Protein AF-0000000067434555 (afdb_homodimer)

Foldseek 3Di:
DPPPLQFAAAEEEAEAVLLLCLQPQPPPPPPPVRGFARLQVVVCVLCPLFHHYHRHYHYLAALVVVLVVLVVVQCVAAVPDPHHHAEYEYEHQQQCLFPDDDSHDDLVRRLVSLLSNVCSCVVRVHAYEYEQAAAFDQVLCCVPPPCVVVRRGGGLVSSVSNSVSSVVSCVVVVHHYQHLHVQRVVVDPCVQAADRRHHGTRVSSVSVSVSVLVSCCVPVVCPRSVNTDGRFDDPVQADPVCNPVRNVD/DPPPLQFAAAEEEAEAVLLLCLQPQPPPPPPPVRGFARLQVVVCVLCPLFHHYHRHYHYLAALVVVLVVLVVVQCVAAVPDPHHHAEYEYEHQQQCLFPDDDSHDDLVRRLVSLLSNVCSCVVRVHAYEYEQAAAFDQVLCCVPPPCVVVRRGGGLVSSVSNSVSSVVSCVVVVHHYQHLHVQRVVVDPCVQAADRRHHGTRVSSVSVSVSVLVSCCVPVVCPRSVNTDGRFDDPVQADPVCNPVRNVD

Radius of gyration: 23.32 Å; Cα contacts (8 Å, |Δi|>4): 990; chains: 2; bounding box: 41×66×52 Å

Secondary structure (DSSP, 8-state):
--GGGG--EEEEEEESHHHHGGG-S-TTTS-TT-----HHHHHHHHTTTTEEEEEEE-TT--HHHHHHHHHHHHIIIIIT-SSPEEEEEEE--TTTT-SSSTT---HHHHHHHHHHHHHHHHTTT-EEEEE------HHHHHHH-GGGGGT----HHHHHHHHHHHHHHHHHHT--EE-HHHHHHHH--HHHHBSSSSSBPHHHHHHHHHHHHHHHHHH-GGGSGGGSPPSS--GGGS-TT-HHHHHH-/--GGGG--EEEEEEESHHHHGGG-S-TTTS-TT-----HHHHHHHHTTTTEEEEEEE-TT--HHHHHHHHHHHHIIIIIT-SSPEEEEEEE--TTTT-SSSTT---HHHHHHHHHHHHHHHHTTT-EEEEE------HHHHHHH-GGGGGT----HHHHHHHHHHHHHHHHHHT--EE-HHHHHHHH--HHHHBSSSSSBPHHHHHHHHHHHHHHHHHH-GGGSGGGSPPSS--GGGS-TT-HHHHHH-

Organism: Komagataella phaffii (strain GS115 / ATCC 20864) (NCBI:txid644223)

Structure (mmCIF, N/CA/C/O backbone):
data_AF-0000000067434555-model_v1
#
loop_
_entity.id
_entity.type
_entity.pdbx_description
1 polymer 'SGNH hydrolase-type esterase domain-containing protein'
#
loop_
_atom_site.group_PDB
_atom_site.id
_atom_site.type_symbol
_atom_site.label_atom_id
_atom_site.label_alt_id
_atom_site.label_comp_id
_atom_site.label_asym_id
_atom_site.label_entity_id
_atom_site.label_seq_id
_atom_site.pdbx_PDB_ins_code
_atom_site.Cartn_x
_atom_site.Cartn_y
_atom_site.Cartn_z
_atom_site.occupancy
_atom_site.B_iso_or_equiv
_atom_site.auth_seq_id
_atom_site.auth_comp_id
_atom_site.auth_asym_id
_atom_site.auth_atom_id
_atom_site.pdbx_PDB_model_num
ATOM 1 N N . MET A 1 1 ? 10.414 -22.672 10.672 1 42.78 1 MET A N 1
ATOM 2 C CA . MET A 1 1 ? 10.609 -21.297 10.234 1 42.78 1 MET A CA 1
ATOM 3 C C . MET A 1 1 ? 10.461 -20.328 11.406 1 42.78 1 MET A C 1
ATOM 5 O O . MET A 1 1 ? 9.5 -20.422 12.172 1 42.78 1 MET A O 1
ATOM 9 N N . THR A 1 2 ? 11.508 -19.766 11.797 1 49.75 2 THR A N 1
ATOM 10 C CA . THR A 1 2 ? 11.281 -18.859 12.906 1 49.75 2 THR A CA 1
ATOM 11 C C . THR A 1 2 ? 10.25 -17.781 12.531 1 49.75 2 THR A C 1
ATOM 13 O O . THR A 1 2 ? 10.289 -17.25 11.414 1 49.75 2 THR A O 1
ATOM 16 N N . THR A 1 3 ? 8.984 -17.891 13.094 1 51.56 3 THR A N 1
ATOM 17 C CA . THR A 1 3 ? 7.797 -17.047 13.062 1 51.56 3 THR A CA 1
ATOM 18 C C . THR A 1 3 ? 8.172 -15.586 12.781 1 51.56 3 THR A C 1
ATOM 20 O O . THR A 1 3 ? 7.367 -14.828 12.242 1 51.56 3 THR A O 1
ATOM 23 N N . LYS A 1 4 ? 9.477 -15.242 13.016 1 56.59 4 LYS A N 1
ATOM 24 C CA . LYS A 1 4 ? 9.844 -13.844 13.234 1 56.59 4 LYS A CA 1
ATOM 25 C C . LYS A 1 4 ? 10.164 -13.141 11.922 1 56.59 4 LYS A C 1
ATOM 27 O O . LYS A 1 4 ? 9.969 -11.93 11.797 1 56.59 4 LYS A O 1
ATOM 32 N N . ASP A 1 5 ? 10.328 -14.031 10.727 1 73.31 5 ASP A N 1
ATOM 33 C CA . ASP A 1 5 ? 10.914 -13.352 9.562 1 73.31 5 ASP A CA 1
ATOM 34 C C . ASP A 1 5 ? 9.828 -12.734 8.688 1 73.31 5 ASP A C 1
ATOM 36 O O . ASP A 1 5 ? 10.109 -11.844 7.883 1 73.31 5 ASP A O 1
ATOM 40 N N . LEU A 1 6 ? 8.508 -13.016 8.953 1 89.25 6 LEU A N 1
ATOM 41 C CA . LEU A 1 6 ? 7.484 -12.453 8.078 1 89.25 6 LEU A CA 1
ATOM 42 C C . LEU A 1 6 ? 6.727 -11.32 8.773 1 89.25 6 LEU A C 1
ATOM 44 O O . LEU A 1 6 ? 5.672 -10.898 8.297 1 89.25 6 LEU A O 1
ATOM 48 N N . LEU A 1 7 ? 7.336 -10.938 9.898 1 91.62 7 LEU A N 1
ATOM 49 C CA . LEU A 1 7 ? 6.789 -9.766 10.57 1 91.62 7 LEU A CA 1
ATOM 50 C C . LEU A 1 7 ? 7.309 -8.484 9.93 1 91.62 7 LEU A C 1
ATOM 52 O O . LEU A 1 7 ? 8.516 -8.234 9.922 1 91.62 7 LEU A O 1
ATOM 56 N N . TYR A 1 8 ? 6.465 -7.73 9.367 1 95.06 8 TYR A N 1
ATOM 57 C CA . TYR A 1 8 ? 6.84 -6.457 8.766 1 95.06 8 TYR A CA 1
ATOM 58 C C . TYR A 1 8 ? 6.641 -5.309 9.742 1 95.06 8 TYR A C 1
ATOM 60 O O . TYR A 1 8 ? 5.523 -5.066 10.203 1 95.06 8 TYR A O 1
ATOM 68 N N . LYS A 1 9 ? 7.711 -4.668 10.086 1 97.06 9 LYS A N 1
ATOM 69 C CA . LYS A 1 9 ? 7.508 -3.393 10.766 1 97.06 9 LYS A CA 1
ATOM 70 C C . LYS A 1 9 ? 6.816 -2.385 9.844 1 97.06 9 LYS A C 1
ATOM 72 O O . LYS A 1 9 ? 6.738 -2.594 8.633 1 97.06 9 LYS A O 1
ATOM 77 N N . LYS A 1 10 ? 6.266 -1.351 10.477 1 98.12 10 LYS A N 1
ATOM 78 C CA . LYS A 1 10 ? 5.348 -0.509 9.711 1 98.12 10 LYS A CA 1
ATOM 79 C C . LYS A 1 10 ? 5.891 0.909 9.57 1 98.12 10 LYS A C 1
ATOM 81 O O . LYS A 1 10 ? 6.488 1.449 10.508 1 98.12 10 LYS A O 1
ATOM 86 N N . PHE A 1 11 ? 5.762 1.466 8.383 1 98.88 11 PHE A N 1
ATOM 87 C 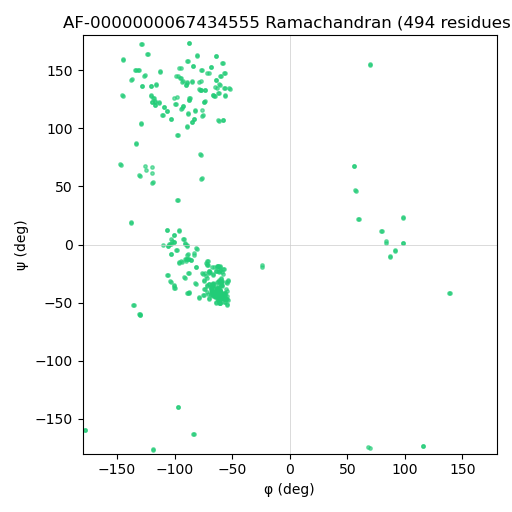CA . PHE A 1 11 ? 5.883 2.889 8.086 1 98.88 11 PHE A CA 1
ATOM 88 C C . PHE A 1 11 ? 4.508 3.518 7.891 1 98.88 11 PHE A C 1
ATOM 90 O O . PHE A 1 11 ? 3.873 3.324 6.852 1 98.88 11 PHE A O 1
ATOM 97 N N . VAL A 1 12 ? 4.039 4.336 8.828 1 98.88 12 VAL A N 1
ATOM 98 C CA . VAL A 1 12 ? 2.682 4.871 8.805 1 98.88 12 VAL A CA 1
ATOM 99 C C . VAL A 1 12 ? 2.695 6.293 8.25 1 98.88 12 VAL A C 1
ATOM 101 O O . VAL A 1 12 ? 3.398 7.164 8.766 1 98.88 12 VAL A O 1
ATOM 104 N N . LEU A 1 13 ? 1.963 6.508 7.172 1 98.94 13 LEU A N 1
ATOM 105 C CA . LEU A 1 13 ? 1.702 7.84 6.637 1 98.94 13 LEU A CA 1
ATOM 106 C C . LEU A 1 13 ? 0.444 8.438 7.258 1 98.94 13 LEU A C 1
ATOM 108 O O . LEU A 1 13 ? -0.672 8.055 6.895 1 98.94 13 LEU A O 1
ATOM 112 N N . PHE A 1 14 ? 0.612 9.336 8.227 1 98.94 14 PHE A N 1
ATOM 113 C CA . PHE A 1 14 ? -0.512 9.875 8.984 1 98.94 14 PHE A CA 1
ATOM 114 C C . PHE A 1 14 ? -0.76 11.328 8.625 1 98.94 14 PHE A C 1
ATOM 116 O O . PHE A 1 14 ? 0.129 12.172 8.773 1 98.94 14 PHE A O 1
ATOM 123 N N . GLY A 1 15 ? -1.946 11.586 8.086 1 98.81 15 GLY A N 1
ATOM 124 C CA . GLY A 1 15 ? -2.209 12.953 7.66 1 98.81 15 GLY A CA 1
ATOM 125 C C . GLY A 1 15 ? -3.609 13.141 7.109 1 98.81 15 GLY A C 1
ATOM 126 O O . GLY A 1 15 ? -4.527 12.398 7.461 1 98.81 15 GLY A O 1
ATOM 127 N N . ASP A 1 16 ? -3.814 14.211 6.324 1 98.56 16 ASP A N 1
ATOM 128 C CA . ASP A 1 16 ? -5.129 14.578 5.805 1 98.56 16 ASP A CA 1
ATOM 129 C C . ASP A 1 16 ? -5.32 14.055 4.383 1 98.56 16 ASP A C 1
ATOM 131 O O . ASP A 1 16 ? -4.93 12.93 4.07 1 98.56 16 ASP A O 1
ATOM 135 N N . SER A 1 17 ? -5.941 14.844 3.475 1 98.44 17 SER A N 1
ATOM 136 C CA . SER A 1 17 ? -6.254 14.383 2.127 1 98.44 17 SER A CA 1
ATOM 137 C C . SER A 1 17 ? -4.992 14.227 1.288 1 98.44 17 SER A C 1
ATOM 139 O O . SER A 1 17 ? -4.93 13.367 0.408 1 98.44 17 SER A O 1
ATOM 141 N N . ILE A 1 18 ? -4 15.07 1.506 1 98.62 18 ILE A N 1
ATOM 142 C CA . ILE A 1 18 ? -2.762 14.969 0.744 1 98.62 18 ILE A CA 1
ATOM 143 C C . ILE A 1 18 ? -2.084 13.633 1.031 1 98.62 18 ILE A C 1
ATOM 145 O O . ILE A 1 18 ? -1.549 12.992 0.123 1 98.62 18 ILE A O 1
ATOM 149 N N . THR A 1 19 ? -2.15 13.211 2.277 1 98.81 19 THR A N 1
ATOM 150 C CA . THR A 1 19 ? -1.649 11.891 2.648 1 98.81 19 THR A CA 1
ATOM 151 C C . THR A 1 19 ? -2.545 10.797 2.082 1 98.81 19 THR A C 1
ATOM 153 O O . THR A 1 19 ? -2.055 9.836 1.485 1 98.81 19 THR A O 1
ATOM 156 N N . GLN A 1 20 ? -3.879 10.945 2.234 1 98.5 20 GLN A N 1
ATOM 157 C CA . GLN A 1 20 ? -4.82 9.945 1.76 1 98.5 20 GLN A CA 1
ATOM 158 C C . GLN A 1 20 ? -4.613 9.648 0.276 1 98.5 20 GLN A C 1
ATOM 160 O O . GLN A 1 20 ? -4.723 8.5 -0.156 1 98.5 20 GLN A O 1
ATOM 165 N N . ARG A 1 21 ? -4.199 10.664 -0.485 1 98 21 ARG A N 1
ATOM 166 C CA . ARG A 1 21 ? -4.191 10.562 -1.94 1 98 21 ARG A CA 1
ATOM 167 C C . ARG A 1 21 ? -2.812 10.156 -2.451 1 98 21 ARG A C 1
ATOM 169 O O . ARG A 1 21 ? -2.562 10.164 -3.658 1 98 21 ARG A O 1
ATOM 176 N N . THR A 1 22 ? -1.974 9.742 -1.588 1 98.62 22 THR A N 1
ATOM 177 C CA . THR A 1 22 ? -0.618 9.391 -1.993 1 98.62 22 THR A CA 1
ATOM 178 C C . THR A 1 22 ? -0.634 8.219 -2.973 1 98.62 22 THR A C 1
ATOM 180 O O . THR A 1 22 ? 0.322 8.023 -3.725 1 98.62 22 THR A O 1
ATOM 183 N N . PHE A 1 23 ? -1.721 7.449 -3.039 1 98.19 23 PHE A N 1
ATOM 184 C CA . PHE A 1 23 ? -1.771 6.27 -3.896 1 98.19 23 PHE A CA 1
ATOM 185 C C . PHE A 1 23 ? -2.605 6.543 -5.145 1 98.19 23 PHE A C 1
ATOM 187 O O . PHE A 1 23 ? -2.732 5.68 -6.012 1 98.19 23 PHE A O 1
ATOM 194 N N . ASP A 1 24 ? -3.123 7.723 -5.27 1 96.5 24 ASP A N 1
ATOM 195 C CA . ASP A 1 24 ? -3.912 8.062 -6.449 1 96.5 24 ASP A CA 1
ATOM 196 C C . ASP A 1 24 ? -3.018 8.25 -7.672 1 96.5 24 ASP A C 1
ATOM 198 O O . ASP A 1 24 ? -2.096 9.07 -7.656 1 96.5 24 ASP A O 1
ATOM 202 N N . GLN A 1 25 ? -3.307 7.492 -8.68 1 95.31 25 GLN A N 1
ATOM 203 C CA . GLN A 1 25 ? -2.502 7.656 -9.891 1 95.31 25 GLN A CA 1
ATOM 204 C C . GLN A 1 25 ? -3.322 8.281 -11.016 1 95.31 25 GLN A C 1
ATOM 206 O O . GLN A 1 25 ? -2.822 8.469 -12.125 1 95.31 25 GLN A O 1
ATOM 211 N N . TYR A 1 26 ? -4.648 8.57 -10.742 1 93.38 26 TYR A N 1
ATOM 212 C CA . TYR A 1 26 ? -5.516 9.328 -11.641 1 93.38 26 TYR A CA 1
ATOM 213 C C . TYR A 1 26 ? -6.027 10.594 -10.961 1 93.38 26 TYR A C 1
ATOM 215 O O . TYR A 1 26 ? -7.234 10.773 -10.805 1 93.38 26 TYR A O 1
ATOM 223 N N . ILE A 1 27 ? -5.168 11.477 -10.695 1 89.31 27 ILE A N 1
ATOM 224 C CA . ILE A 1 27 ? -5.457 12.648 -9.883 1 89.31 27 ILE A CA 1
ATOM 225 C C . ILE A 1 27 ? -6.312 13.633 -10.68 1 89.31 27 ILE A C 1
ATOM 227 O O . ILE A 1 27 ? -7.102 14.383 -10.109 1 89.31 27 ILE A O 1
ATOM 231 N N . LEU A 1 28 ? -6.273 13.602 -12.062 1 79.44 28 LEU A N 1
ATOM 232 C CA . LEU A 1 28 ? -7.035 14.5 -12.922 1 79.44 28 LEU A CA 1
ATOM 233 C C . LEU A 1 28 ? -8.328 13.836 -13.398 1 79.44 28 LEU A C 1
ATOM 235 O O . LEU A 1 28 ? -8.75 14.039 -14.539 1 79.44 28 LEU A O 1
ATOM 239 N N . GLY A 1 29 ? -8.914 13.172 -12.664 1 68.88 29 GLY A N 1
ATOM 240 C CA . GLY A 1 29 ? -10.289 12.797 -12.938 1 68.88 29 GLY A CA 1
ATOM 241 C C . GLY A 1 29 ? -10.414 11.406 -13.547 1 68.88 29 GLY A C 1
ATOM 242 O O . GLY A 1 29 ? -11.344 11.141 -14.312 1 68.88 29 GLY A O 1
ATOM 243 N N . GLY A 1 30 ? -9.484 10.641 -13.32 1 63.62 30 GLY A N 1
ATOM 244 C CA . GLY A 1 30 ? -9.68 9.25 -13.703 1 63.62 30 GLY A CA 1
ATOM 245 C C . GLY A 1 30 ? -9.367 8.984 -15.164 1 63.62 30 GLY A C 1
ATOM 246 O O . GLY A 1 30 ? -9.672 7.906 -15.68 1 63.62 30 GLY A O 1
ATOM 247 N N . ASP A 1 31 ? -8.961 9.953 -15.836 1 66.75 31 ASP A N 1
ATOM 248 C CA . ASP A 1 31 ? -8.539 9.695 -17.203 1 66.75 31 ASP A CA 1
ATOM 249 C C . ASP A 1 31 ? -7.355 8.734 -17.25 1 66.75 31 ASP A C 1
ATOM 251 O O . ASP A 1 31 ? -6.246 9.086 -16.844 1 66.75 31 ASP A O 1
ATOM 255 N N . PRO A 1 32 ? -7.629 7.535 -17.656 1 65.12 32 PRO A N 1
ATOM 256 C CA . PRO A 1 32 ? -6.566 6.527 -17.656 1 65.12 32 PRO A CA 1
ATOM 257 C C . PRO A 1 32 ? -5.391 6.906 -18.547 1 65.12 32 PRO A C 1
ATOM 259 O O . PRO A 1 32 ? -4.301 6.344 -18.422 1 65.12 32 PRO A O 1
ATOM 262 N N . SER A 1 33 ? -5.676 7.762 -19.359 1 71.81 33 SER A N 1
ATOM 263 C CA . SER A 1 33 ? -4.621 8.195 -20.281 1 71.81 33 SER A CA 1
ATOM 264 C C . SER A 1 33 ? -3.705 9.219 -19.609 1 71.81 33 SER A C 1
ATOM 266 O O . SER A 1 33 ? -2.652 9.562 -20.156 1 71.81 33 SER A O 1
ATOM 268 N N . ARG A 1 34 ? -4.078 9.562 -18.375 1 86.12 34 ARG A N 1
ATOM 269 C CA . ARG A 1 34 ? -3.281 10.57 -17.688 1 86.12 34 ARG A CA 1
ATOM 270 C C . ARG A 1 34 ? -2.777 10.055 -16.344 1 86.12 34 ARG A C 1
ATOM 272 O O . ARG A 1 34 ? -3.146 10.586 -15.289 1 86.12 34 ARG A O 1
ATOM 279 N N . LEU A 1 35 ? -1.985 9.086 -16.484 1 91.38 35 LEU A N 1
ATOM 280 C CA . LEU A 1 35 ? -1.326 8.531 -15.305 1 91.38 35 LEU A CA 1
ATOM 281 C C . LEU A 1 35 ? -0.417 9.562 -14.648 1 91.38 35 LEU A C 1
ATOM 283 O O . LEU A 1 35 ? 0.246 10.336 -15.344 1 91.38 35 LEU A O 1
ATOM 287 N N . ASP A 1 36 ? -0.496 9.656 -13.375 1 93.88 36 ASP A N 1
ATOM 288 C CA . ASP A 1 36 ? 0.369 10.562 -12.625 1 93.88 36 ASP A CA 1
ATOM 289 C C . ASP A 1 36 ? 1.168 9.812 -11.562 1 93.88 36 ASP A C 1
ATOM 291 O O . ASP A 1 36 ? 0.86 8.664 -11.242 1 93.88 36 ASP A O 1
ATOM 295 N N . TYR A 1 37 ? 2.199 10.438 -11.055 1 95 37 TYR A N 1
ATOM 296 C CA . TYR A 1 37 ? 3.098 9.844 -10.07 1 95 37 TYR A CA 1
ATOM 297 C C . TYR A 1 37 ? 2.383 9.617 -8.75 1 95 37 TYR A C 1
ATOM 299 O O . TYR A 1 37 ? 1.696 10.516 -8.242 1 95 37 TYR A O 1
ATOM 307 N N . SER A 1 38 ? 2.492 8.383 -8.258 1 96.69 38 SER A N 1
ATOM 308 C CA . SER A 1 38 ? 1.96 8 -6.949 1 96.69 38 SER A CA 1
ATOM 309 C C . SER A 1 38 ? 3.08 7.809 -5.934 1 96.69 38 SER A C 1
ATOM 311 O O . SER A 1 38 ? 3.865 6.863 -6.039 1 96.69 38 SER A O 1
ATOM 313 N N . LEU A 1 39 ? 3.105 8.656 -4.914 1 98.38 39 LEU A N 1
ATOM 314 C CA . LEU A 1 39 ? 4.137 8.555 -3.887 1 98.38 39 LEU A CA 1
ATOM 315 C C . LEU A 1 39 ? 3.992 7.254 -3.102 1 98.38 39 LEU A C 1
ATOM 317 O O . LEU A 1 39 ? 4.988 6.586 -2.811 1 98.38 39 LEU A O 1
ATOM 321 N N . GLY A 1 40 ? 2.73 6.898 -2.746 1 98.62 40 GLY A N 1
ATOM 322 C CA . GLY A 1 40 ? 2.494 5.68 -1.993 1 98.62 40 GLY A CA 1
ATOM 323 C C . GLY A 1 40 ? 2.951 4.43 -2.721 1 98.62 40 GLY A C 1
ATOM 324 O O . GLY A 1 40 ? 3.51 3.518 -2.109 1 98.62 40 GLY A O 1
ATOM 325 N N . ALA A 1 41 ? 2.705 4.418 -4.02 1 97.88 41 ALA A N 1
ATOM 326 C CA . ALA A 1 41 ? 3.172 3.295 -4.824 1 97.88 41 ALA A CA 1
ATOM 327 C C . ALA A 1 41 ? 4.695 3.188 -4.785 1 97.88 41 ALA A C 1
ATOM 329 O O . ALA A 1 41 ? 5.242 2.094 -4.625 1 97.88 41 ALA A O 1
ATOM 330 N N . GLN A 1 42 ? 5.359 4.309 -4.918 1 97.19 42 GLN A N 1
ATOM 331 C CA . GLN A 1 42 ? 6.82 4.32 -4.941 1 97.19 42 GLN A CA 1
ATOM 332 C C . GLN A 1 42 ? 7.391 3.871 -3.6 1 97.19 42 GLN A C 1
ATOM 334 O O . GLN A 1 42 ? 8.312 3.053 -3.555 1 97.19 42 GLN A O 1
ATOM 339 N N . LEU A 1 43 ? 6.824 4.398 -2.566 1 98.75 43 LEU A N 1
ATOM 340 C CA . LEU A 1 43 ? 7.281 3.996 -1.241 1 98.75 43 LEU A CA 1
ATOM 341 C C . LEU A 1 43 ? 7.082 2.498 -1.031 1 98.75 43 LEU A C 1
ATOM 343 O O . LEU A 1 43 ? 7.988 1.807 -0.559 1 98.75 43 LEU A O 1
ATOM 347 N N . THR A 1 44 ? 5.91 1.994 -1.382 1 98.62 44 THR A N 1
ATOM 348 C CA . THR A 1 44 ? 5.633 0.574 -1.202 1 98.62 44 THR A CA 1
ATOM 349 C C . THR A 1 44 ? 6.59 -0.276 -2.033 1 98.62 44 THR A C 1
ATOM 351 O O . THR A 1 44 ? 7.066 -1.312 -1.569 1 98.62 44 THR A O 1
ATOM 354 N N . SER A 1 45 ? 6.895 0.211 -3.197 1 97.38 45 SER A N 1
ATOM 355 C CA . SER A 1 45 ? 7.781 -0.526 -4.09 1 97.38 45 SER A CA 1
ATOM 356 C C . SER A 1 45 ? 9.195 -0.618 -3.518 1 97.38 45 SER A C 1
ATOM 358 O O . SER A 1 45 ? 9.789 -1.697 -3.49 1 97.38 45 SER A O 1
ATOM 360 N N . ILE A 1 46 ? 9.719 0.441 -2.992 1 97.5 46 ILE A N 1
ATOM 361 C CA . ILE A 1 46 ? 11.117 0.427 -2.586 1 97.5 46 ILE A CA 1
ATOM 362 C C . ILE A 1 46 ? 11.25 -0.231 -1.214 1 97.5 46 ILE A C 1
ATOM 364 O O . ILE A 1 46 ? 12.336 -0.682 -0.836 1 97.5 46 ILE A O 1
ATOM 368 N N . TYR A 1 47 ? 10.156 -0.305 -0.467 1 98.38 47 TYR A N 1
ATOM 369 C CA . TYR A 1 47 ? 10.195 -0.953 0.839 1 98.38 47 TYR A CA 1
ATOM 370 C C . TYR A 1 47 ? 9.625 -2.365 0.762 1 98.38 47 TYR A C 1
ATOM 372 O O . TYR A 1 47 ? 9.398 -3.008 1.79 1 98.38 47 TYR A O 1
ATOM 380 N N . ASN A 1 48 ? 9.367 -2.814 -0.455 1 96.25 48 ASN A N 1
ATOM 381 C CA . ASN A 1 48 ? 8.852 -4.164 -0.638 1 96.25 48 ASN A CA 1
ATOM 382 C C . ASN A 1 48 ? 9.711 -5.203 0.075 1 96.25 48 ASN A C 1
ATOM 384 O O . ASN A 1 48 ? 10.945 -5.137 0.013 1 96.25 48 ASN A O 1
ATOM 388 N N . ARG A 1 49 ? 9.031 -6.176 0.827 1 96.5 49 ARG A N 1
ATOM 389 C CA . ARG A 1 49 ? 9.672 -7.242 1.595 1 96.5 49 ARG A CA 1
ATOM 390 C C . ARG A 1 49 ? 10.602 -6.664 2.658 1 96.5 49 ARG A C 1
ATOM 392 O O . ARG A 1 49 ? 11.57 -7.312 3.059 1 96.5 49 ARG A O 1
ATOM 399 N N . LYS A 1 50 ? 10.398 -5.41 3.064 1 97.31 50 LYS A N 1
ATOM 400 C CA . LYS A 1 50 ? 11.219 -4.773 4.09 1 97.31 50 LYS A CA 1
ATOM 401 C C . LYS A 1 50 ? 10.344 -4.121 5.16 1 97.31 50 LYS A C 1
ATOM 403 O O . LYS A 1 50 ? 10.375 -4.523 6.324 1 97.31 50 LYS A O 1
ATOM 408 N N . LEU A 1 51 ? 9.5 -3.162 4.797 1 97.81 51 LEU A N 1
ATOM 409 C CA . LEU A 1 51 ? 8.539 -2.486 5.656 1 97.81 51 LEU A CA 1
ATOM 410 C C . LEU A 1 51 ? 7.156 -2.459 5.008 1 97.81 51 LEU A C 1
ATOM 412 O O . LEU A 1 51 ? 7.043 -2.482 3.779 1 97.81 51 LEU A O 1
ATOM 416 N N . GLN A 1 52 ? 6.215 -2.453 5.828 1 97.62 52 GLN A N 1
ATOM 417 C CA . GLN A 1 52 ? 4.852 -2.244 5.359 1 97.62 52 GLN A CA 1
ATOM 418 C C . GLN A 1 52 ? 4.469 -0.769 5.418 1 97.62 52 GLN A C 1
ATOM 420 O O . GLN A 1 52 ? 4.516 -0.151 6.48 1 97.62 52 GLN A O 1
ATOM 425 N N . VAL A 1 53 ? 4.145 -0.176 4.285 1 98.62 53 VAL A N 1
ATOM 426 C CA . VAL A 1 53 ? 3.695 1.211 4.23 1 98.62 53 VAL A CA 1
ATOM 427 C C . VAL A 1 53 ? 2.184 1.271 4.438 1 98.62 53 VAL A C 1
ATOM 429 O O . VAL A 1 53 ? 1.427 0.591 3.74 1 98.62 53 VAL A O 1
ATOM 432 N N . LEU A 1 54 ? 1.742 2.033 5.41 1 98 54 LEU A N 1
ATOM 433 C CA . LEU A 1 54 ? 0.322 2.172 5.711 1 98 54 LEU A CA 1
ATOM 434 C C . LEU A 1 54 ? -0.16 3.59 5.422 1 98 54 LEU A C 1
ATOM 436 O O . LEU A 1 54 ? 0.397 4.559 5.945 1 98 54 LEU A O 1
ATOM 440 N N . ASN A 1 55 ? -1.146 3.709 4.566 1 98.44 55 ASN A N 1
ATOM 441 C CA . ASN A 1 55 ? -1.812 4.988 4.344 1 98.44 55 ASN A CA 1
ATOM 442 C C . ASN A 1 55 ? -2.889 5.25 5.391 1 98.44 55 ASN A C 1
ATOM 444 O O . ASN A 1 55 ? -3.906 4.555 5.43 1 98.44 55 ASN A O 1
ATOM 448 N N . ARG A 1 56 ? -2.637 6.133 6.254 1 98.44 56 ARG A N 1
ATOM 449 C CA . ARG A 1 56 ? -3.596 6.582 7.258 1 98.44 56 ARG A CA 1
ATOM 450 C C . ARG A 1 56 ? -3.895 8.07 7.105 1 98.44 56 ARG A C 1
ATOM 452 O O . ARG A 1 56 ? -3.75 8.844 8.055 1 98.44 56 ARG A O 1
ATOM 459 N N . GLY A 1 57 ? -4.281 8.406 5.887 1 98.25 57 GLY A N 1
ATOM 460 C CA . GLY A 1 57 ? -4.762 9.734 5.555 1 98.25 57 GLY A CA 1
ATOM 461 C C . GLY A 1 57 ? -6.273 9.859 5.645 1 98.25 57 GLY A C 1
ATOM 462 O O . GLY A 1 57 ? -7 8.938 5.27 1 98.25 57 GLY A O 1
ATOM 463 N N . PHE A 1 58 ? -6.699 10.969 6.152 1 97.75 58 PHE A N 1
ATOM 464 C CA . PHE A 1 58 ? -8.125 11.227 6.34 1 97.75 58 PHE A CA 1
ATOM 465 C C . PHE A 1 58 ? -8.508 12.578 5.742 1 97.75 58 PHE A C 1
ATOM 467 O O . PHE A 1 58 ? -8.234 13.625 6.332 1 97.75 58 PHE A O 1
ATOM 474 N N . SER A 1 59 ? -9.148 12.516 4.598 1 97.75 59 SER A N 1
ATOM 475 C CA . SER A 1 59 ? -9.492 13.711 3.83 1 97.75 59 SER A CA 1
ATOM 476 C C . SER A 1 59 ? -10.305 14.688 4.664 1 97.75 59 SER A C 1
ATOM 478 O O . SER A 1 59 ? -11.289 14.305 5.297 1 97.75 59 SER A O 1
ATOM 480 N N . GLY A 1 60 ? -9.875 15.867 4.688 1 97.5 60 GLY A N 1
ATOM 481 C CA . GLY A 1 60 ? -10.586 16.953 5.352 1 97.5 60 GLY A CA 1
ATOM 482 C C . GLY A 1 60 ? -10.242 17.078 6.82 1 97.5 60 GLY A C 1
ATOM 483 O O . GLY A 1 60 ? -10.609 18.062 7.465 1 97.5 60 GLY A O 1
ATOM 484 N N . TYR A 1 61 ? -9.547 16.141 7.375 1 98.12 61 TYR A N 1
ATOM 485 C CA . TYR A 1 61 ? -9.258 16.125 8.805 1 98.12 61 TYR A CA 1
ATOM 486 C C . TYR A 1 61 ? -8.156 17.109 9.156 1 98.12 61 TYR A C 1
ATOM 488 O O . TYR A 1 61 ? -7.336 17.469 8.305 1 98.12 61 TYR A O 1
ATOM 496 N N . ASN A 1 62 ? -8.219 17.641 10.391 1 98.5 62 ASN A N 1
ATOM 497 C CA . ASN A 1 62 ? -7.242 18.562 10.969 1 98.5 62 ASN A CA 1
ATOM 498 C C . ASN A 1 62 ? -6.598 17.969 12.227 1 98.5 62 ASN A C 1
ATOM 500 O O . ASN A 1 62 ? -6.797 16.797 12.539 1 98.5 62 ASN A O 1
ATOM 504 N N . THR A 1 63 ? -5.746 18.734 12.875 1 98.75 63 THR A N 1
ATOM 505 C CA . THR A 1 63 ? -4.98 18.203 14 1 98.75 63 THR A CA 1
ATOM 506 C C . THR A 1 63 ? -5.887 17.953 15.203 1 98.75 63 THR A C 1
ATOM 508 O O . THR A 1 63 ? -5.555 17.156 16.078 1 98.75 63 THR A O 1
ATOM 511 N N . GLU A 1 64 ? -7.055 18.672 15.281 1 98.06 64 GLU A N 1
ATOM 512 C CA . GLU A 1 64 ? -8 18.375 16.359 1 98.06 64 GLU A CA 1
ATOM 513 C C . GLU A 1 64 ? -8.562 16.953 16.219 1 98.06 64 GLU A C 1
ATOM 515 O O . GLU A 1 64 ? -8.727 16.25 17.219 1 98.06 64 GLU A O 1
ATOM 520 N N . HIS A 1 65 ? -8.891 16.609 15.023 1 97.56 65 HIS A N 1
ATOM 521 C CA . HIS A 1 65 ? -9.336 15.25 14.766 1 97.56 65 HIS A CA 1
ATOM 522 C C . HIS A 1 65 ? -8.227 14.242 15.039 1 97.56 65 HIS A C 1
ATOM 524 O O . HIS A 1 65 ? -8.461 13.211 15.68 1 97.56 65 HIS A O 1
ATOM 530 N N . ALA A 1 66 ? -7.02 14.578 14.586 1 98.19 66 ALA A N 1
ATOM 531 C CA . ALA A 1 66 ? -5.859 13.695 14.695 1 98.19 66 ALA A CA 1
ATOM 532 C C . ALA A 1 66 ? -5.57 13.359 16.156 1 98.19 66 ALA A C 1
ATOM 534 O O . ALA A 1 66 ? -5.137 12.242 16.469 1 98.19 66 ALA A O 1
ATOM 535 N N . ARG A 1 67 ? -5.797 14.297 17.031 1 97.19 67 ARG A N 1
ATOM 536 C CA . ARG A 1 67 ? -5.543 14.102 18.453 1 97.19 67 ARG A CA 1
ATOM 537 C C . ARG A 1 67 ? -6.363 12.938 19 1 97.19 67 ARG A C 1
ATOM 539 O O . ARG A 1 67 ? -5.926 12.242 19.922 1 97.19 67 ARG A O 1
ATOM 546 N N . HIS A 1 68 ? -7.512 12.781 18.422 1 95.88 68 HIS A N 1
ATOM 547 C CA . HIS A 1 68 ? -8.398 11.711 18.875 1 95.88 68 HIS A CA 1
ATOM 548 C C . HIS A 1 68 ? -8.094 10.406 18.125 1 95.88 68 HIS A C 1
ATOM 550 O O . HIS A 1 68 ? -8.328 9.32 18.656 1 95.88 68 HIS A O 1
ATOM 556 N N . ILE A 1 69 ? -7.551 10.453 17 1 97 69 ILE A N 1
ATOM 557 C CA . ILE A 1 69 ? -7.371 9.297 16.125 1 97 69 ILE A CA 1
ATOM 558 C C . ILE A 1 69 ? -6.062 8.594 16.469 1 97 69 ILE A C 1
ATOM 560 O O . ILE A 1 69 ? -6.016 7.363 16.562 1 97 69 ILE A O 1
ATOM 564 N N . LEU A 1 70 ? -5.008 9.352 16.719 1 98 70 LEU A N 1
ATOM 565 C CA . LEU A 1 70 ? -3.672 8.773 16.797 1 98 70 LEU A CA 1
ATOM 566 C C . LEU A 1 70 ? -3.557 7.82 17.984 1 98 70 LEU A C 1
ATOM 568 O O . LEU A 1 70 ? -2.957 6.75 17.875 1 98 70 LEU A O 1
ATOM 572 N N . PRO A 1 71 ? -4.129 8.18 19.172 1 97.06 71 PRO A N 1
ATOM 573 C CA . PRO A 1 71 ? -4.043 7.215 20.266 1 97.06 71 PRO A CA 1
ATOM 574 C C . PRO A 1 71 ? -4.629 5.852 19.906 1 97.06 71 PRO A C 1
ATOM 576 O O . PRO A 1 71 ? -4.031 4.816 20.219 1 97.06 71 PRO A O 1
ATOM 579 N N . GLU A 1 72 ? -5.742 5.879 19.234 1 95.62 72 GLU A N 1
ATOM 580 C CA . GLU A 1 72 ? -6.391 4.629 18.844 1 95.62 72 GLU A CA 1
ATOM 581 C C . GLU A 1 72 ? -5.609 3.92 17.75 1 95.62 72 GLU A C 1
ATOM 583 O O . GLU A 1 72 ? -5.469 2.695 17.766 1 95.62 72 GLU A O 1
ATOM 588 N N . LEU A 1 73 ? -5.156 4.684 16.812 1 96.75 73 LEU A N 1
ATOM 589 C CA . LEU A 1 73 ? -4.363 4.129 15.727 1 96.75 73 LEU A CA 1
ATOM 590 C C . LEU A 1 73 ? -3.123 3.418 16.266 1 96.75 73 LEU A C 1
ATOM 592 O O . LEU A 1 73 ? -2.811 2.301 15.844 1 96.75 73 LEU A O 1
ATOM 596 N N . LEU A 1 74 ? -2.432 4.023 17.219 1 97.56 74 LEU A N 1
ATOM 597 C CA . LEU A 1 74 ? -1.21 3.439 17.75 1 97.56 74 LEU A CA 1
ATOM 598 C C . LEU A 1 74 ? -1.528 2.266 18.672 1 97.56 74 LEU A C 1
ATOM 600 O O . LEU A 1 74 ? -0.758 1.306 18.75 1 97.56 74 LEU A O 1
ATOM 604 N N . ARG A 1 75 ? -2.645 2.322 19.328 1 96 75 ARG A N 1
ATOM 605 C CA . ARG A 1 75 ? -3.068 1.159 20.109 1 96 75 ARG A CA 1
ATOM 606 C C . ARG A 1 75 ? -3.199 -0.072 19.219 1 96 75 ARG A C 1
ATOM 608 O O . ARG A 1 75 ? -2.666 -1.136 19.531 1 96 75 ARG A O 1
ATOM 615 N N . ILE A 1 76 ? -3.807 0.126 18.109 1 94.75 76 ILE A N 1
ATOM 616 C CA . ILE A 1 76 ? -4.148 -0.976 17.219 1 94.75 76 ILE A CA 1
ATOM 617 C C . ILE A 1 76 ? -2.914 -1.399 16.422 1 94.75 76 ILE A C 1
ATOM 619 O O . ILE A 1 76 ? -2.594 -2.588 16.344 1 94.75 76 ILE A O 1
ATOM 623 N N . GLU A 1 77 ? -2.188 -0.453 15.891 1 95.88 77 GLU A N 1
ATOM 624 C CA . GLU A 1 77 ? -1.146 -0.732 14.906 1 95.88 77 GLU A CA 1
ATOM 625 C C . GLU A 1 77 ? 0.203 -0.964 15.586 1 95.88 77 GLU A C 1
ATOM 627 O O . GLU A 1 77 ? 1.14 -1.462 14.953 1 95.88 77 GLU A O 1
ATOM 632 N N . HIS A 1 78 ? 0.267 -0.616 16.891 1 96.88 78 HIS A N 1
ATOM 633 C CA . HIS A 1 78 ? 1.551 -0.723 17.578 1 96.88 78 HIS A CA 1
ATOM 634 C C . HIS A 1 78 ? 1.41 -1.472 18.891 1 96.88 78 HIS A C 1
ATOM 636 O O . HIS A 1 78 ? 1.935 -2.578 19.047 1 96.88 78 HIS A O 1
ATOM 642 N N . ASP A 1 79 ? 0.606 -0.946 19.766 1 96.81 79 ASP A N 1
ATOM 643 C CA . ASP A 1 79 ? 0.532 -1.494 21.109 1 96.81 79 ASP A CA 1
ATOM 644 C C . ASP A 1 79 ? 0.001 -2.926 21.094 1 96.81 79 ASP A C 1
ATOM 646 O O . ASP A 1 79 ? 0.551 -3.805 21.766 1 96.81 79 ASP A O 1
ATOM 650 N N . GLU A 1 80 ? -1.044 -3.174 20.344 1 93.81 80 GLU A N 1
ATOM 651 C CA . GLU A 1 80 ? -1.718 -4.469 20.359 1 93.81 80 GLU A CA 1
ATOM 652 C C . GLU A 1 80 ? -1.297 -5.324 19.156 1 93.81 80 GLU A C 1
ATOM 654 O O . GLU A 1 80 ? -1.782 -6.441 18.984 1 93.81 80 GLU A O 1
ATOM 659 N N . SER A 1 81 ? -0.423 -4.777 18.406 1 92.75 81 SER A N 1
ATOM 660 C CA . SER A 1 81 ? 0.016 -5.488 17.203 1 92.75 81 SER A CA 1
ATOM 661 C C . SER A 1 81 ? 1.32 -6.238 17.453 1 92.75 81 SER A C 1
ATOM 663 O O . SER A 1 81 ? 2.18 -5.766 18.203 1 92.75 81 SER A O 1
ATOM 665 N N . ASN A 1 82 ? 1.447 -7.34 16.844 1 90 82 ASN A N 1
ATOM 666 C CA . ASN A 1 82 ? 2.725 -8.047 16.875 1 90 82 ASN A CA 1
ATOM 667 C C . ASN A 1 82 ? 3.771 -7.344 16.016 1 90 82 ASN A C 1
ATOM 669 O O . ASN A 1 82 ? 4.973 -7.523 16.219 1 90 82 ASN A O 1
ATOM 673 N N . SER A 1 83 ? 3.309 -6.629 15.008 1 91.25 83 SER A N 1
ATOM 674 C CA . SER A 1 83 ? 4.184 -5.832 14.156 1 91.25 83 SER A CA 1
ATOM 675 C C . SER A 1 83 ? 4.152 -4.359 14.547 1 91.25 83 SER A C 1
ATOM 677 O O . SER A 1 83 ? 3.086 -3.738 14.562 1 91.25 83 SER A O 1
ATOM 679 N N . LYS A 1 84 ? 5.285 -3.848 14.781 1 96.44 84 LYS A N 1
ATOM 680 C CA . LYS A 1 84 ? 5.367 -2.521 15.391 1 96.44 84 LYS A CA 1
ATOM 681 C C . LYS A 1 84 ? 5.516 -1.438 14.328 1 96.44 84 LYS A C 1
ATOM 683 O O . LYS A 1 84 ? 6.016 -1.702 13.234 1 96.44 84 LYS A O 1
ATOM 688 N N . VAL A 1 85 ? 5.043 -0.259 14.648 1 98.44 85 VAL A N 1
ATOM 689 C CA . VAL A 1 85 ? 5.332 0.927 13.844 1 98.44 85 VAL A CA 1
ATOM 690 C C . VAL A 1 85 ? 6.77 1.379 14.094 1 98.44 85 VAL A C 1
ATOM 692 O O . VAL A 1 85 ? 7.16 1.629 15.234 1 98.44 85 VAL A O 1
ATOM 695 N N . GLU A 1 86 ? 7.523 1.447 13.023 1 98.56 86 GLU A N 1
ATOM 696 C CA . GLU A 1 86 ? 8.93 1.838 13.133 1 98.56 86 GLU A CA 1
ATOM 697 C C . GLU A 1 86 ? 9.117 3.305 12.758 1 98.56 86 GLU A C 1
ATOM 699 O O . GLU A 1 86 ? 9.953 3.994 13.344 1 98.56 86 GLU A O 1
ATOM 704 N N . LEU A 1 87 ? 8.406 3.736 11.812 1 98.88 87 LEU A N 1
ATOM 705 C CA . LEU A 1 87 ? 8.5 5.082 11.25 1 98.88 87 LEU A CA 1
ATOM 706 C C . LEU A 1 87 ? 7.109 5.656 10.992 1 98.88 87 LEU A C 1
ATOM 708 O O . LEU A 1 87 ? 6.199 4.938 10.578 1 98.88 87 LEU A O 1
ATOM 712 N N . MET A 1 88 ? 6.992 6.93 11.25 1 98.94 88 MET A N 1
ATOM 713 C CA . MET A 1 88 ? 5.727 7.617 11.016 1 98.94 88 MET A CA 1
ATOM 714 C C . MET A 1 88 ? 5.969 9.055 10.555 1 98.94 88 MET A C 1
ATOM 716 O O . MET A 1 88 ? 6.777 9.773 11.148 1 98.94 88 MET A O 1
ATOM 720 N N . TRP A 1 89 ? 5.336 9.422 9.453 1 98.94 89 TRP A N 1
ATOM 721 C CA . TRP A 1 89 ? 5.281 10.867 9.242 1 98.94 89 TRP A CA 1
ATOM 722 C C . TRP A 1 89 ? 3.973 11.438 9.773 1 98.94 89 TRP A C 1
ATOM 724 O O . TRP A 1 89 ? 2.971 10.727 9.883 1 98.94 89 TRP A O 1
ATOM 734 N N . ILE A 1 90 ? 4.012 12.562 10.312 1 99 90 ILE A N 1
ATOM 735 C CA . ILE A 1 90 ? 2.857 13.367 10.695 1 99 90 ILE A CA 1
ATOM 736 C C . ILE A 1 90 ? 2.758 14.594 9.789 1 99 90 ILE A C 1
ATOM 738 O O . ILE A 1 90 ? 3.639 15.461 9.805 1 99 90 ILE A O 1
ATOM 742 N N . PHE A 1 91 ? 1.722 14.609 8.953 1 98.94 91 PHE A N 1
ATOM 743 C CA . PHE A 1 91 ? 1.608 15.594 7.879 1 98.94 91 PHE A CA 1
ATOM 744 C C . PHE A 1 91 ? 0.209 16.203 7.848 1 98.94 91 PHE A C 1
ATOM 746 O O . PHE A 1 91 ? -0.693 15.656 7.207 1 98.94 91 PHE A O 1
ATOM 753 N N . PHE A 1 92 ? -0.013 17.266 8.633 1 98.88 92 PHE A N 1
ATOM 754 C CA . PHE A 1 92 ? -1.221 18.078 8.711 1 98.88 92 PHE A CA 1
ATOM 755 C C . PHE A 1 92 ? -0.888 19.562 8.555 1 98.88 92 PHE A C 1
ATOM 757 O O . PHE A 1 92 ? 0.284 19.938 8.477 1 98.88 92 PHE A O 1
ATOM 764 N N . GLY A 1 93 ? -1.892 20.406 8.453 1 98.56 93 GLY A N 1
ATOM 765 C CA . GLY A 1 93 ? -1.64 21.828 8.523 1 98.56 93 GLY A CA 1
ATOM 766 C C . GLY A 1 93 ? -2.451 22.641 7.52 1 98.56 93 GLY A C 1
ATOM 767 O O . GLY A 1 93 ? -2.963 23.703 7.844 1 98.56 93 GLY A O 1
ATOM 768 N N . SER A 1 94 ? -2.553 22.109 6.27 1 97.44 94 SER A N 1
ATOM 769 C CA . SER A 1 94 ? -3.262 22.859 5.238 1 97.44 94 SER A CA 1
ATOM 770 C C . SER A 1 94 ? -4.715 23.094 5.629 1 97.44 94 SER A C 1
ATOM 772 O O . SER A 1 94 ? -5.242 24.188 5.438 1 97.44 94 SER A O 1
ATOM 774 N N . ASN A 1 95 ? -5.387 22.062 6.148 1 97.69 95 ASN A N 1
ATOM 775 C CA . ASN A 1 95 ? -6.754 22.25 6.625 1 97.69 95 ASN A CA 1
ATOM 776 C C . ASN A 1 95 ? -6.801 23.141 7.855 1 97.69 95 ASN A C 1
ATOM 778 O O . ASN A 1 95 ? -7.641 24.047 7.941 1 97.69 95 ASN A O 1
ATOM 782 N N . ASP A 1 96 ? -5.859 23 8.781 1 98.44 96 ASP A N 1
ATOM 783 C CA . ASP A 1 96 ? -5.785 23.766 10.023 1 98.44 96 ASP A CA 1
ATOM 784 C C . ASP A 1 96 ? -5.637 25.25 9.75 1 98.44 96 ASP A C 1
ATOM 786 O O . ASP A 1 96 ? -6.18 26.078 10.484 1 98.44 96 ASP A O 1
ATOM 790 N N . ALA A 1 97 ? -5.02 25.578 8.703 1 97.94 97 ALA A N 1
ATOM 791 C CA . ALA A 1 97 ? -4.551 26.938 8.461 1 97.94 97 ALA A CA 1
ATOM 792 C C . ALA A 1 97 ? -5.617 27.766 7.758 1 97.94 97 ALA A C 1
ATOM 794 O O . ALA A 1 97 ? -5.402 28.938 7.461 1 97.94 97 ALA A O 1
ATOM 795 N N . VAL A 1 98 ? -6.762 27.125 7.469 1 95.94 98 VAL A N 1
ATOM 796 C CA . VAL A 1 98 ? -7.809 27.906 6.832 1 95.94 98 VAL A CA 1
ATOM 797 C C . VAL A 1 98 ? -8.203 29.078 7.738 1 95.94 98 VAL A C 1
ATOM 799 O O . VAL A 1 98 ? -8.148 28.953 8.961 1 95.94 98 VAL A O 1
ATOM 802 N N . GLU A 1 99 ? -8.523 30.156 7.133 1 94.25 99 GLU A N 1
ATOM 803 C CA . GLU A 1 99 ? -8.781 31.375 7.895 1 94.25 99 GLU A CA 1
ATOM 804 C C . GLU A 1 99 ? -10.039 31.234 8.75 1 94.25 99 GLU A C 1
ATOM 806 O O . GLU A 1 99 ? -10.078 31.719 9.883 1 94.25 99 GLU A O 1
ATOM 811 N N . LYS A 1 100 ? -11.023 30.672 8.188 1 92.06 100 LYS A N 1
ATOM 812 C CA . LYS A 1 100 ? -12.312 30.484 8.859 1 92.06 100 LYS A CA 1
ATOM 813 C C . LYS A 1 100 ? -12.953 29.172 8.445 1 92.06 100 LYS A C 1
ATOM 815 O O . LYS A 1 100 ? -12.586 28.578 7.426 1 92.06 100 LYS A O 1
ATOM 820 N N . GLY A 1 101 ? -13.875 28.75 9.336 1 89.44 101 GLY A N 1
ATOM 821 C CA . GLY A 1 101 ? -14.633 27.562 8.977 1 89.44 101 GLY A CA 1
ATOM 822 C C . GLY A 1 101 ? -14.391 26.391 9.906 1 89.44 101 GLY A C 1
ATOM 823 O O . GLY A 1 101 ? -13.656 26.516 10.891 1 89.44 101 GLY A O 1
ATOM 824 N N . LEU A 1 102 ? -14.953 25.266 9.523 1 87.81 102 LEU A N 1
ATOM 825 C CA . LEU A 1 102 ? -15.016 24.094 10.383 1 87.81 102 LEU A CA 1
ATOM 826 C C . LEU A 1 102 ? -13.641 23.484 10.57 1 87.81 102 LEU A C 1
ATOM 828 O O . LEU A 1 102 ? -13.367 22.844 11.594 1 87.81 102 LEU A O 1
ATOM 832 N N . GLN A 1 103 ? -12.781 23.766 9.648 1 94.31 103 GLN A N 1
ATOM 833 C CA . GLN A 1 103 ? -11.508 23.062 9.68 1 94.31 103 GLN A CA 1
ATOM 834 C C . GLN A 1 103 ? -10.453 23.859 10.43 1 94.31 103 GLN A C 1
ATOM 836 O O . GLN A 1 103 ? -9.406 23.328 10.805 1 94.31 103 GLN A O 1
ATOM 841 N N . LYS A 1 104 ? -10.703 25.094 10.648 1 96.31 104 LYS A N 1
ATOM 842 C CA . LYS A 1 104 ? -9.688 25.984 11.219 1 96.31 104 LYS A CA 1
ATOM 843 C C . LYS A 1 104 ? -9.266 25.5 12.609 1 96.31 104 LYS A C 1
ATOM 845 O O . LYS A 1 104 ? -10.117 25.203 13.453 1 96.31 104 LYS A O 1
ATOM 850 N N . VAL A 1 105 ? -7.996 25.406 12.812 1 98.12 105 VAL A N 1
ATOM 851 C CA . VAL A 1 105 ? -7.383 25.25 14.125 1 98.12 105 VAL A CA 1
ATOM 852 C C . VAL A 1 105 ? -6.441 26.422 14.398 1 98.12 105 VAL A C 1
ATOM 854 O O . VAL A 1 105 ? -5.527 26.688 13.609 1 98.12 105 VAL A O 1
ATOM 857 N N . GLU A 1 106 ? -6.688 27.125 15.469 1 98.25 106 GLU A N 1
ATOM 858 C CA . GLU A 1 106 ? -5.824 28.266 15.789 1 98.25 106 GLU A CA 1
ATOM 859 C C . GLU A 1 106 ? -4.367 27.828 15.906 1 98.25 106 GLU A C 1
ATOM 861 O O . GLU A 1 106 ? -4.074 26.719 16.359 1 98.25 106 GLU A O 1
ATOM 866 N N . LEU A 1 107 ? -3.451 28.719 15.531 1 98.56 107 LEU A N 1
ATOM 867 C CA . LEU A 1 107 ? -2.029 28.422 15.406 1 98.56 107 LEU A CA 1
ATOM 868 C C . LEU A 1 107 ? -1.491 27.812 16.703 1 98.56 107 LEU A C 1
ATOM 870 O O . LEU A 1 107 ? -0.8 26.797 16.688 1 98.56 107 LEU A O 1
ATOM 874 N N . GLU A 1 108 ? -1.794 28.391 17.797 1 98.69 108 GLU A N 1
ATOM 875 C CA . GLU A 1 108 ? -1.306 27.891 19.078 1 98.69 108 GLU A CA 1
ATOM 876 C C . GLU A 1 108 ? -1.838 26.484 19.375 1 98.69 108 GLU A C 1
ATOM 878 O O . GLU A 1 108 ? -1.1 25.625 19.844 1 98.69 108 GLU A O 1
ATOM 883 N N . ARG A 1 109 ? -3.104 26.312 19.047 1 98.69 109 ARG A N 1
ATOM 884 C CA . ARG A 1 109 ? -3.721 25.016 19.266 1 98.69 109 ARG A CA 1
ATOM 885 C C . ARG A 1 109 ? -3.129 23.969 18.312 1 98.69 109 ARG A C 1
ATOM 887 O O . ARG A 1 109 ? -2.912 22.828 18.703 1 98.69 109 ARG A O 1
ATOM 894 N N . TYR A 1 110 ? -2.906 24.391 17.156 1 98.81 110 TYR A N 1
ATOM 895 C CA . TYR A 1 110 ? -2.244 23.516 16.188 1 98.81 110 TYR A CA 1
ATOM 896 C C . TYR A 1 110 ? -0.898 23.047 16.719 1 98.81 110 TYR A C 1
ATOM 898 O O . TYR A 1 110 ? -0.593 21.844 16.656 1 98.81 110 TYR A O 1
ATOM 906 N N . GLU A 1 111 ? -0.139 23.953 17.172 1 98.88 111 GLU A N 1
ATOM 907 C CA . GLU A 1 111 ? 1.172 23.594 17.719 1 98.88 111 GLU A CA 1
ATOM 908 C C . GLU A 1 111 ? 1.045 22.656 18.906 1 98.88 111 GLU A C 1
ATOM 910 O O . GLU A 1 111 ? 1.816 21.703 19.047 1 98.88 111 GLU A O 1
ATOM 915 N N . GLN A 1 112 ? 0.082 22.922 19.781 1 98.88 112 GLN A N 1
ATOM 916 C CA . GLN A 1 112 ? -0.179 22.047 20.906 1 98.88 112 GLN A CA 1
ATOM 917 C C . GLN A 1 112 ? -0.543 20.641 20.453 1 98.88 112 GLN A C 1
ATOM 919 O O . GLN A 1 112 ? -0.092 19.641 21.031 1 98.88 112 GLN A O 1
ATOM 924 N N . ASN A 1 113 ? -1.393 20.594 19.484 1 98.94 113 ASN A N 1
ATOM 925 C CA . ASN A 1 113 ? -1.79 19.297 18.938 1 98.94 113 ASN A CA 1
ATOM 926 C C . ASN A 1 113 ? -0.595 18.547 18.375 1 98.94 113 ASN A C 1
ATOM 928 O O . ASN A 1 113 ? -0.442 17.344 18.625 1 98.94 113 ASN A O 1
ATOM 932 N N . LEU A 1 114 ? 0.268 19.234 17.625 1 98.94 114 LEU A N 1
ATOM 933 C CA . LEU A 1 114 ? 1.45 18.578 17.062 1 98.94 114 LEU A CA 1
ATOM 934 C C . LEU A 1 114 ? 2.367 18.078 18.172 1 98.94 114 LEU A C 1
ATOM 936 O O . LEU A 1 114 ? 2.957 17 18.047 1 98.94 114 LEU A O 1
ATOM 940 N N . ASN A 1 115 ? 2.496 18.891 19.203 1 98.94 115 ASN A N 1
ATOM 941 C CA . ASN A 1 115 ? 3.271 18.438 20.344 1 98.94 115 ASN A CA 1
ATOM 942 C C . ASN A 1 115 ? 2.715 17.141 20.922 1 98.94 115 ASN A C 1
ATOM 944 O O . ASN A 1 115 ? 3.467 16.188 21.172 1 98.94 115 ASN A O 1
ATOM 948 N N . PHE A 1 116 ? 1.444 17.094 21.094 1 98.94 116 PHE A N 1
ATOM 949 C CA . PHE A 1 116 ? 0.768 15.93 21.641 1 98.94 116 PHE A CA 1
ATOM 950 C C . PHE A 1 116 ? 0.972 14.711 20.75 1 98.94 116 PHE A C 1
ATOM 952 O O . PHE A 1 116 ? 1.345 13.633 21.234 1 98.94 116 PHE A O 1
ATOM 959 N N . LEU A 1 117 ? 0.724 14.852 19.484 1 98.94 117 LEU A N 1
ATOM 960 C CA . LEU A 1 117 ? 0.849 13.766 18.516 1 98.94 117 LEU A CA 1
ATOM 961 C C . LEU A 1 117 ? 2.277 13.227 18.484 1 98.94 117 LEU A C 1
ATOM 963 O O . LEU A 1 117 ? 2.488 12.016 18.5 1 98.94 117 LEU A O 1
ATOM 967 N N . THR A 1 118 ? 3.236 14.172 18.422 1 98.94 118 THR A N 1
ATOM 968 C CA . THR A 1 118 ? 4.645 13.797 18.359 1 98.94 118 THR A CA 1
ATOM 969 C C . THR A 1 118 ? 5.07 13.047 19.625 1 98.94 118 THR A C 1
ATOM 971 O O . THR A 1 118 ? 5.707 12 19.531 1 98.94 118 THR A O 1
ATOM 974 N N . GLN A 1 119 ? 4.672 13.539 20.75 1 98.88 119 GLN A N 1
ATOM 975 C CA . GLN A 1 119 ? 5.012 12.906 22.031 1 98.88 119 GLN A CA 1
ATOM 976 C C . GLN A 1 119 ? 4.445 11.484 22.109 1 98.88 119 GLN A C 1
ATOM 978 O O . GLN A 1 119 ? 5.125 10.57 22.562 1 98.88 119 GLN A O 1
ATOM 983 N N . LEU A 1 120 ? 3.236 11.336 21.688 1 98.81 120 LEU A N 1
ATOM 984 C CA . LEU A 1 120 ? 2.572 10.031 21.719 1 98.81 120 LEU A CA 1
ATOM 985 C C . LEU A 1 120 ? 3.379 8.992 20.953 1 98.81 120 LEU A C 1
ATOM 987 O O . LEU A 1 120 ? 3.521 7.855 21.406 1 98.81 120 LEU A O 1
ATOM 991 N N . ALA A 1 121 ? 3.852 9.328 19.766 1 98.88 121 ALA A N 1
ATOM 992 C CA . ALA A 1 121 ? 4.629 8.414 18.922 1 98.88 121 ALA A CA 1
ATOM 993 C C . ALA A 1 121 ? 6 8.141 19.547 1 98.88 121 ALA A C 1
ATOM 995 O O . ALA A 1 121 ? 6.438 6.992 19.609 1 98.88 121 ALA A O 1
ATOM 996 N N . LEU A 1 122 ? 6.637 9.203 20.047 1 98.88 122 LEU A N 1
ATOM 997 C CA . LEU A 1 122 ? 7.98 9.07 20.594 1 98.88 122 LEU A CA 1
ATOM 998 C C . LEU A 1 122 ? 7.977 8.219 21.859 1 98.88 122 LEU A C 1
ATOM 1000 O O . LEU A 1 122 ? 8.922 7.477 22.125 1 98.88 122 LEU A O 1
ATOM 1004 N N . ASP A 1 123 ? 6.934 8.312 22.594 1 98.75 123 ASP A N 1
ATOM 1005 C CA . ASP A 1 123 ? 6.809 7.523 23.828 1 98.75 123 ASP A CA 1
ATOM 1006 C C . ASP A 1 123 ? 6.801 6.027 23.516 1 98.75 123 ASP A C 1
ATOM 1008 O O . ASP A 1 123 ? 7.066 5.203 24.391 1 98.75 123 ASP A O 1
ATOM 1012 N N . ARG A 1 124 ? 6.527 5.691 22.328 1 98.69 124 ARG A N 1
ATOM 1013 C CA . ARG A 1 124 ? 6.438 4.297 21.922 1 98.69 124 ARG A CA 1
ATOM 1014 C C . ARG A 1 124 ? 7.691 3.869 21.156 1 98.69 124 ARG A C 1
ATOM 1016 O O . ARG A 1 124 ? 7.742 2.777 20.594 1 98.69 124 ARG A O 1
ATOM 1023 N N . GLY A 1 125 ? 8.641 4.77 21.094 1 98.62 125 GLY A N 1
ATOM 1024 C CA . GLY A 1 125 ? 9.891 4.473 20.422 1 98.62 125 GLY A CA 1
ATOM 1025 C C . GLY A 1 125 ? 9.797 4.59 18.906 1 98.62 125 GLY A C 1
ATOM 1026 O O . GLY A 1 125 ? 10.68 4.113 18.188 1 98.62 125 GLY A O 1
ATOM 1027 N N . ILE A 1 126 ? 8.734 5.148 18.391 1 98.88 126 ILE A N 1
ATOM 1028 C CA . ILE A 1 126 ? 8.531 5.316 16.953 1 98.88 126 ILE A CA 1
ATOM 1029 C C . ILE A 1 126 ? 9.375 6.484 16.453 1 98.88 126 ILE A C 1
ATOM 1031 O O . ILE A 1 126 ? 9.422 7.543 17.078 1 98.88 126 ILE A O 1
ATOM 1035 N N . LYS A 1 127 ? 10.07 6.297 15.375 1 98.88 127 LYS A N 1
ATOM 1036 C CA . LYS A 1 127 ? 10.75 7.398 14.695 1 98.88 127 LYS A CA 1
ATOM 1037 C C . LYS A 1 127 ? 9.75 8.281 13.953 1 98.88 127 LYS A C 1
ATOM 1039 O O . LYS A 1 127 ? 8.891 7.781 13.227 1 98.88 127 LYS A O 1
ATOM 1044 N N . VAL A 1 128 ? 9.898 9.594 14.141 1 98.94 128 VAL A N 1
ATOM 1045 C CA . VAL A 1 128 ? 8.891 10.516 13.625 1 98.94 128 VAL A CA 1
ATOM 1046 C C . VAL A 1 128 ? 9.523 11.484 12.641 1 98.94 128 VAL A C 1
ATOM 1048 O O . VAL A 1 128 ? 10.625 11.984 12.875 1 98.94 128 VAL A O 1
ATOM 1051 N N . ILE A 1 129 ? 8.891 11.727 11.547 1 99 129 ILE A N 1
ATOM 1052 C CA . ILE A 1 129 ? 9.172 12.828 10.633 1 99 129 ILE A CA 1
ATOM 1053 C C . ILE A 1 129 ? 7.965 13.766 10.562 1 99 129 ILE A C 1
ATOM 1055 O O . ILE A 1 129 ? 6.855 13.336 10.25 1 99 129 ILE A O 1
ATOM 1059 N N . LEU A 1 130 ? 8.195 15.008 10.93 1 99 130 LEU A N 1
ATOM 1060 C CA . LEU A 1 130 ? 7.152 16.016 10.75 1 99 130 LEU A CA 1
ATOM 1061 C C . LEU A 1 130 ? 7.266 16.672 9.375 1 99 130 LEU A C 1
ATOM 1063 O O . LEU A 1 130 ? 8.367 16.938 8.898 1 99 130 LEU A O 1
ATOM 1067 N N . ILE A 1 131 ? 6.152 16.922 8.719 1 99 131 ILE A N 1
ATOM 1068 C CA . ILE A 1 131 ? 6.141 17.547 7.402 1 99 131 ILE A CA 1
ATOM 1069 C C . ILE A 1 131 ? 5.336 18.844 7.461 1 99 131 ILE A C 1
ATOM 1071 O O . ILE A 1 131 ? 4.227 18.875 8 1 99 131 ILE A O 1
ATOM 1075 N N . THR A 1 132 ? 5.883 19.906 7.008 1 98.94 132 THR A N 1
ATOM 1076 C CA . THR A 1 132 ? 5.164 21.172 6.961 1 98.94 132 THR A CA 1
ATOM 1077 C C . THR A 1 132 ? 4.047 21.109 5.926 1 98.94 132 THR A C 1
ATOM 1079 O O . THR A 1 132 ? 4.109 20.328 4.977 1 98.94 132 THR A O 1
ATOM 1082 N N . PRO A 1 133 ? 2.953 21.938 6.137 1 98.69 133 PRO A N 1
ATOM 1083 C CA . PRO A 1 133 ? 2 22.047 5.031 1 98.69 133 PRO A CA 1
ATOM 1084 C C . PRO A 1 133 ? 2.648 22.562 3.744 1 98.69 133 PRO A C 1
ATOM 1086 O O . PRO A 1 133 ? 3.754 23.109 3.781 1 98.69 133 PRO A O 1
ATOM 1089 N N . GLY A 1 134 ? 2.037 22.25 2.646 1 97.94 134 GLY A N 1
ATOM 1090 C CA . GLY A 1 134 ? 2.547 22.688 1.356 1 97.94 134 GLY A CA 1
ATOM 1091 C C . GLY A 1 134 ? 2.111 24.094 0.987 1 97.94 134 GLY A C 1
ATOM 1092 O O . GLY A 1 134 ? 1.751 24.891 1.858 1 97.94 134 GLY A O 1
ATOM 1093 N N . VAL A 1 135 ? 2.246 24.406 -0.289 1 97.69 135 VAL A N 1
ATOM 1094 C CA . VAL A 1 135 ? 1.824 25.688 -0.834 1 97.69 135 VAL A CA 1
ATOM 1095 C C . VAL A 1 135 ? 0.361 25.609 -1.263 1 97.69 135 VAL A C 1
ATOM 1097 O O . VAL A 1 135 ? -0.192 24.516 -1.417 1 97.69 135 VAL A O 1
ATOM 1100 N N . VAL A 1 136 ? -0.252 26.703 -1.34 1 95.94 136 VAL A N 1
ATOM 1101 C CA . VAL A 1 136 ? -1.578 26.812 -1.939 1 95.94 136 VAL A CA 1
ATOM 1102 C C . VAL A 1 136 ? -1.56 27.875 -3.031 1 95.94 136 VAL A C 1
ATOM 1104 O O . VAL A 1 136 ? -0.761 28.828 -2.979 1 95.94 136 VAL A O 1
ATOM 1107 N N . ASP A 1 137 ? -2.303 27.672 -4.031 1 94.69 137 ASP A N 1
ATOM 1108 C CA . ASP A 1 137 ? -2.543 28.656 -5.07 1 94.69 137 ASP A CA 1
ATOM 1109 C C . ASP A 1 137 ? -3.861 29.391 -4.832 1 94.69 137 ASP A C 1
ATOM 1111 O O . ASP A 1 137 ? -4.906 28.984 -5.348 1 94.69 137 ASP A O 1
ATOM 1115 N N . ASP A 1 138 ? -3.693 30.516 -4.176 1 89.56 138 ASP A N 1
ATOM 1116 C CA . ASP A 1 138 ? -4.875 31.266 -3.754 1 89.56 138 ASP A CA 1
ATOM 1117 C C . ASP A 1 138 ? -5.68 31.75 -4.957 1 89.56 138 ASP A C 1
ATOM 1119 O O . ASP A 1 138 ? -6.906 31.859 -4.887 1 89.56 138 ASP A O 1
ATOM 1123 N N . SER A 1 139 ? -5.02 32.031 -6.016 1 90.38 139 SER A N 1
ATOM 1124 C CA . SER A 1 139 ? -5.707 32.5 -7.215 1 90.38 139 SER A CA 1
ATOM 1125 C C . SER A 1 139 ? -6.641 31.422 -7.773 1 90.38 139 SER A C 1
ATOM 1127 O O . SER A 1 139 ? -7.75 31.734 -8.211 1 90.38 139 SER A O 1
ATOM 1129 N N . VAL A 1 140 ? -6.188 30.281 -7.727 1 91.44 140 VAL A N 1
ATOM 1130 C CA . VAL A 1 140 ? -6.996 29.172 -8.227 1 91.44 140 VAL A CA 1
ATOM 1131 C C . VAL A 1 140 ? -8.102 28.844 -7.219 1 91.44 140 VAL A C 1
ATOM 1133 O O . VAL A 1 140 ? -9.258 28.641 -7.598 1 91.44 140 VAL A O 1
ATOM 1136 N N . LEU A 1 141 ? -7.77 28.812 -5.969 1 90.62 141 LEU A N 1
ATOM 1137 C CA . LEU A 1 141 ? -8.719 28.438 -4.918 1 90.62 141 LEU A CA 1
ATOM 1138 C C . LEU A 1 141 ? -9.867 29.438 -4.855 1 90.62 141 LEU A C 1
ATOM 1140 O O . LEU A 1 141 ? -11.016 29.062 -4.648 1 90.62 141 LEU A O 1
ATOM 1144 N N . SER A 1 142 ? -9.516 30.688 -5 1 88.81 142 SER A N 1
ATOM 1145 C CA . SER A 1 142 ? -10.531 31.734 -4.91 1 88.81 142 SER A CA 1
ATOM 1146 C C . SER A 1 142 ? -11.586 31.578 -5.996 1 88.81 142 SER A C 1
ATOM 1148 O O . SER A 1 142 ? -12.734 32 -5.828 1 88.81 142 SER A O 1
ATOM 1150 N N . GLN A 1 143 ? -11.242 30.938 -7.066 1 87.62 143 GLN A N 1
ATOM 1151 C CA . GLN A 1 143 ? -12.148 30.75 -8.195 1 87.62 143 GLN A CA 1
ATOM 1152 C C . GLN A 1 143 ? -12.93 29.453 -8.062 1 87.62 143 GLN A C 1
ATOM 1154 O O . GLN A 1 143 ? -14.07 29.359 -8.516 1 87.62 143 GLN A O 1
ATOM 1159 N N . ARG A 1 144 ? -12.32 28.5 -7.391 1 84.88 144 ARG A N 1
ATOM 1160 C CA . ARG A 1 144 ? -12.867 27.156 -7.441 1 84.88 144 ARG A CA 1
ATOM 1161 C C . ARG A 1 144 ? -13.617 26.812 -6.16 1 84.88 144 ARG A C 1
ATOM 1163 O O . ARG A 1 144 ? -14.578 26.047 -6.184 1 84.88 144 ARG A O 1
ATOM 1170 N N . ASP A 1 145 ? -13.172 27.344 -5.109 1 81.56 145 ASP A N 1
ATOM 1171 C CA . ASP A 1 145 ? -13.727 26.984 -3.811 1 81.56 145 ASP A CA 1
ATOM 1172 C C . ASP A 1 145 ? -14.93 27.859 -3.459 1 81.56 145 ASP A C 1
ATOM 1174 O O . ASP A 1 145 ? -14.781 29.047 -3.209 1 81.56 145 ASP A O 1
ATOM 1178 N N . PRO A 1 146 ? -16.047 27.281 -3.402 1 80.62 146 PRO A N 1
ATOM 1179 C CA . PRO A 1 146 ? -17.219 28.094 -3.1 1 80.62 146 PRO A CA 1
ATOM 1180 C C . PRO A 1 146 ? -17.172 28.719 -1.703 1 80.62 146 PRO A C 1
ATOM 1182 O O . PRO A 1 146 ? -17.781 29.766 -1.466 1 80.62 146 PRO A O 1
ATOM 1185 N N . GLU A 1 147 ? -16.422 28.109 -0.878 1 82.12 147 GLU A N 1
ATOM 1186 C CA . GLU A 1 147 ? -16.375 28.594 0.496 1 82.12 147 GLU A CA 1
ATOM 1187 C C . GLU A 1 147 ? -15.398 29.766 0.632 1 82.12 147 GLU A C 1
ATOM 1189 O O . GLU A 1 147 ? -15.375 30.438 1.66 1 82.12 147 GLU A O 1
ATOM 1194 N N . TRP A 1 148 ? -14.688 30 -0.388 1 82.44 148 TRP A N 1
ATOM 1195 C CA . TRP A 1 148 ? -13.75 31.125 -0.385 1 82.44 148 TRP A CA 1
ATOM 1196 C C . TRP A 1 148 ? -14.484 32.438 -0.152 1 82.44 148 TRP A C 1
ATOM 1198 O O . TRP A 1 148 ? -14.023 33.312 0.606 1 82.44 148 TRP A O 1
ATOM 1208 N N . LYS A 1 149 ? -15.672 32.531 -0.821 1 79 149 LYS A N 1
ATOM 1209 C CA . LYS A 1 149 ? -16.469 33.781 -0.733 1 79 149 LYS A CA 1
ATOM 1210 C C . LYS A 1 149 ? -17 33.969 0.681 1 79 149 LYS A C 1
ATOM 1212 O O . LYS A 1 149 ? -17.281 35.125 1.081 1 79 149 LYS A O 1
ATOM 1217 N N . ASP A 1 150 ? -17 32.844 1.354 1 84.94 150 ASP A N 1
ATOM 1218 C CA . ASP A 1 150 ? -17.5 32.906 2.719 1 84.94 150 ASP A CA 1
ATOM 1219 C C . ASP A 1 150 ? -16.375 33.156 3.715 1 84.94 150 ASP A C 1
ATOM 1221 O O . ASP A 1 150 ? -16.594 33.094 4.93 1 84.94 150 ASP A O 1
ATOM 1225 N N . GLY A 1 151 ? -15.164 33.375 3.188 1 83.5 151 GLY A N 1
ATOM 1226 C CA . GLY A 1 151 ? -14.031 33.75 4.031 1 83.5 151 GLY A CA 1
ATOM 1227 C C . GLY A 1 151 ? -13.133 32.562 4.367 1 83.5 151 GLY A C 1
ATOM 1228 O O . GLY A 1 151 ? -12.242 32.688 5.203 1 83.5 151 GLY A O 1
ATOM 1229 N N . HIS A 1 152 ? -13.414 31.422 3.889 1 87 152 HIS A N 1
ATOM 1230 C CA . HIS A 1 152 ? -12.602 30.219 4.102 1 87 152 HIS A CA 1
ATOM 1231 C C . HIS A 1 152 ? -11.352 30.25 3.23 1 87 152 HIS A C 1
ATOM 1233 O O . HIS A 1 152 ? -11.078 29.281 2.502 1 87 152 HIS A O 1
ATOM 1239 N N . PHE A 1 153 ? -10.617 31.328 3.453 1 90.06 153 PHE A N 1
ATOM 1240 C CA . PHE A 1 153 ? -9.453 31.547 2.609 1 90.06 153 PHE A CA 1
ATOM 1241 C C . PHE A 1 153 ? -8.289 30.672 3.051 1 90.06 153 PHE A C 1
ATOM 1243 O O . PHE A 1 153 ? -8.086 30.453 4.246 1 90.06 153 PHE A O 1
ATOM 1250 N N . ARG A 1 154 ? -7.613 30.156 2.053 1 93.06 154 ARG A N 1
ATOM 1251 C CA . ARG A 1 154 ? -6.336 29.469 2.219 1 93.06 154 ARG A CA 1
ATOM 1252 C C . ARG A 1 154 ? -5.223 30.188 1.468 1 93.06 154 ARG A C 1
ATOM 1254 O O . ARG A 1 154 ? -5.387 30.562 0.302 1 93.06 154 ARG A O 1
ATOM 1261 N N . THR A 1 155 ? -4.148 30.516 2.191 1 93.88 155 THR A N 1
ATOM 1262 C CA . THR A 1 155 ? -3.025 31.203 1.554 1 93.88 155 THR A CA 1
ATOM 1263 C C . THR A 1 155 ? -1.704 30.547 1.952 1 93.88 155 THR A C 1
ATOM 1265 O O . THR A 1 155 ? -1.591 29.969 3.037 1 93.88 155 THR A O 1
ATOM 1268 N N . THR A 1 156 ? -0.773 30.656 1.015 1 95.88 156 THR A N 1
ATOM 1269 C CA . THR A 1 156 ? 0.57 30.188 1.34 1 95.88 156 THR A CA 1
ATOM 1270 C C . THR A 1 156 ? 1.134 30.953 2.535 1 95.88 156 THR A C 1
ATOM 1272 O O . THR A 1 156 ? 1.858 30.375 3.355 1 95.88 156 THR A O 1
ATOM 1275 N N . THR A 1 157 ? 0.76 32.219 2.701 1 96 157 THR A N 1
ATOM 1276 C CA . THR A 1 157 ? 1.206 33 3.828 1 96 157 THR A CA 1
ATOM 1277 C C . THR A 1 157 ? 0.767 32.406 5.148 1 96 157 THR A C 1
ATOM 1279 O O . THR A 1 157 ? 1.557 32.312 6.09 1 96 157 THR A O 1
ATOM 1282 N N . ARG A 1 158 ? -0.447 31.969 5.227 1 96.38 158 ARG A N 1
ATOM 1283 C CA . ARG A 1 158 ? -0.925 31.312 6.441 1 96.38 158 ARG A CA 1
ATOM 1284 C C . ARG A 1 158 ? -0.235 29.969 6.645 1 96.38 158 ARG A C 1
ATOM 1286 O O . ARG A 1 158 ? 0.154 29.641 7.766 1 96.38 158 ARG A O 1
ATOM 1293 N N . ASN A 1 159 ? -0.051 29.219 5.539 1 98.19 159 ASN A N 1
ATOM 1294 C CA . ASN A 1 159 ? 0.653 27.938 5.648 1 98.19 159 ASN A CA 1
ATOM 1295 C C . ASN A 1 159 ? 2.072 28.125 6.176 1 98.19 159 ASN A C 1
ATOM 1297 O O . ASN A 1 159 ? 2.598 27.266 6.875 1 98.19 159 ASN A O 1
ATOM 1301 N N . LYS A 1 160 ? 2.678 29.297 5.883 1 98.5 160 LYS A N 1
ATOM 1302 C CA . LYS A 1 160 ? 4.016 29.578 6.383 1 98.5 160 LYS A CA 1
ATOM 1303 C C . LYS A 1 160 ? 4.02 29.719 7.902 1 98.5 160 LYS A C 1
ATOM 1305 O O . LYS A 1 160 ? 4.965 29.281 8.562 1 98.5 160 LYS A O 1
ATOM 1310 N N . MET A 1 161 ? 2.979 30.281 8.461 1 98.56 161 MET A N 1
ATOM 1311 C CA . MET A 1 161 ? 2.863 30.391 9.914 1 98.56 161 MET A CA 1
ATOM 1312 C C . MET A 1 161 ? 2.762 29.016 10.555 1 98.56 161 MET A C 1
ATOM 1314 O O . MET A 1 161 ? 3.41 28.734 11.57 1 98.56 161 MET A O 1
ATOM 1318 N N . TYR A 1 162 ? 2.016 28.203 9.984 1 98.88 162 TYR A N 1
ATOM 1319 C CA . TYR A 1 162 ? 1.835 26.859 10.5 1 98.88 162 TYR A CA 1
ATOM 1320 C C . TYR A 1 162 ? 3.086 26.016 10.273 1 98.88 162 TYR A C 1
ATOM 1322 O O . TYR A 1 162 ? 3.441 25.188 11.117 1 98.88 162 TYR A O 1
ATOM 1330 N N . ALA A 1 163 ? 3.777 26.234 9.141 1 98.88 163 ALA A N 1
ATOM 1331 C CA . ALA A 1 163 ? 5.047 25.562 8.883 1 98.88 163 ALA A CA 1
ATOM 1332 C C . ALA A 1 163 ? 6.078 25.906 9.953 1 98.88 163 ALA A C 1
ATOM 1334 O O . ALA A 1 163 ? 6.844 25.047 10.391 1 98.88 163 ALA A O 1
ATOM 1335 N N . ALA A 1 164 ? 6.066 27.156 10.352 1 98.88 164 ALA A N 1
ATOM 1336 C CA . ALA A 1 164 ? 6.98 27.578 11.414 1 98.88 164 ALA A CA 1
ATOM 1337 C C . ALA A 1 164 ? 6.695 26.828 12.719 1 98.88 164 ALA A C 1
ATOM 1339 O O . ALA A 1 164 ? 7.621 26.484 13.453 1 98.88 164 ALA A O 1
ATOM 1340 N N . ALA A 1 165 ? 5.426 26.641 13 1 98.94 165 ALA A N 1
ATOM 1341 C CA . ALA A 1 165 ? 5.051 25.875 14.188 1 98.94 165 ALA A CA 1
ATOM 1342 C C . ALA A 1 165 ? 5.566 24.438 14.094 1 98.94 165 ALA A C 1
ATOM 1344 O O . ALA A 1 165 ? 6.055 23.875 15.078 1 98.94 165 ALA A O 1
ATOM 1345 N N . VAL A 1 166 ? 5.473 23.812 12.914 1 98.94 166 VAL A N 1
ATOM 1346 C CA . VAL A 1 166 ? 5.988 22.453 12.711 1 98.94 166 VAL A CA 1
ATOM 1347 C C . VAL A 1 166 ? 7.48 22.422 13.031 1 98.94 166 VAL A C 1
ATOM 1349 O O . VAL A 1 166 ? 7.953 21.5 13.711 1 98.94 166 VAL A O 1
ATOM 1352 N N . LYS A 1 167 ? 8.195 23.406 12.523 1 98.94 167 LYS A N 1
ATOM 1353 C CA . LYS A 1 167 ? 9.641 23.469 12.742 1 98.94 167 LYS A CA 1
ATOM 1354 C C . LYS A 1 167 ? 9.969 23.641 14.219 1 98.94 167 LYS A C 1
ATOM 1356 O O . LYS A 1 167 ? 10.93 23.047 14.719 1 98.94 167 LYS A O 1
ATOM 1361 N N . ARG A 1 168 ? 9.164 24.438 14.914 1 98.94 168 ARG A N 1
ATOM 1362 C CA . ARG A 1 168 ? 9.375 24.594 16.344 1 98.94 168 ARG A CA 1
ATOM 1363 C C . ARG A 1 168 ? 9.148 23.297 17.094 1 98.94 168 ARG A C 1
ATOM 1365 O O . ARG A 1 168 ? 9.93 22.938 17.984 1 98.94 168 ARG A O 1
ATOM 1372 N N . VAL A 1 169 ? 8.102 22.562 16.75 1 98.94 169 VAL A N 1
ATOM 1373 C CA . VAL A 1 169 ? 7.82 21.281 17.391 1 98.94 169 VAL A CA 1
ATOM 1374 C C . VAL A 1 169 ? 8.945 20.297 17.094 1 98.94 169 VAL A C 1
ATOM 1376 O O . VAL A 1 169 ? 9.391 19.562 17.969 1 98.94 169 VAL A O 1
ATOM 1379 N N . GLY A 1 170 ? 9.383 20.266 15.805 1 98.94 170 GLY A N 1
ATOM 1380 C CA . GLY A 1 170 ? 10.508 19.406 15.453 1 98.94 170 GLY A CA 1
ATOM 1381 C C . GLY A 1 170 ? 11.75 19.688 16.281 1 98.94 170 GLY A C 1
ATOM 1382 O O . GLY A 1 170 ? 12.406 18.75 16.75 1 98.94 170 GLY A O 1
ATOM 1383 N N . LYS A 1 171 ? 12.047 20.906 16.453 1 98.81 171 LYS A N 1
ATOM 1384 C CA . LYS A 1 171 ? 13.195 21.312 17.266 1 98.81 171 LYS A CA 1
ATOM 1385 C C . LYS A 1 171 ? 13.016 20.906 18.734 1 98.81 171 LYS A C 1
ATOM 1387 O O . LYS A 1 171 ? 13.945 20.406 19.359 1 98.81 171 LYS A O 1
ATOM 1392 N N . HIS A 1 172 ? 11.844 21.141 19.234 1 98.81 172 HIS A N 1
ATOM 1393 C CA . HIS A 1 172 ? 11.539 20.828 20.625 1 98.81 172 HIS A CA 1
ATOM 1394 C C . HIS A 1 172 ? 11.789 19.359 20.922 1 98.81 172 HIS A C 1
ATOM 1396 O O . HIS A 1 172 ? 12.352 19.031 21.969 1 98.81 172 HIS A O 1
ATOM 1402 N N . PHE A 1 173 ? 11.422 18.484 20.031 1 98.81 173 PHE A N 1
ATOM 1403 C CA . PHE A 1 173 ? 11.5 17.047 20.281 1 98.81 173 PHE A CA 1
ATOM 1404 C C . PHE A 1 173 ? 12.758 16.469 19.656 1 98.81 173 PHE A C 1
ATOM 1406 O O . PHE A 1 173 ? 13.047 15.273 19.812 1 98.81 173 PHE A O 1
ATOM 1413 N N . ASN A 1 174 ? 13.523 17.328 18.906 1 98.62 174 ASN A N 1
ATOM 1414 C CA . ASN A 1 174 ? 14.68 16.875 18.141 1 98.62 174 ASN A CA 1
ATOM 1415 C C . ASN A 1 174 ? 14.312 15.773 17.156 1 98.62 174 ASN A C 1
ATOM 1417 O O . ASN A 1 174 ? 14.93 14.703 17.141 1 98.62 174 ASN A O 1
ATOM 1421 N N . VAL A 1 175 ? 13.227 15.992 16.422 1 98.81 175 VAL A N 1
ATOM 1422 C CA . VAL A 1 175 ? 12.836 15.086 15.352 1 98.81 175 VAL A CA 1
ATOM 1423 C C . VAL A 1 175 ? 12.984 15.797 14 1 98.81 175 VAL A C 1
ATOM 1425 O O . VAL A 1 175 ? 12.859 17.016 13.922 1 98.81 175 VAL A O 1
ATOM 1428 N N . PRO A 1 176 ? 13.305 15.039 12.914 1 98.88 176 PRO A N 1
ATOM 1429 C CA . PRO A 1 176 ? 13.477 15.664 11.602 1 98.88 176 PRO A CA 1
ATOM 1430 C C . PRO A 1 176 ? 12.188 16.297 11.078 1 98.88 176 PRO A C 1
ATOM 1432 O O . PRO A 1 176 ? 11.094 15.758 11.297 1 98.88 176 PRO A O 1
ATOM 1435 N N . VAL A 1 177 ? 12.352 17.422 10.453 1 98.94 177 VAL A N 1
ATOM 1436 C CA . VAL A 1 177 ? 11.25 18.125 9.797 1 98.94 177 VAL A CA 1
ATOM 1437 C C . VAL A 1 177 ? 11.508 18.203 8.297 1 98.94 177 VAL A C 1
ATOM 1439 O O . VAL A 1 177 ? 12.594 18.609 7.867 1 98.94 177 VAL A O 1
ATOM 1442 N N . LEU A 1 178 ? 10.609 17.703 7.52 1 98.94 178 LEU A N 1
ATOM 1443 C CA . LEU A 1 178 ? 10.625 17.938 6.078 1 98.94 178 LEU A CA 1
ATOM 1444 C C . LEU A 1 178 ? 9.938 19.234 5.727 1 98.94 178 LEU A C 1
ATOM 1446 O O . LEU A 1 178 ? 8.703 19.328 5.758 1 98.94 178 LEU A O 1
ATOM 1450 N N . ASP A 1 179 ? 10.703 20.172 5.402 1 98.88 179 ASP A N 1
ATOM 1451 C CA . ASP A 1 179 ? 10.164 21.484 5.031 1 98.88 179 ASP A CA 1
ATOM 1452 C C . ASP A 1 179 ? 9.617 21.469 3.607 1 98.88 179 ASP A C 1
ATOM 1454 O O . ASP A 1 179 ? 10.211 22.062 2.699 1 98.88 179 ASP A O 1
ATOM 1458 N N . LEU A 1 180 ? 8.445 20.906 3.453 1 98.88 180 LEU A N 1
ATOM 1459 C CA . LEU A 1 180 ? 7.828 20.734 2.145 1 98.88 180 LEU A CA 1
ATOM 1460 C C . LEU A 1 180 ? 7.43 22.062 1.539 1 98.88 180 LEU A C 1
ATOM 1462 O O . LEU A 1 180 ? 7.504 22.25 0.322 1 98.88 180 LEU A O 1
ATOM 1466 N N . LEU A 1 181 ? 6.953 22.984 2.379 1 98.69 181 LEU A N 1
ATOM 1467 C CA . LEU A 1 181 ? 6.535 24.297 1.892 1 98.69 181 LEU A CA 1
ATOM 1468 C C . LEU A 1 181 ? 7.66 24.969 1.112 1 98.69 181 LEU A C 1
ATOM 1470 O O . LEU A 1 181 ? 7.461 25.391 -0.028 1 98.69 181 LEU A O 1
ATOM 1474 N N . SER A 1 182 ? 8.82 25.031 1.706 1 98.38 182 SER A N 1
ATOM 1475 C CA . SER A 1 182 ? 9.961 25.656 1.059 1 98.38 182 SER A CA 1
ATOM 1476 C C . SER A 1 182 ? 10.352 24.938 -0.222 1 98.38 182 SER A C 1
ATOM 1478 O O . SER A 1 182 ? 10.688 25.562 -1.225 1 98.38 182 SER A O 1
ATOM 1480 N N . ALA A 1 183 ? 10.305 23.578 -0.187 1 98.31 183 ALA A N 1
ATOM 1481 C CA . ALA A 1 183 ? 10.656 22.781 -1.358 1 98.31 183 ALA A CA 1
ATOM 1482 C C . ALA A 1 183 ? 9.719 23.078 -2.527 1 98.31 183 ALA A C 1
ATOM 1484 O O . ALA A 1 183 ? 10.172 23.219 -3.67 1 98.31 183 ALA A O 1
ATOM 1485 N N . LEU A 1 184 ? 8.461 23.203 -2.242 1 98.38 184 LEU A N 1
ATOM 1486 C CA . LEU A 1 184 ? 7.477 23.469 -3.285 1 98.38 184 LEU A CA 1
ATOM 1487 C C . LEU A 1 184 ? 7.57 24.922 -3.76 1 98.38 184 LEU A C 1
ATOM 1489 O O . LEU A 1 184 ? 7.41 25.203 -4.949 1 98.38 184 LEU A O 1
ATOM 1493 N N . GLU A 1 185 ? 7.809 25.828 -2.836 1 96.81 185 GLU A N 1
ATOM 1494 C CA . GLU A 1 185 ? 7.973 27.234 -3.209 1 96.81 185 GLU A CA 1
ATOM 1495 C C . GLU A 1 185 ? 9.156 27.422 -4.16 1 96.81 185 GLU A C 1
ATOM 1497 O O . GLU A 1 185 ? 9.086 28.219 -5.094 1 96.81 185 GLU A O 1
ATOM 1502 N N . THR A 1 186 ? 10.188 26.734 -3.883 1 95.81 186 THR A N 1
ATOM 1503 C CA . THR A 1 186 ? 11.398 26.812 -4.695 1 95.81 186 THR A CA 1
ATOM 1504 C C . THR A 1 186 ? 11.117 26.344 -6.121 1 95.81 186 THR A C 1
ATOM 1506 O O . THR A 1 186 ? 11.664 26.891 -7.082 1 95.81 186 THR A O 1
ATOM 1509 N N . HIS A 1 187 ? 10.297 25.297 -6.27 1 91.25 187 HIS A N 1
ATOM 1510 C CA . HIS A 1 187 ? 9.922 24.844 -7.602 1 91.25 187 HIS A CA 1
ATOM 1511 C C . HIS A 1 187 ? 9.141 25.906 -8.352 1 91.25 187 HIS A C 1
ATOM 1513 O O . HIS A 1 187 ? 9.406 26.172 -9.523 1 91.25 187 HIS A O 1
ATOM 1519 N N . GLY A 1 188 ? 8.344 26.469 -7.66 1 86.81 188 GLY A N 1
ATOM 1520 C CA . GLY A 1 188 ? 7.484 27.438 -8.328 1 86.81 188 GLY A CA 1
ATOM 1521 C C . GLY A 1 188 ? 6.508 26.797 -9.297 1 86.81 188 GLY A C 1
ATOM 1522 O O . GLY A 1 188 ? 6.285 25.594 -9.258 1 86.81 188 GLY A O 1
ATOM 1523 N N . ASN A 1 189 ? 5.742 27.594 -10.07 1 92.5 189 ASN A N 1
ATOM 1524 C CA . ASN A 1 189 ? 4.73 27.156 -11.031 1 92.5 189 ASN A CA 1
ATOM 1525 C C . ASN A 1 189 ? 3.684 26.266 -10.367 1 92.5 189 ASN A C 1
ATOM 1527 O O . ASN A 1 189 ? 3.596 25.078 -10.68 1 92.5 189 ASN A O 1
ATOM 1531 N N . PHE A 1 190 ? 2.941 26.797 -9.547 1 94.12 190 PHE A N 1
ATOM 1532 C CA . PHE A 1 190 ? 1.993 26.078 -8.711 1 94.12 190 PHE A CA 1
ATOM 1533 C C . PHE A 1 190 ? 1.007 25.297 -9.57 1 94.12 190 PHE A C 1
ATOM 1535 O O . PHE A 1 190 ? 0.463 24.281 -9.125 1 94.12 190 PHE A O 1
ATOM 1542 N N . GLU A 1 191 ? 0.848 25.688 -10.82 1 92.44 191 GLU A N 1
ATOM 1543 C CA . GLU A 1 191 ? -0.065 25 -11.727 1 92.44 191 GLU A CA 1
ATOM 1544 C C . GLU A 1 191 ? 0.427 23.594 -12.031 1 92.44 191 GLU A C 1
ATOM 1546 O O . GLU A 1 191 ? -0.37 22.703 -12.344 1 92.44 191 GLU A O 1
ATOM 1551 N N . GLN A 1 192 ? 1.693 23.438 -11.898 1 94.62 192 GLN A N 1
ATOM 1552 C CA . GLN A 1 192 ? 2.285 22.125 -12.156 1 94.62 192 GLN A CA 1
ATOM 1553 C C . GLN A 1 192 ? 2.271 21.266 -10.891 1 94.62 192 GLN A C 1
ATOM 1555 O O . GLN A 1 192 ? 2.49 20.047 -10.961 1 94.62 192 GLN A O 1
ATOM 1560 N N . LEU A 1 193 ? 1.999 21.875 -9.766 1 97.12 193 LEU A N 1
ATOM 1561 C CA . LEU A 1 193 ? 2.135 21.188 -8.492 1 97.12 193 LEU A CA 1
ATOM 1562 C C . LEU A 1 193 ? 0.769 20.844 -7.91 1 97.12 193 LEU A C 1
ATOM 1564 O O . LEU A 1 193 ? 0.636 19.875 -7.16 1 97.12 193 LEU A O 1
ATOM 1568 N N . LEU A 1 194 ? -0.23 21.625 -8.289 1 96.62 194 LEU A N 1
ATOM 1569 C CA . LEU A 1 194 ? -1.511 21.531 -7.602 1 96.62 194 LEU A CA 1
ATOM 1570 C C . LEU A 1 194 ? -2.652 21.344 -8.594 1 96.62 194 LEU A C 1
ATOM 1572 O O . LEU A 1 194 ? -2.697 22.016 -9.633 1 96.62 194 LEU A O 1
ATOM 1576 N N . VAL A 1 195 ? -3.57 20.422 -8.242 1 93.62 195 VAL A N 1
ATOM 1577 C CA . VAL A 1 195 ? -4.648 20.094 -9.172 1 93.62 195 VAL A CA 1
ATOM 1578 C C . VAL A 1 195 ? -5.766 21.125 -9.047 1 93.62 195 VAL A C 1
ATOM 1580 O O . VAL A 1 195 ? -6.434 21.453 -10.039 1 93.62 195 VAL A O 1
ATOM 1583 N N . ASP A 1 196 ? -5.977 21.656 -7.828 1 93 196 ASP A N 1
ATOM 1584 C CA . ASP A 1 196 ? -7.098 22.562 -7.578 1 93 196 ASP A CA 1
ATOM 1585 C C . ASP A 1 196 ? -6.676 23.734 -6.699 1 93 196 ASP A C 1
ATOM 1587 O O . ASP A 1 196 ? -7.504 24.328 -6.008 1 93 196 ASP A O 1
ATOM 1591 N N . GLY A 1 197 ? -5.344 23.953 -6.66 1 95.31 197 GLY A N 1
ATOM 1592 C CA . GLY A 1 197 ? -4.797 25.031 -5.844 1 95.31 197 GLY A CA 1
ATOM 1593 C C . GLY A 1 197 ? -4.438 24.578 -4.438 1 95.31 197 GLY A C 1
ATOM 1594 O O . GLY A 1 197 ? -3.838 25.344 -3.676 1 95.31 197 GLY A O 1
ATOM 1595 N N . LEU A 1 198 ? -4.762 23.312 -4.109 1 95.69 198 LEU A N 1
ATOM 1596 C CA . LEU A 1 198 ? -4.512 22.797 -2.764 1 95.69 198 LEU A CA 1
ATOM 1597 C C . LEU A 1 198 ? -3.904 21.406 -2.812 1 95.69 198 LEU A C 1
ATOM 1599 O O . LEU A 1 198 ? -2.84 21.172 -2.236 1 95.69 198 LEU A O 1
ATOM 1603 N N . HIS A 1 199 ? -4.605 20.531 -3.566 1 96.88 199 HIS A N 1
ATOM 1604 C CA . HIS A 1 199 ? -4.176 19.141 -3.602 1 96.88 199 HIS A CA 1
ATOM 1605 C C . HIS A 1 199 ? -3.068 18.922 -4.625 1 96.88 199 HIS A C 1
ATOM 1607 O O . HIS A 1 199 ? -3 19.641 -5.629 1 96.88 199 HIS A O 1
ATOM 1613 N N . PHE A 1 200 ? -2.295 17.969 -4.406 1 97.88 200 PHE A N 1
ATOM 1614 C CA . PHE A 1 200 ? -1.041 17.781 -5.125 1 97.88 200 PHE A CA 1
ATOM 1615 C C . PHE A 1 200 ? -1.278 17.047 -6.445 1 97.88 200 PHE A C 1
ATOM 1617 O O . PHE A 1 200 ? -2.107 16.141 -6.523 1 97.88 200 PHE A O 1
ATOM 1624 N N . LEU A 1 201 ? -0.564 17.516 -7.426 1 95.94 201 LEU A N 1
ATOM 1625 C CA . LEU A 1 201 ? -0.312 16.688 -8.609 1 95.94 201 LEU A CA 1
ATOM 1626 C C . LEU A 1 201 ? 0.919 15.82 -8.414 1 95.94 201 LEU A C 1
ATOM 1628 O O . LEU A 1 201 ? 1.617 15.938 -7.402 1 95.94 201 LEU A O 1
ATOM 1632 N N . GLY A 1 202 ? 1.172 14.938 -9.352 1 95.56 202 GLY A N 1
ATOM 1633 C CA . GLY A 1 202 ? 2.277 13.992 -9.25 1 95.56 202 GLY A CA 1
ATOM 1634 C C . GLY A 1 202 ? 3.617 14.672 -9.023 1 95.56 202 GLY A C 1
ATOM 1635 O O . GLY A 1 202 ? 4.457 14.156 -8.281 1 95.56 202 GLY A O 1
ATOM 1636 N N . LYS A 1 203 ? 3.789 15.766 -9.672 1 95.56 203 LYS A N 1
ATOM 1637 C CA . LYS A 1 203 ? 5.062 16.469 -9.547 1 95.56 203 LYS A CA 1
ATOM 1638 C C . LYS A 1 203 ? 5.324 16.875 -8.094 1 95.56 203 LYS A C 1
ATOM 1640 O O . LYS A 1 203 ? 6.453 16.766 -7.613 1 95.56 203 LYS A O 1
ATOM 1645 N N . ALA A 1 204 ? 4.355 17.375 -7.391 1 98.25 204 ALA A N 1
ATOM 1646 C CA . ALA A 1 204 ? 4.512 17.719 -5.98 1 98.25 204 ALA A CA 1
ATOM 1647 C C . ALA A 1 204 ? 4.809 16.484 -5.133 1 98.25 204 ALA A C 1
ATOM 1649 O O . ALA A 1 204 ? 5.637 16.547 -4.223 1 98.25 204 ALA A O 1
ATOM 1650 N N . TYR A 1 205 ? 4.152 15.391 -5.461 1 97.94 205 TYR A N 1
ATOM 1651 C CA . TYR A 1 205 ? 4.414 14.148 -4.75 1 97.94 205 TYR A CA 1
ATOM 1652 C C . TYR A 1 205 ? 5.828 13.648 -5.023 1 97.94 205 TYR A C 1
ATOM 1654 O O . TYR A 1 205 ? 6.465 13.055 -4.148 1 97.94 205 TYR A O 1
ATOM 1662 N N . GLN A 1 206 ? 6.312 13.883 -6.211 1 96.81 206 GLN A N 1
ATOM 1663 C CA . GLN A 1 206 ? 7.68 13.5 -6.543 1 96.81 206 GLN A CA 1
ATOM 1664 C C . GLN A 1 206 ? 8.688 14.289 -5.707 1 96.81 206 GLN A C 1
ATOM 1666 O O . GLN A 1 206 ? 9.68 13.734 -5.238 1 96.81 206 GLN A O 1
ATOM 1671 N N . ILE A 1 207 ? 8.422 15.539 -5.574 1 98.19 207 ILE A N 1
ATOM 1672 C CA . ILE A 1 207 ? 9.273 16.391 -4.75 1 98.19 207 ILE A CA 1
ATOM 1673 C C . ILE A 1 207 ? 9.234 15.906 -3.301 1 98.19 207 ILE A C 1
ATOM 1675 O O . ILE A 1 207 ? 10.281 15.75 -2.664 1 98.19 207 ILE A O 1
ATOM 1679 N N . LEU A 1 208 ? 8.055 15.656 -2.779 1 98.81 208 LEU A N 1
ATOM 1680 C CA . LEU A 1 208 ? 7.898 15.141 -1.423 1 98.81 208 LEU A CA 1
ATOM 1681 C C . LEU A 1 208 ? 8.664 13.836 -1.247 1 98.81 208 LEU A C 1
ATOM 1683 O O . LEU A 1 208 ? 9.359 13.648 -0.243 1 98.81 208 LEU A O 1
ATOM 1687 N N . PHE A 1 209 ? 8.586 12.953 -2.207 1 98.5 209 PHE A N 1
ATOM 1688 C CA . PHE A 1 209 ? 9.273 11.664 -2.148 1 98.5 209 PHE A CA 1
ATOM 1689 C C . PHE A 1 209 ? 10.781 11.859 -2.045 1 98.5 209 PHE A C 1
ATOM 1691 O O . PHE A 1 209 ? 11.438 11.25 -1.193 1 98.5 209 PHE A O 1
ATOM 1698 N N . ARG A 1 210 ? 11.289 12.672 -2.93 1 97.94 210 ARG A N 1
ATOM 1699 C CA . ARG A 1 210 ? 12.734 12.906 -2.957 1 97.94 210 ARG A CA 1
ATOM 1700 C C . ARG A 1 210 ? 13.219 13.508 -1.643 1 97.94 210 ARG A C 1
ATOM 1702 O O . ARG A 1 210 ? 14.219 13.062 -1.077 1 97.94 210 ARG A O 1
ATOM 1709 N N . GLU A 1 211 ? 12.508 14.516 -1.193 1 98.69 211 GLU A N 1
ATOM 1710 C CA . GLU A 1 211 ? 12.883 15.156 0.063 1 98.69 211 GLU A CA 1
ATOM 1711 C C . GLU A 1 211 ? 12.797 14.18 1.23 1 98.69 211 GLU A C 1
ATOM 1713 O O . GLU A 1 211 ? 13.641 14.195 2.127 1 98.69 211 GLU A O 1
ATOM 1718 N N . LEU A 1 212 ? 11.789 13.359 1.222 1 98.88 212 LEU A N 1
ATOM 1719 C CA . LEU A 1 212 ? 11.578 12.375 2.281 1 98.88 212 LEU A CA 1
ATOM 1720 C C . LEU A 1 212 ? 12.719 11.359 2.311 1 98.88 212 LEU A C 1
ATOM 1722 O O . LEU A 1 212 ? 13.273 11.078 3.375 1 98.88 212 LEU A O 1
ATOM 1726 N N . LEU A 1 213 ? 13.039 10.805 1.167 1 98.69 213 LEU A N 1
ATOM 1727 C CA . LEU A 1 213 ? 14.086 9.789 1.106 1 98.69 213 LEU A CA 1
ATOM 1728 C C . LEU A 1 213 ? 15.43 10.375 1.507 1 98.69 213 LEU A C 1
ATOM 1730 O O . LEU A 1 213 ? 16.234 9.711 2.18 1 98.69 213 LEU A O 1
ATOM 1734 N N . ASN A 1 214 ? 15.695 11.594 1.058 1 98.69 214 ASN A N 1
ATOM 1735 C CA . ASN A 1 214 ? 16.922 12.281 1.468 1 98.69 214 ASN A CA 1
ATOM 1736 C C . ASN A 1 214 ? 16.969 12.461 2.982 1 98.69 214 ASN A C 1
ATOM 1738 O O . ASN A 1 214 ? 18.031 12.258 3.598 1 98.69 214 ASN A O 1
ATOM 1742 N N . LEU A 1 215 ? 15.867 12.883 3.525 1 98.88 215 LEU A N 1
ATOM 1743 C CA . LEU A 1 215 ? 15.805 13.102 4.965 1 98.88 215 LEU A CA 1
ATOM 1744 C C . LEU A 1 215 ? 16.016 11.797 5.727 1 98.88 215 LEU A C 1
ATOM 1746 O O . LEU A 1 215 ? 16.719 11.773 6.742 1 98.88 215 LEU A O 1
ATOM 1750 N N . ILE A 1 216 ? 15.414 10.672 5.262 1 98.88 216 ILE A N 1
ATOM 1751 C CA . ILE A 1 216 ? 15.594 9.375 5.895 1 98.88 216 ILE A CA 1
ATOM 1752 C C . ILE A 1 216 ? 17.062 8.953 5.809 1 98.88 216 ILE A C 1
ATOM 1754 O O . ILE A 1 216 ? 17.625 8.469 6.789 1 98.88 216 ILE A O 1
ATOM 1758 N N . GLU A 1 217 ? 17.625 9.172 4.684 1 98.75 217 GLU A N 1
ATOM 1759 C CA . GLU A 1 217 ? 19.031 8.82 4.492 1 98.75 217 GLU A CA 1
ATOM 1760 C C . GLU A 1 217 ? 19.922 9.555 5.492 1 98.75 217 GLU A C 1
ATOM 1762 O O . GLU A 1 217 ? 20.906 8.984 5.984 1 98.75 217 GLU A O 1
ATOM 1767 N N . THR A 1 218 ? 19.578 10.766 5.824 1 98.56 218 THR A N 1
ATOM 1768 C CA . THR A 1 218 ? 20.422 11.602 6.668 1 98.56 218 THR A CA 1
ATOM 1769 C C . THR A 1 218 ? 20.094 11.391 8.141 1 98.56 218 THR A C 1
ATOM 1771 O O . THR A 1 218 ? 21 11.273 8.977 1 98.56 218 THR A O 1
ATOM 1774 N N . GLU A 1 219 ? 18.812 11.289 8.477 1 98.81 219 GLU A N 1
ATOM 1775 C CA . GLU A 1 219 ? 18.391 11.359 9.875 1 98.81 219 GLU A CA 1
ATOM 1776 C C . GLU A 1 219 ? 18.125 9.969 10.438 1 98.81 219 GLU A C 1
ATOM 1778 O O . GLU A 1 219 ? 18.266 9.742 11.641 1 98.81 219 GLU A O 1
ATOM 1783 N N . TYR A 1 220 ? 17.609 9.094 9.617 1 98.75 220 TYR A N 1
ATOM 1784 C CA . TYR A 1 220 ? 17.312 7.719 10 1 98.75 220 TYR A CA 1
ATOM 1785 C C . TYR A 1 220 ? 17.891 6.73 8.992 1 98.75 220 TYR A C 1
ATOM 1787 O O . TYR A 1 220 ? 17.156 5.883 8.469 1 98.75 220 TYR A O 1
ATOM 1795 N N . PRO A 1 221 ? 19.219 6.742 8.781 1 98.5 221 PRO A N 1
ATOM 1796 C CA . PRO A 1 221 ? 19.812 5.949 7.703 1 98.5 221 PRO A CA 1
ATOM 1797 C C . PRO A 1 221 ? 19.516 4.457 7.832 1 98.5 221 PRO A C 1
ATOM 1799 O O . PRO A 1 221 ? 19.438 3.752 6.82 1 98.5 221 PRO A O 1
ATOM 1802 N N . GLU A 1 222 ? 19.234 3.941 8.992 1 98.44 222 GLU A N 1
ATOM 1803 C CA . GLU A 1 222 ? 18.969 2.525 9.219 1 98.44 222 GLU A CA 1
ATOM 1804 C C . GLU A 1 222 ? 17.609 2.125 8.633 1 98.44 222 GLU A C 1
ATOM 1806 O O . GLU A 1 222 ? 17.328 0.936 8.469 1 98.44 222 GLU A O 1
ATOM 1811 N N . LEU A 1 223 ? 16.812 3.15 8.312 1 98.69 223 LEU A N 1
ATOM 1812 C CA . LEU A 1 223 ? 15.484 2.863 7.789 1 98.69 223 LEU A CA 1
ATOM 1813 C C . LEU A 1 223 ? 15.414 3.127 6.289 1 98.69 223 LEU A C 1
ATOM 1815 O O . LEU A 1 223 ? 14.359 2.973 5.672 1 98.69 223 LEU A O 1
ATOM 1819 N N . HIS A 1 224 ? 16.547 3.598 5.711 1 98.75 224 HIS A N 1
ATOM 1820 C CA . HIS A 1 224 ? 16.594 3.695 4.254 1 98.75 224 HIS A CA 1
ATOM 1821 C C . HIS A 1 224 ? 16.406 2.33 3.605 1 98.75 224 HIS A C 1
ATOM 1823 O O . HIS A 1 224 ? 16.938 1.329 4.078 1 98.75 224 HIS A O 1
ATOM 1829 N N . PRO A 1 225 ? 15.625 2.256 2.557 1 98.12 225 PRO A N 1
ATOM 1830 C CA . PRO A 1 225 ? 15.336 0.946 1.969 1 98.12 225 PRO A CA 1
ATOM 1831 C C . PRO A 1 225 ? 16.594 0.159 1.624 1 98.12 225 PRO A C 1
ATOM 1833 O O . PRO A 1 225 ? 16.609 -1.072 1.703 1 98.12 225 PRO A O 1
ATOM 1836 N N . ASP A 1 226 ? 17.641 0.83 1.302 1 97.38 226 ASP A N 1
ATOM 1837 C CA . ASP A 1 226 ? 18.891 0.17 0.913 1 97.38 226 ASP A CA 1
ATOM 1838 C C . ASP A 1 226 ? 19.562 -0.479 2.117 1 97.38 226 ASP A C 1
ATOM 1840 O O . ASP A 1 226 ? 20.469 -1.305 1.959 1 97.38 226 ASP A O 1
ATOM 1844 N N . LYS A 1 227 ? 19.172 -0.071 3.301 1 97.69 227 LYS A N 1
ATOM 1845 C CA . LYS A 1 227 ? 19.844 -0.543 4.508 1 97.69 227 LYS A CA 1
ATOM 1846 C C . LYS A 1 227 ? 19.016 -1.604 5.223 1 97.69 227 LYS A C 1
ATOM 1848 O O . LYS A 1 227 ? 19.469 -2.213 6.191 1 97.69 227 LYS A O 1
ATOM 1853 N N . LEU A 1 228 ? 17.797 -1.821 4.793 1 97.38 228 LEU A N 1
ATOM 1854 C CA . LEU A 1 228 ? 16.922 -2.795 5.426 1 97.38 228 LEU A CA 1
ATOM 1855 C C . LEU A 1 228 ? 17.078 -4.168 4.781 1 97.38 228 LEU A C 1
ATOM 1857 O O . LEU A 1 228 ? 17.188 -4.277 3.557 1 97.38 228 LEU A O 1
ATOM 1861 N N . PRO A 1 229 ? 17.125 -5.199 5.574 1 93.75 229 PRO A N 1
ATOM 1862 C CA . PRO A 1 229 ? 17.156 -6.547 5 1 93.75 229 PRO A CA 1
ATOM 1863 C C . PRO A 1 229 ? 15.836 -6.957 4.355 1 93.75 229 PRO A C 1
ATOM 1865 O O . PRO A 1 229 ? 14.766 -6.605 4.859 1 93.75 229 PRO A O 1
ATOM 1868 N N . MET A 1 230 ? 15.93 -7.727 3.346 1 92.88 230 MET A N 1
ATOM 1869 C CA . MET A 1 230 ? 14.742 -8.266 2.684 1 92.88 230 MET A CA 1
ATOM 1870 C C . MET A 1 230 ? 14.172 -9.438 3.473 1 92.88 230 MET A C 1
ATOM 1872 O O . MET A 1 230 ? 14.914 -10.281 3.973 1 92.88 230 MET A O 1
ATOM 1876 N N . LYS A 1 231 ? 12.883 -9.398 3.633 1 94 231 LYS A N 1
ATOM 1877 C CA . LYS A 1 231 ? 12.219 -10.562 4.207 1 94 231 LYS A CA 1
ATOM 1878 C C . LYS A 1 231 ? 12.328 -11.773 3.283 1 94 231 LYS A C 1
ATOM 1880 O O . LYS A 1 231 ? 12.031 -11.672 2.092 1 94 231 LYS A O 1
ATOM 1885 N N . LEU A 1 232 ? 12.82 -12.93 3.854 1 94.88 232 LEU A N 1
ATOM 1886 C CA . LEU A 1 232 ? 13 -14.195 3.145 1 94.88 232 LEU A CA 1
ATOM 1887 C C . LEU A 1 232 ? 14.133 -14.086 2.127 1 94.88 232 LEU A C 1
ATOM 1889 O O . LEU A 1 232 ? 14.43 -13 1.634 1 94.88 232 LEU A O 1
ATOM 1893 N N . PRO A 1 233 ? 14.742 -15.133 1.766 1 94.06 233 PRO A N 1
ATOM 1894 C CA . PRO A 1 233 ? 15.953 -15.094 0.938 1 94.06 233 PRO A CA 1
ATOM 1895 C C . PRO A 1 233 ? 15.648 -14.914 -0.547 1 94.06 233 PRO A C 1
ATOM 1897 O O . PRO A 1 233 ? 14.5 -15.086 -0.969 1 94.06 233 PRO A O 1
ATOM 1900 N N . TYR A 1 234 ? 16.688 -14.516 -1.226 1 93.81 234 TYR A N 1
ATOM 1901 C CA . TYR A 1 234 ? 16.672 -14.594 -2.682 1 93.81 234 TYR A CA 1
ATOM 1902 C C . TYR A 1 234 ? 16.406 -16.016 -3.143 1 93.81 234 TYR A C 1
ATOM 1904 O O . TYR A 1 234 ? 16.953 -16.984 -2.592 1 93.81 234 TYR A O 1
ATOM 1912 N N . TRP A 1 235 ? 15.547 -16.141 -4.082 1 93.5 235 TRP A N 1
ATOM 1913 C CA . TRP A 1 235 ? 15.008 -17.453 -4.418 1 93.5 235 TRP A CA 1
ATOM 1914 C C . TRP A 1 235 ? 16.125 -18.406 -4.848 1 93.5 235 TRP A C 1
ATOM 1916 O O . TRP A 1 235 ? 16.047 -19.609 -4.625 1 93.5 235 TRP A O 1
ATOM 1926 N N . ARG A 1 236 ? 17.172 -17.891 -5.477 1 93.94 236 ARG A N 1
ATOM 1927 C CA . ARG A 1 236 ? 18.266 -18.734 -5.934 1 93.94 236 ARG A CA 1
ATOM 1928 C C . ARG A 1 236 ? 19.094 -19.234 -4.758 1 93.94 236 ARG A C 1
ATOM 1930 O O . ARG A 1 236 ? 19.891 -20.156 -4.906 1 93.94 236 ARG A O 1
ATOM 1937 N N . ASP A 1 237 ? 18.938 -18.578 -3.594 1 93.69 237 ASP A N 1
ATOM 1938 C CA . ASP A 1 237 ? 19.703 -18.953 -2.412 1 93.69 237 ASP A CA 1
ATOM 1939 C C . ASP A 1 237 ? 18.953 -20 -1.58 1 93.69 237 ASP A C 1
ATOM 1941 O O . ASP A 1 237 ? 19.469 -20.469 -0.562 1 93.69 237 ASP A O 1
ATOM 1945 N N . ILE A 1 238 ? 17.797 -20.406 -2.029 1 93.38 238 ILE A N 1
ATOM 1946 C CA . ILE A 1 238 ? 17 -21.391 -1.303 1 93.38 238 ILE A CA 1
ATOM 1947 C C . ILE A 1 238 ? 17.422 -22.797 -1.705 1 93.38 238 ILE A C 1
ATOM 1949 O O . ILE A 1 238 ? 17.484 -23.125 -2.895 1 93.38 238 ILE A O 1
ATOM 1953 N N . ASP A 1 239 ? 17.766 -23.609 -0.724 1 92.44 239 ASP A N 1
ATOM 1954 C CA . ASP A 1 239 ? 18.062 -25.016 -0.938 1 92.44 239 ASP A CA 1
ATOM 1955 C C . ASP A 1 239 ? 16.781 -25.828 -1.157 1 92.44 239 ASP A C 1
ATOM 1957 O O . ASP A 1 239 ? 16 -26.047 -0.223 1 92.44 239 ASP A O 1
ATOM 1961 N N . SER A 1 240 ? 16.625 -26.297 -2.373 1 89.94 240 SER A N 1
ATOM 1962 C CA . SER A 1 240 ? 15.406 -27.016 -2.73 1 89.94 240 SER A CA 1
ATOM 1963 C C . SER A 1 240 ? 15.234 -28.266 -1.883 1 89.94 240 SER A C 1
ATOM 1965 O O . SER A 1 240 ? 14.117 -28.766 -1.734 1 89.94 240 SER A O 1
ATOM 1967 N N . SER A 1 241 ? 16.297 -28.75 -1.351 1 91.5 241 SER A N 1
ATOM 1968 C CA . SER A 1 241 ? 16.234 -29.953 -0.529 1 91.5 241 SER A CA 1
ATOM 1969 C C . SER A 1 241 ? 15.891 -29.625 0.918 1 91.5 241 SER A C 1
ATOM 1971 O O . SER A 1 241 ? 15.562 -30.516 1.707 1 91.5 241 SER A O 1
ATOM 1973 N N . ASP A 1 242 ? 15.984 -28.359 1.214 1 92.75 242 ASP A N 1
ATOM 1974 C CA . ASP A 1 242 ? 15.633 -27.906 2.557 1 92.75 242 ASP A CA 1
ATOM 1975 C C . ASP A 1 242 ? 15.031 -26.5 2.52 1 92.75 242 ASP A C 1
ATOM 1977 O O . ASP A 1 242 ? 15.602 -25.562 3.074 1 92.75 242 ASP A O 1
ATOM 1981 N N . ILE A 1 243 ? 13.891 -26.422 1.994 1 91.88 243 ILE A N 1
ATOM 1982 C CA . ILE A 1 243 ? 13.219 -25.141 1.806 1 91.88 243 ILE A CA 1
ATOM 1983 C C . ILE A 1 243 ? 12.938 -24.5 3.164 1 91.88 243 ILE A C 1
ATOM 1985 O O . ILE A 1 243 ? 13.234 -23.328 3.377 1 91.88 243 ILE A O 1
ATOM 1989 N N . GLU A 1 244 ? 12.453 -25.281 4.094 1 90.12 244 GLU A N 1
ATOM 1990 C CA . GLU A 1 244 ? 12.117 -24.766 5.414 1 90.12 244 GLU A CA 1
ATOM 1991 C C . GLU A 1 244 ? 13.352 -24.172 6.102 1 90.12 244 GLU A C 1
ATOM 1993 O O . GLU A 1 244 ? 13.297 -23.078 6.652 1 90.12 244 GLU A O 1
ATOM 1998 N N . GLY A 1 245 ? 14.414 -24.938 6.043 1 89.56 245 GLY A N 1
ATOM 1999 C CA . GLY A 1 245 ? 15.656 -24.453 6.629 1 89.56 245 GLY A CA 1
ATOM 2000 C C . GLY A 1 245 ? 16.188 -23.203 5.965 1 89.56 245 GLY A C 1
ATOM 2001 O O . GLY A 1 245 ? 16.688 -22.297 6.641 1 89.56 245 GLY A O 1
ATOM 2002 N N . SER A 1 246 ? 16.016 -23.094 4.641 1 90.69 246 SER A N 1
ATOM 2003 C CA . SER A 1 246 ? 16.484 -21.938 3.887 1 90.69 246 SER A CA 1
ATOM 2004 C C . SER A 1 246 ? 15.688 -20.688 4.234 1 90.69 246 SER A C 1
ATOM 2006 O O . SER A 1 246 ? 16.234 -19.578 4.273 1 90.69 246 SER A O 1
ATOM 2008 N N . LEU A 1 247 ? 14.391 -20.891 4.461 1 90.56 247 LEU A N 1
ATOM 2009 C CA . LEU A 1 247 ? 13.516 -19.766 4.738 1 90.56 247 LEU A CA 1
ATOM 2010 C C . LEU A 1 247 ? 13.727 -19.25 6.16 1 90.56 247 LEU A C 1
ATOM 2012 O O . LEU A 1 247 ? 13.484 -18.078 6.441 1 90.56 247 LEU A O 1
ATOM 2016 N N . ASN A 1 248 ? 14.195 -20.109 7.043 1 83.56 248 ASN A N 1
ATOM 2017 C CA . ASN A 1 248 ? 14.336 -19.766 8.453 1 83.56 248 ASN A CA 1
ATOM 2018 C C . ASN A 1 248 ? 15.758 -19.312 8.773 1 83.56 248 ASN A C 1
ATOM 2020 O O . ASN A 1 248 ? 16.016 -18.797 9.867 1 83.56 248 ASN A O 1
ATOM 2024 N N . GLY A 1 249 ? 16.719 -19.547 7.938 1 69.31 249 GLY A N 1
ATOM 2025 C CA . GLY A 1 249 ? 18.125 -19.266 8.242 1 69.31 249 GLY A CA 1
ATOM 2026 C C . GLY A 1 249 ? 18.531 -17.859 7.879 1 69.31 249 GLY A C 1
ATOM 2027 O O . GLY A 1 249 ? 17.844 -17.172 7.129 1 69.31 249 GLY A O 1
ATOM 2028 N N . MET B 1 1 ? -14.188 6.691 21.906 1 42.12 1 MET B N 1
ATOM 2029 C CA . MET B 1 1 ? -14.102 6.172 20.547 1 42.12 1 MET B CA 1
ATOM 2030 C C . MET B 1 1 ? -14.078 4.648 20.547 1 42.12 1 MET B C 1
ATOM 2032 O O . MET B 1 1 ? -13.32 4.031 21.297 1 42.12 1 MET B O 1
ATOM 2036 N N . THR B 1 2 ? -15.094 4.082 20.172 1 49.62 2 THR B N 1
ATOM 2037 C CA . THR B 1 2 ? -14.977 2.631 20.203 1 49.62 2 THR B CA 1
ATOM 2038 C C . THR B 1 2 ? -13.805 2.162 19.344 1 49.62 2 THR B C 1
ATOM 2040 O O . THR B 1 2 ? -13.586 2.688 18.25 1 49.62 2 THR B O 1
ATOM 2043 N N . THR B 1 3 ? -12.672 1.701 20 1 51.44 3 THR B N 1
ATOM 2044 C CA . THR B 1 3 ? -11.414 1.092 19.562 1 51.44 3 THR B CA 1
ATOM 2045 C C . THR B 1 3 ? -11.594 0.408 18.203 1 51.44 3 THR B C 1
ATOM 2047 O O . THR B 1 3 ? -10.633 0.268 17.438 1 51.44 3 THR B O 1
ATOM 2050 N N . LYS B 1 4 ? -12.875 0.135 17.797 1 57.12 4 LYS B N 1
ATOM 2051 C CA . LYS B 1 4 ? -13.141 -0.897 16.797 1 57.12 4 LYS B CA 1
ATOM 2052 C C . LYS B 1 4 ? -13.117 -0.316 15.383 1 57.12 4 LYS B C 1
ATOM 2054 O O . LYS B 1 4 ? -12.773 -1.01 14.422 1 57.12 4 LYS B O 1
ATOM 2059 N N . ASP B 1 5 ? -13.164 1.178 15.273 1 73.25 5 ASP B N 1
ATOM 2060 C CA . ASP B 1 5 ? -13.43 1.678 13.93 1 73.25 5 ASP B CA 1
ATOM 2061 C C . ASP 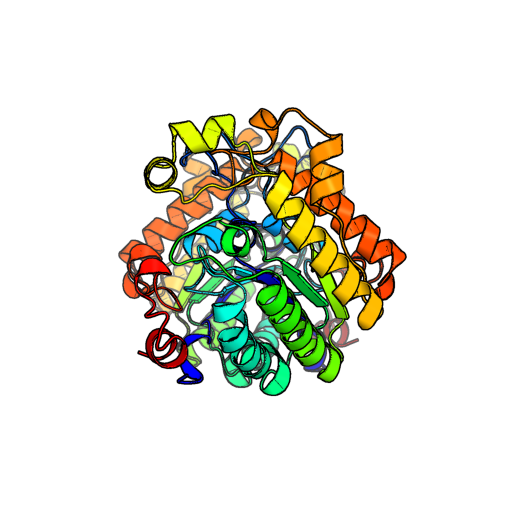B 1 5 ? -12.141 1.856 13.141 1 73.25 5 ASP B C 1
ATOM 2063 O O . ASP B 1 5 ? -12.164 1.949 11.906 1 73.25 5 ASP B O 1
ATOM 2067 N N . LEU B 1 6 ? -10.945 1.72 13.781 1 89.31 6 LEU B N 1
ATOM 2068 C CA . LEU B 1 6 ? -9.719 1.947 13.023 1 89.31 6 LEU B CA 1
ATOM 2069 C C . LEU B 1 6 ? -9.008 0.63 12.727 1 89.31 6 LEU B C 1
ATOM 2071 O O . LEU B 1 6 ? -7.844 0.625 12.328 1 89.31 6 LEU B O 1
ATOM 2075 N N . LEU B 1 7 ? -9.789 -0.429 12.977 1 91.69 7 LEU B N 1
ATOM 2076 C CA . LEU B 1 7 ? -9.281 -1.734 12.578 1 91.69 7 LEU B CA 1
ATOM 2077 C C . LEU B 1 7 ? -9.547 -1.986 11.094 1 91.69 7 LEU B C 1
ATOM 2079 O O . LEU B 1 7 ? -10.703 -2.029 10.664 1 91.69 7 LEU B O 1
ATOM 2083 N N . TYR B 1 8 ? -8.555 -2.086 10.336 1 95 8 TYR B N 1
ATOM 2084 C CA . TYR B 1 8 ? -8.695 -2.371 8.914 1 95 8 TYR B CA 1
ATOM 2085 C C . TYR B 1 8 ? -8.586 -3.867 8.641 1 95 8 TYR B C 1
ATOM 2087 O O . TYR B 1 8 ? -7.566 -4.488 8.953 1 95 8 TYR B O 1
ATOM 2095 N N . LYS B 1 9 ? -9.641 -4.422 8.133 1 97 9 LYS B N 1
ATOM 2096 C CA . LYS B 1 9 ? -9.453 -5.758 7.582 1 97 9 LYS B CA 1
ATOM 2097 C C . LYS B 1 9 ? -8.5 -5.738 6.391 1 97 9 LYS B C 1
ATOM 2099 O O . LYS B 1 9 ? -8.203 -4.672 5.844 1 97 9 LYS B O 1
ATOM 2104 N N . LYS B 1 10 ? -7.984 -6.926 6.074 1 98.12 10 LYS B N 1
ATOM 2105 C CA . LYS B 1 10 ? -6.863 -6.941 5.137 1 98.12 10 LYS B CA 1
ATOM 2106 C C . LYS B 1 10 ? -7.234 -7.664 3.848 1 98.12 10 LYS B C 1
ATOM 2108 O O . LYS B 1 10 ? -7.945 -8.672 3.875 1 98.12 10 LYS B O 1
ATOM 2113 N N . PHE B 1 11 ? -6.82 -7.105 2.727 1 98.88 11 PHE B N 1
ATOM 2114 C CA . PHE B 1 11 ? -6.75 -7.75 1.42 1 98.88 11 PHE B CA 1
ATOM 2115 C C . PHE B 1 11 ? -5.312 -8.117 1.077 1 98.88 11 PHE B C 1
ATOM 2117 O O . PHE B 1 11 ? -4.512 -7.254 0.723 1 98.88 11 PHE B O 1
ATOM 2124 N N . VAL B 1 12 ? -4.957 -9.398 1.101 1 98.88 12 VAL B N 1
ATOM 2125 C CA . VAL B 1 12 ? -3.58 -9.844 0.931 1 98.88 12 VAL B CA 1
ATOM 2126 C C . VAL B 1 12 ? -3.355 -10.297 -0.512 1 98.88 12 VAL B C 1
ATOM 2128 O O . VAL B 1 12 ? -4.062 -11.172 -1.012 1 98.88 12 VAL B O 1
ATOM 2131 N N . LEU B 1 13 ? -2.42 -9.656 -1.186 1 98.94 13 LEU B N 1
ATOM 2132 C CA . LEU B 1 13 ? -1.938 -10.102 -2.49 1 98.94 13 LEU B CA 1
ATOM 2133 C C . LEU B 1 13 ? -0.77 -11.07 -2.338 1 98.94 13 LEU B C 1
ATOM 2135 O O . LEU B 1 13 ? 0.353 -10.656 -2.043 1 98.94 13 LEU B O 1
ATOM 2139 N N . PHE B 1 14 ? -1.027 -12.367 -2.486 1 98.94 14 PHE B N 1
ATOM 2140 C CA . PHE B 1 14 ? -0.024 -13.391 -2.232 1 98.94 14 PHE B CA 1
ATOM 2141 C C . PHE B 1 14 ? 0.425 -14.039 -3.535 1 98.94 14 PHE B C 1
ATOM 2143 O O . PHE B 1 14 ? -0.392 -14.594 -4.273 1 98.94 14 PHE B O 1
ATOM 2150 N N . GLY B 1 15 ? 1.711 -13.891 -3.824 1 98.81 15 GLY B N 1
ATOM 2151 C CA . GLY B 1 15 ? 2.176 -14.438 -5.09 1 98.81 15 GLY B CA 1
ATOM 2152 C C . GLY B 1 15 ? 3.668 -14.258 -5.301 1 98.81 15 GLY B C 1
ATOM 2153 O O . GLY B 1 15 ? 4.43 -14.156 -4.34 1 98.81 15 GLY B O 1
ATOM 2154 N N . ASP B 1 16 ? 4.113 -14.336 -6.57 1 98.56 16 ASP B N 1
ATOM 2155 C CA . ASP B 1 16 ? 5.527 -14.281 -6.918 1 98.56 16 ASP B CA 1
ATOM 2156 C C . ASP B 1 16 ? 5.941 -12.875 -7.332 1 98.56 16 ASP B C 1
ATOM 2158 O O . ASP B 1 16 ? 5.52 -11.891 -6.715 1 98.56 16 ASP B O 1
ATOM 2162 N N . SER B 1 17 ? 6.801 -12.711 -8.375 1 98.38 17 SER B N 1
ATOM 2163 C CA . SER B 1 17 ? 7.324 -11.398 -8.766 1 98.38 17 SER B CA 1
ATOM 2164 C C . SER B 1 17 ? 6.234 -10.531 -9.383 1 98.38 17 SER B C 1
ATOM 2166 O O . SER B 1 17 ? 6.266 -9.312 -9.266 1 98.38 17 SER B O 1
ATOM 2168 N N . ILE B 1 18 ? 5.309 -11.141 -10.102 1 98.62 18 ILE B N 1
ATOM 2169 C CA . ILE B 1 18 ? 4.234 -10.375 -10.719 1 98.62 18 ILE B CA 1
ATOM 2170 C C . ILE B 1 18 ? 3.393 -9.703 -9.633 1 98.62 18 ILE B C 1
ATOM 2172 O O . ILE B 1 18 ? 2.988 -8.547 -9.789 1 98.62 18 ILE B O 1
ATOM 2176 N N . THR B 1 19 ? 3.174 -10.414 -8.539 1 98.81 19 THR B N 1
ATOM 2177 C CA . THR B 1 19 ? 2.49 -9.836 -7.391 1 98.81 19 THR B CA 1
ATOM 2178 C C . THR B 1 19 ? 3.371 -8.797 -6.703 1 98.81 19 THR B C 1
ATOM 2180 O O . THR B 1 19 ? 2.918 -7.688 -6.414 1 98.81 19 THR B O 1
ATOM 2183 N N . GLN B 1 20 ? 4.656 -9.133 -6.477 1 98.44 20 GLN B N 1
ATOM 2184 C CA . GLN B 1 20 ? 5.578 -8.227 -5.797 1 98.44 20 GLN B CA 1
ATOM 2185 C C . GLN B 1 20 ? 5.637 -6.875 -6.504 1 98.44 20 GLN B C 1
ATOM 2187 O O . GLN B 1 20 ? 5.723 -5.836 -5.848 1 98.44 20 GLN B O 1
ATOM 2192 N N . ARG B 1 21 ? 5.465 -6.871 -7.82 1 98 21 ARG B N 1
ATOM 2193 C CA . ARG B 1 21 ? 5.727 -5.676 -8.617 1 98 21 ARG B CA 1
ATOM 2194 C C . ARG B 1 21 ? 4.441 -4.895 -8.867 1 98 21 ARG B C 1
ATOM 2196 O O . ARG B 1 21 ? 4.43 -3.939 -9.648 1 98 21 ARG B O 1
ATOM 2203 N N . THR B 1 22 ? 3.418 -5.227 -8.195 1 98.56 22 THR B N 1
ATOM 2204 C CA . THR B 1 22 ? 2.137 -4.566 -8.422 1 98.56 22 THR B CA 1
ATOM 2205 C C . THR B 1 22 ? 2.23 -3.076 -8.102 1 98.56 22 THR B C 1
ATOM 2207 O O . THR B 1 22 ? 1.423 -2.279 -8.586 1 98.56 22 THR B O 1
ATOM 2210 N N . PHE B 1 23 ? 3.236 -2.643 -7.336 1 98.19 23 PHE B N 1
ATOM 2211 C CA . PHE B 1 23 ? 3.348 -1.245 -6.938 1 98.19 23 PHE B CA 1
ATOM 2212 C C . PHE B 1 23 ? 4.438 -0.539 -7.734 1 98.19 23 PHE B C 1
ATOM 2214 O O . PHE B 1 23 ? 4.66 0.662 -7.562 1 98.19 23 PHE B O 1
ATOM 2221 N N . ASP B 1 24 ? 5.07 -1.228 -8.617 1 96.5 24 ASP B N 1
ATOM 2222 C CA . ASP B 1 24 ? 6.129 -0.627 -9.422 1 96.5 24 ASP B CA 1
ATOM 2223 C C . ASP B 1 24 ? 5.547 0.265 -10.516 1 96.5 24 ASP B C 1
ATOM 2225 O O . ASP B 1 24 ? 4.875 -0.22 -11.43 1 96.5 24 ASP B O 1
ATOM 2229 N N . GLN B 1 25 ? 5.844 1.519 -10.406 1 95.44 25 GLN B N 1
ATOM 2230 C CA . GLN B 1 25 ? 5.324 2.418 -11.438 1 95.44 25 GLN B CA 1
ATOM 2231 C C . GLN B 1 25 ? 6.414 2.799 -12.438 1 95.44 25 GLN B C 1
ATOM 2233 O O . GLN B 1 25 ? 6.176 3.596 -13.344 1 95.44 25 GLN B O 1
ATOM 2238 N N . TYR B 1 26 ? 7.672 2.26 -12.227 1 93.5 26 TYR B N 1
ATOM 2239 C CA . TYR B 1 26 ? 8.773 2.406 -13.172 1 93.5 26 TYR B CA 1
ATOM 2240 C C . TYR B 1 26 ? 9.258 1.048 -13.664 1 93.5 26 TYR B C 1
ATOM 2242 O O . TYR B 1 26 ? 10.438 0.72 -13.539 1 93.5 26 TYR B O 1
ATOM 2250 N N . ILE B 1 27 ? 8.43 0.354 -14.289 1 89 27 ILE B N 1
ATOM 2251 C CA . ILE B 1 27 ? 8.656 -1.035 -14.672 1 89 27 ILE B CA 1
ATOM 2252 C C . ILE B 1 27 ? 9.734 -1.104 -15.75 1 89 27 ILE B C 1
ATOM 2254 O O . ILE B 1 27 ? 10.453 -2.102 -15.859 1 89 27 ILE B O 1
ATOM 2258 N N . LEU B 1 28 ? 9.984 0.008 -16.547 1 79.38 28 LEU B N 1
ATOM 2259 C CA . LEU B 1 28 ? 10.969 0.051 -17.609 1 79.38 28 LEU B CA 1
ATOM 2260 C C . LEU B 1 28 ? 12.266 0.685 -17.125 1 79.38 28 LEU B C 1
ATOM 2262 O O . LEU B 1 28 ? 12.922 1.413 -17.875 1 79.38 28 LEU B O 1
ATOM 2266 N N . GLY B 1 29 ? 12.641 0.455 -16.047 1 69.25 29 GLY B N 1
ATOM 2267 C CA . GLY B 1 29 ? 14.008 0.755 -15.656 1 69.25 29 GLY B CA 1
ATOM 2268 C C . GLY B 1 29 ? 14.141 2.068 -14.906 1 69.25 29 GLY B C 1
ATOM 2269 O O . GLY B 1 29 ? 15.188 2.721 -14.969 1 69.25 29 GLY B O 1
ATOM 2270 N N . GLY B 1 30 ? 13.117 2.471 -14.359 1 64.62 30 GLY B N 1
ATOM 2271 C CA . GLY B 1 30 ? 13.273 3.611 -13.477 1 64.62 30 GLY B CA 1
ATOM 2272 C C . GLY B 1 30 ? 13.25 4.941 -14.203 1 64.62 30 GLY B C 1
ATOM 2273 O O . GLY B 1 30 ? 13.578 5.98 -13.625 1 64.62 30 GLY B O 1
ATOM 2274 N N . ASP B 1 31 ? 13.047 4.902 -15.453 1 67.19 31 ASP B N 1
ATOM 2275 C CA . ASP B 1 31 ? 12.906 6.168 -16.172 1 67.19 31 ASP B CA 1
ATOM 2276 C C . ASP B 1 31 ? 11.688 6.941 -15.672 1 67.19 31 ASP B C 1
ATOM 2278 O O . ASP B 1 31 ? 10.547 6.535 -15.914 1 67.19 31 ASP B O 1
ATOM 2282 N N . PRO B 1 32 ? 11.93 7.973 -14.945 1 66.12 32 PRO B N 1
ATOM 2283 C CA . PRO B 1 32 ? 10.812 8.727 -14.367 1 66.12 32 PRO B CA 1
ATOM 2284 C C . PRO B 1 32 ? 9.883 9.312 -15.422 1 66.12 32 PRO B C 1
ATOM 2286 O O . PRO B 1 32 ? 8.75 9.688 -15.109 1 66.12 32 PRO B O 1
ATOM 2289 N N . SER B 1 33 ? 10.406 9.383 -16.531 1 72.75 33 SER B N 1
ATOM 2290 C CA . SER B 1 33 ? 9.602 9.938 -17.625 1 72.75 33 SER B CA 1
ATOM 2291 C C . SER B 1 33 ? 8.648 8.898 -18.188 1 72.75 33 SER B C 1
ATOM 2293 O O . SER B 1 33 ? 7.758 9.227 -18.984 1 72.75 33 SER B O 1
ATOM 2295 N N . ARG B 1 34 ? 8.781 7.688 -17.641 1 86.56 34 ARG B N 1
ATOM 2296 C CA . ARG B 1 34 ? 7.941 6.625 -18.172 1 86.56 34 ARG B CA 1
ATOM 2297 C C . ARG B 1 34 ? 7.141 5.945 -17.078 1 86.56 34 ARG B C 1
ATOM 2299 O O . ARG B 1 34 ? 7.355 4.766 -16.781 1 86.56 34 ARG B O 1
ATOM 2306 N N . LEU B 1 35 ? 6.27 6.707 -16.578 1 91.38 35 LEU B N 1
ATOM 2307 C CA . LEU B 1 35 ? 5.344 6.184 -15.578 1 91.38 35 LEU B CA 1
ATOM 2308 C C . LEU B 1 35 ? 4.434 5.121 -16.172 1 91.38 35 LEU B C 1
ATOM 231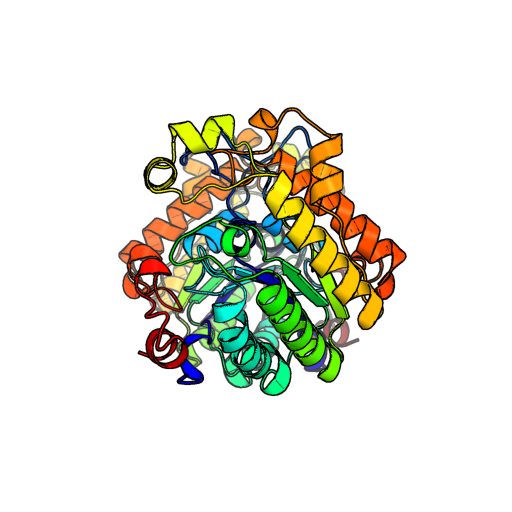0 O O . LEU B 1 35 ? 4.012 5.242 -17.328 1 91.38 35 LEU B O 1
ATOM 2314 N N . ASP B 1 36 ? 4.258 4.074 -15.477 1 93.94 36 ASP B N 1
ATOM 2315 C CA . ASP B 1 36 ? 3.346 3.021 -15.906 1 93.94 36 ASP B CA 1
ATOM 2316 C C . ASP B 1 36 ? 2.291 2.736 -14.844 1 93.94 36 ASP B C 1
ATOM 2318 O O . ASP B 1 36 ? 2.426 3.17 -13.695 1 93.94 36 ASP B O 1
ATOM 2322 N N . TYR B 1 37 ? 1.238 2.053 -15.219 1 95 37 TYR B N 1
ATOM 2323 C CA . TYR B 1 37 ? 0.114 1.75 -14.344 1 95 37 TYR B CA 1
ATOM 2324 C C . TYR B 1 37 ? 0.533 0.794 -13.227 1 95 37 TYR B C 1
ATOM 2326 O O . TYR B 1 37 ? 1.189 -0.217 -13.484 1 95 37 TYR B O 1
ATOM 2334 N N . SER B 1 38 ? 0.215 1.196 -12 1 96.62 38 SER B N 1
ATOM 2335 C CA . SER B 1 38 ? 0.444 0.374 -10.82 1 96.62 38 SER B CA 1
ATOM 2336 C C . SER B 1 38 ? -0.865 -0.191 -10.273 1 96.62 38 SER B C 1
ATOM 2338 O O . SER B 1 38 ? -1.702 0.553 -9.758 1 96.62 38 SER B O 1
ATOM 2340 N N . LEU B 1 39 ? -1.012 -1.503 -10.328 1 98.38 39 LEU B N 1
A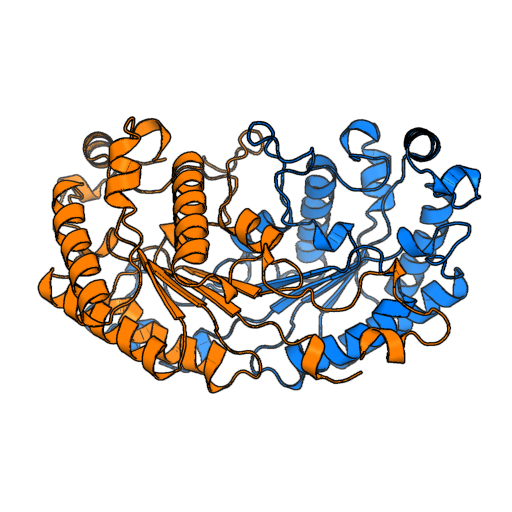TOM 2341 C CA . LEU B 1 39 ? -2.225 -2.145 -9.828 1 98.38 39 LEU B CA 1
ATOM 2342 C C . LEU B 1 39 ? -2.359 -1.957 -8.32 1 98.38 39 LEU B C 1
ATOM 2344 O O . LEU B 1 39 ? -3.453 -1.677 -7.824 1 98.38 39 LEU B O 1
ATOM 2348 N N . GLY B 1 40 ? -1.23 -2.129 -7.594 1 98.62 40 GLY B N 1
ATOM 2349 C CA . GLY B 1 40 ? -1.259 -1.975 -6.148 1 98.62 40 GLY B CA 1
ATOM 2350 C C . GLY B 1 40 ? -1.686 -0.589 -5.703 1 98.62 40 GLY B C 1
ATOM 2351 O O . GLY B 1 40 ? -2.436 -0.445 -4.734 1 98.62 40 GLY B O 1
ATOM 2352 N N . ALA B 1 41 ? -1.198 0.398 -6.422 1 97.88 41 ALA B N 1
ATOM 2353 C CA . ALA B 1 41 ? -1.606 1.769 -6.121 1 97.88 41 ALA B CA 1
ATOM 2354 C C . ALA B 1 41 ? -3.109 1.946 -6.309 1 97.88 41 ALA B C 1
ATOM 2356 O O . ALA B 1 41 ? -3.779 2.551 -5.469 1 97.88 41 ALA B O 1
ATOM 2357 N N . GLN B 1 42 ? -3.623 1.414 -7.391 1 97.19 42 GLN B N 1
ATOM 2358 C CA . GLN B 1 42 ? -5.043 1.559 -7.695 1 97.19 42 GLN B CA 1
ATOM 2359 C C . GLN B 1 42 ? -5.902 0.85 -6.656 1 97.19 42 GLN B C 1
ATOM 2361 O O . GLN B 1 42 ? -6.891 1.409 -6.172 1 97.19 42 GLN B O 1
ATOM 2366 N N . LEU B 1 43 ? -5.496 -0.331 -6.328 1 98.75 43 LEU B N 1
ATOM 2367 C CA . LEU B 1 43 ? -6.234 -1.065 -5.305 1 98.75 43 LEU B CA 1
ATOM 2368 C C . LEU B 1 43 ? -6.223 -0.315 -3.979 1 98.75 43 LEU B C 1
ATOM 2370 O O . LEU B 1 43 ? -7.262 -0.169 -3.332 1 98.75 43 LEU B O 1
ATOM 2374 N N . THR B 1 44 ? -5.055 0.166 -3.576 1 98.62 44 THR B N 1
ATOM 2375 C CA . THR B 1 44 ? -4.949 0.886 -2.312 1 98.62 44 THR B CA 1
ATOM 2376 C C . THR B 1 44 ? -5.805 2.148 -2.336 1 98.62 44 THR B C 1
ATOM 2378 O O . THR B 1 44 ? -6.461 2.479 -1.347 1 98.62 44 THR B O 1
ATOM 2381 N N . SER B 1 45 ? -5.84 2.775 -3.469 1 97.44 45 SER B N 1
ATOM 2382 C CA . SER B 1 45 ? -6.605 4.008 -3.605 1 97.44 45 SER B CA 1
ATOM 2383 C C . SER B 1 45 ? -8.102 3.752 -3.461 1 97.44 45 SER B C 1
ATOM 2385 O O . SER B 1 45 ? -8.789 4.453 -2.717 1 97.44 45 SER B O 1
ATOM 2387 N N . ILE B 1 46 ? -8.609 2.732 -4.074 1 97.62 46 ILE B N 1
ATOM 2388 C CA . ILE B 1 46 ? -10.055 2.555 -4.09 1 97.62 46 ILE B CA 1
ATOM 2389 C C . ILE B 1 46 ? -10.516 1.913 -2.779 1 97.62 46 ILE B C 1
ATOM 2391 O O . ILE B 1 46 ? -11.688 2.002 -2.412 1 97.62 46 ILE B O 1
ATOM 2395 N N . TYR B 1 47 ? -9.594 1.278 -2.064 1 98.38 47 TYR B N 1
ATOM 2396 C CA . TYR B 1 47 ? -9.938 0.672 -0.784 1 98.38 47 TYR B CA 1
ATOM 2397 C C . TYR B 1 47 ? -9.508 1.562 0.375 1 98.38 47 TYR B C 1
ATOM 2399 O O . TYR B 1 47 ? -9.539 1.144 1.535 1 98.38 47 TYR B O 1
ATOM 2407 N N . ASN B 1 48 ? -9.062 2.762 0.051 1 96.25 48 ASN B N 1
ATOM 2408 C CA . ASN B 1 48 ? -8.641 3.695 1.089 1 96.25 48 ASN B CA 1
ATOM 2409 C C . ASN B 1 48 ? -9.719 3.875 2.152 1 96.25 48 ASN B C 1
ATOM 2411 O O . ASN B 1 48 ? -10.898 3.994 1.83 1 96.25 48 ASN B O 1
ATOM 2415 N N . ARG B 1 49 ? -9.289 3.83 3.492 1 96.56 49 ARG B N 1
ATOM 2416 C CA . ARG B 1 49 ? -10.164 3.957 4.652 1 96.56 49 ARG B CA 1
ATOM 2417 C C . ARG B 1 49 ? -11.219 2.859 4.664 1 96.56 49 ARG B C 1
ATOM 2419 O O . ARG B 1 49 ? -12.305 3.043 5.215 1 96.56 49 ARG B O 1
ATOM 2426 N N . LYS B 1 50 ? -10.984 1.745 3.979 1 97.31 50 LYS B N 1
ATOM 2427 C CA . LYS B 1 50 ? -11.922 0.627 3.939 1 97.31 50 LYS B CA 1
ATOM 2428 C C . LYS B 1 50 ? -11.211 -0.693 4.238 1 97.31 50 LYS B C 1
ATOM 2430 O O . LYS B 1 50 ? -11.516 -1.354 5.234 1 97.31 50 LYS B O 1
ATOM 2435 N N . LEU B 1 51 ? -10.227 -1.076 3.443 1 97.75 51 LEU B N 1
ATOM 2436 C CA . LEU B 1 51 ? -9.391 -2.258 3.611 1 97.75 51 LEU B CA 1
ATOM 2437 C C . LEU B 1 51 ? -7.914 -1.903 3.465 1 97.75 51 LEU B C 1
ATOM 2439 O O . LEU B 1 51 ? -7.566 -0.947 2.77 1 97.75 51 LEU B O 1
ATOM 2443 N N . GLN B 1 52 ? -7.156 -2.641 4.137 1 97.62 52 GLN B N 1
ATOM 2444 C CA . GLN B 1 52 ? -5.711 -2.533 3.959 1 97.62 52 GLN B CA 1
ATOM 2445 C C . GLN B 1 52 ? -5.207 -3.533 2.922 1 97.62 52 GLN B C 1
ATOM 2447 O O . GLN B 1 52 ? -5.406 -4.742 3.072 1 97.62 52 GLN B O 1
ATOM 2452 N N . VAL B 1 53 ? -4.613 -3.051 1.851 1 98.62 53 VAL B N 1
ATOM 2453 C CA . VAL B 1 53 ? -4.035 -3.916 0.828 1 98.62 53 VAL B CA 1
ATOM 2454 C C . VAL B 1 53 ? -2.592 -4.254 1.195 1 98.62 53 VAL B C 1
ATOM 2456 O O . VAL B 1 53 ? -1.783 -3.357 1.448 1 98.62 53 VAL B O 1
ATOM 2459 N N . LEU B 1 54 ? -2.277 -5.52 1.272 1 98 54 LEU B N 1
ATOM 2460 C CA . LEU B 1 54 ? -0.934 -5.977 1.615 1 98 54 LEU B CA 1
ATOM 2461 C C . LEU B 1 54 ? -0.279 -6.68 0.432 1 98 54 LEU B C 1
ATOM 2463 O O . LEU B 1 54 ? -0.835 -7.641 -0.109 1 98 54 LEU B O 1
ATOM 2467 N N . ASN B 1 55 ? 0.857 -6.18 0.012 1 98.44 55 ASN B N 1
ATOM 2468 C CA . ASN B 1 55 ? 1.67 -6.863 -0.987 1 98.44 55 ASN B CA 1
ATOM 2469 C C . ASN B 1 55 ? 2.549 -7.938 -0.353 1 98.44 55 ASN B C 1
ATOM 2471 O O . ASN B 1 55 ? 3.467 -7.625 0.409 1 98.44 55 ASN B O 1
ATOM 2475 N N . ARG B 1 56 ? 2.232 -9.141 -0.576 1 98.38 56 ARG B N 1
ATOM 2476 C CA . ARG B 1 56 ? 3.02 -10.281 -0.134 1 98.38 56 ARG B CA 1
ATOM 2477 C C . ARG B 1 56 ? 3.482 -11.117 -1.321 1 98.38 56 ARG B C 1
ATOM 2479 O O . ARG B 1 56 ? 3.24 -12.328 -1.368 1 98.38 56 ARG B O 1
ATOM 2486 N N . GLY B 1 57 ? 4.109 -10.422 -2.238 1 98.25 57 GLY B N 1
ATOM 2487 C CA . GLY B 1 57 ? 4.77 -11.039 -3.377 1 98.25 57 GLY B CA 1
ATOM 2488 C C . GLY B 1 57 ? 6.238 -11.328 -3.127 1 98.25 57 GLY B C 1
ATOM 2489 O O . GLY B 1 57 ? 6.934 -10.531 -2.492 1 98.25 57 GLY B O 1
ATOM 2490 N N . PHE B 1 58 ? 6.664 -12.453 -3.604 1 97.69 58 PHE B N 1
ATOM 2491 C CA . PHE B 1 58 ? 8.039 -12.891 -3.418 1 97.69 58 PHE B CA 1
ATOM 2492 C C . PHE B 1 58 ? 8.664 -13.305 -4.75 1 97.69 58 PHE B C 1
ATOM 2494 O O . PHE B 1 58 ? 8.383 -14.391 -5.262 1 97.69 58 PHE B O 1
ATOM 2501 N N . SER B 1 59 ? 9.5 -12.438 -5.262 1 97.69 59 SER B N 1
ATOM 2502 C CA . SER B 1 59 ? 10.094 -12.609 -6.586 1 97.69 59 SER B CA 1
ATOM 2503 C C . SER B 1 59 ? 10.82 -13.945 -6.695 1 97.69 59 SER B C 1
ATOM 2505 O O . SER B 1 59 ? 11.625 -14.297 -5.828 1 97.69 59 SER B O 1
ATOM 2507 N N . GLY B 1 60 ? 10.5 -14.656 -7.684 1 97.5 60 GLY B N 1
ATOM 2508 C CA . GLY B 1 60 ? 11.172 -15.914 -7.996 1 97.5 60 GLY B CA 1
ATOM 2509 C C . GLY B 1 60 ? 10.562 -17.109 -7.281 1 97.5 60 GLY B C 1
ATOM 2510 O O . GLY B 1 60 ? 10.883 -18.25 -7.598 1 97.5 60 GLY B O 1
ATOM 2511 N N . TYR B 1 61 ? 9.695 -16.891 -6.344 1 98.06 61 TYR B N 1
ATOM 2512 C CA . TYR B 1 61 ? 9.148 -17.953 -5.523 1 98.06 61 TYR B CA 1
ATOM 2513 C C . TYR B 1 61 ? 8.094 -18.75 -6.293 1 98.06 61 TYR B C 1
ATOM 2515 O O . TYR B 1 61 ? 7.477 -18.219 -7.227 1 98.06 61 TYR B O 1
ATOM 2523 N N . ASN B 1 62 ? 7.973 -20.047 -5.953 1 98.5 62 ASN B N 1
ATOM 2524 C CA . ASN B 1 62 ? 6.988 -20.969 -6.504 1 98.5 62 ASN B CA 1
ATOM 2525 C C . ASN B 1 62 ? 6.066 -21.516 -5.422 1 98.5 62 ASN B C 1
ATOM 2527 O O . ASN B 1 62 ? 6.09 -21.047 -4.281 1 98.5 62 ASN B O 1
ATOM 2531 N N . THR B 1 63 ? 5.18 -22.422 -5.781 1 98.75 63 THR B N 1
ATOM 2532 C CA . THR B 1 63 ? 4.168 -22.906 -4.848 1 98.75 63 THR B CA 1
ATOM 2533 C C . THR B 1 63 ? 4.801 -23.766 -3.756 1 98.75 63 THR B C 1
ATOM 2535 O O . THR B 1 63 ? 4.234 -23.922 -2.672 1 98.75 63 THR B O 1
ATOM 2538 N N . GLU B 1 64 ? 5.988 -24.375 -4.035 1 98 64 GLU B N 1
ATOM 2539 C CA . GLU B 1 64 ? 6.68 -25.109 -2.98 1 98 64 GLU B CA 1
ATOM 2540 C C . GLU B 1 64 ? 7.125 -24.172 -1.86 1 98 64 GLU B C 1
ATOM 2542 O O . GLU B 1 64 ? 7.039 -24.516 -0.682 1 98 64 GLU B O 1
ATOM 2547 N N . HIS B 1 65 ? 7.637 -23.047 -2.252 1 97.5 65 HIS B N 1
ATOM 2548 C CA . HIS B 1 65 ? 7.996 -22.047 -1.262 1 97.5 65 HIS B CA 1
ATOM 2549 C C . HIS B 1 65 ? 6.762 -21.531 -0.527 1 97.5 65 HIS B C 1
ATOM 2551 O O . HIS B 1 65 ? 6.773 -21.406 0.699 1 97.5 65 HIS B O 1
ATOM 2557 N N . ALA B 1 66 ? 5.703 -21.281 -1.289 1 98.12 66 ALA B N 1
ATOM 2558 C CA . ALA B 1 66 ? 4.465 -20.703 -0.758 1 98.12 66 ALA B CA 1
ATOM 2559 C C . ALA B 1 66 ? 3.873 -21.594 0.328 1 98.12 66 ALA B C 1
ATOM 2561 O O . ALA B 1 66 ? 3.289 -21.109 1.296 1 98.12 66 ALA B O 1
ATOM 2562 N N . ARG B 1 67 ? 4.023 -22.891 0.169 1 97.06 67 ARG B N 1
ATOM 2563 C CA . ARG B 1 67 ? 3.482 -23.844 1.128 1 97.06 67 ARG B CA 1
ATOM 2564 C C . ARG B 1 67 ? 4.07 -23.625 2.516 1 97.06 67 ARG B C 1
ATOM 2566 O O . ARG B 1 67 ? 3.404 -23.859 3.525 1 97.06 67 ARG B O 1
ATOM 2573 N N . HIS B 1 68 ? 5.285 -23.188 2.51 1 95.81 68 HIS B N 1
ATOM 2574 C CA . HIS B 1 68 ? 5.965 -22.938 3.777 1 95.81 68 HIS B CA 1
ATOM 2575 C C . HIS B 1 68 ? 5.695 -21.531 4.285 1 95.81 68 HIS B C 1
ATOM 2577 O O . HIS B 1 68 ? 5.723 -21.281 5.492 1 95.81 68 HIS B O 1
ATOM 2583 N N . ILE B 1 69 ? 5.387 -20.625 3.469 1 97 69 ILE B N 1
ATOM 2584 C CA . ILE B 1 69 ? 5.27 -19.219 3.807 1 97 69 ILE B CA 1
ATOM 2585 C C . ILE B 1 69 ? 3.857 -18.922 4.309 1 97 69 ILE B C 1
ATOM 2587 O O . ILE B 1 69 ? 3.682 -18.219 5.312 1 97 69 ILE B O 1
ATOM 2591 N N . LEU B 1 70 ? 2.844 -19.5 3.678 1 97.94 70 LEU B N 1
ATOM 2592 C CA . LEU B 1 70 ? 1.469 -19.078 3.918 1 97.94 70 LEU B CA 1
ATOM 2593 C C . LEU B 1 70 ? 1.042 -19.391 5.348 1 97.94 70 LEU B C 1
ATOM 2595 O O . LEU B 1 70 ? 0.375 -18.578 5.996 1 97.94 70 LEU B O 1
ATOM 2599 N N . PRO B 1 71 ? 1.399 -20.578 5.887 1 97 71 PRO B N 1
ATOM 2600 C CA . PRO B 1 71 ? 1.019 -20.828 7.277 1 97 71 PRO B CA 1
ATOM 2601 C C . PRO B 1 71 ? 1.532 -19.75 8.227 1 97 71 PRO B C 1
ATOM 2603 O O . PRO B 1 71 ? 0.793 -19.281 9.102 1 97 71 PRO B O 1
ATOM 2606 N N . GLU B 1 72 ? 2.752 -19.344 8.016 1 95.62 72 GLU B N 1
ATOM 2607 C CA . GLU B 1 72 ? 3.344 -18.328 8.883 1 95.62 72 GLU B CA 1
ATOM 2608 C C . GLU B 1 72 ? 2.723 -16.953 8.617 1 95.62 72 GLU B C 1
ATOM 2610 O O . GLU B 1 72 ? 2.465 -16.188 9.555 1 95.62 72 GLU B O 1
ATOM 2615 N N . LEU B 1 73 ? 2.521 -16.672 7.383 1 96.75 73 LEU B N 1
ATOM 2616 C CA . LEU B 1 73 ? 1.901 -15.406 7.012 1 96.75 73 LEU B CA 1
ATOM 2617 C C . LEU B 1 73 ? 0.522 -15.266 7.645 1 96.75 73 LEU B C 1
ATOM 2619 O O . LEU B 1 73 ? 0.191 -14.219 8.203 1 96.75 73 LEU B O 1
ATOM 2623 N N . LEU B 1 74 ? -0.277 -16.312 7.617 1 97.5 74 LEU B N 1
ATOM 2624 C CA . LEU B 1 74 ? -1.629 -16.266 8.164 1 97.5 74 LEU B CA 1
ATOM 2625 C C . LEU B 1 74 ? -1.601 -16.281 9.688 1 97.5 74 LEU B C 1
ATOM 2627 O O . LEU B 1 74 ? -2.459 -15.672 10.336 1 97.5 74 LEU B O 1
ATOM 2631 N N . ARG B 1 75 ? -0.624 -16.922 10.25 1 96 75 ARG B N 1
ATOM 2632 C CA . ARG B 1 75 ? -0.463 -16.828 11.695 1 96 75 ARG B CA 1
ATOM 2633 C C . ARG B 1 75 ? -0.28 -15.391 12.141 1 96 75 ARG B C 1
ATOM 2635 O O . ARG B 1 75 ? -0.964 -14.922 13.055 1 96 75 ARG B O 1
ATOM 2642 N N . ILE B 1 76 ? 0.538 -14.719 11.438 1 94.75 76 ILE B N 1
ATOM 2643 C CA . ILE B 1 76 ? 0.941 -13.367 11.828 1 94.75 76 ILE B CA 1
ATOM 2644 C C . ILE B 1 76 ? -0.153 -12.375 11.445 1 94.75 76 ILE B C 1
ATOM 2646 O O . ILE B 1 76 ? -0.558 -11.539 12.258 1 94.75 76 ILE B O 1
ATOM 2650 N N . GLU B 1 77 ? -0.669 -12.477 10.25 1 95.81 77 GLU B N 1
ATOM 2651 C CA . GLU B 1 77 ? -1.525 -11.445 9.68 1 95.81 77 GLU B CA 1
ATOM 2652 C C . GLU B 1 77 ? -2.992 -11.695 10.008 1 95.81 77 GLU B C 1
ATOM 2654 O O . GLU B 1 77 ? -3.834 -10.805 9.844 1 95.81 77 GLU B O 1
ATOM 2659 N N . HIS B 1 78 ? -3.279 -12.922 10.508 1 96.88 78 HIS B N 1
ATOM 2660 C CA . HIS B 1 78 ? -4.672 -13.266 10.758 1 96.88 78 HIS B CA 1
ATOM 2661 C C . HIS B 1 78 ? -4.855 -13.836 12.164 1 96.88 78 HIS B C 1
ATOM 2663 O O . HIS B 1 78 ? -5.496 -13.219 13.016 1 96.88 78 HIS B O 1
ATOM 2669 N N . ASP B 1 79 ? -4.184 -14.914 12.422 1 96.81 79 ASP B N 1
ATOM 2670 C CA . ASP B 1 79 ? -4.418 -15.625 13.68 1 96.81 79 ASP B CA 1
ATOM 2671 C C . ASP B 1 79 ? -4.023 -14.773 14.883 1 96.81 79 ASP B C 1
ATOM 2673 O O . ASP B 1 79 ? -4.77 -14.688 15.859 1 96.81 79 ASP B O 1
ATOM 2677 N N . GLU B 1 80 ? -2.883 -14.125 14.82 1 93.81 80 GLU B N 1
ATOM 2678 C CA . GLU B 1 80 ? -2.346 -13.391 15.961 1 93.81 80 GLU B CA 1
ATOM 2679 C C . GLU B 1 80 ? -2.613 -11.898 15.828 1 93.81 80 GLU B C 1
ATOM 2681 O O . GLU B 1 80 ? -2.195 -11.109 16.688 1 93.81 80 GLU B O 1
ATOM 2686 N N . SER B 1 81 ? -3.285 -11.57 14.789 1 92.69 81 SER B N 1
ATOM 2687 C CA . SER B 1 81 ? -3.557 -10.164 14.539 1 92.69 81 SER B CA 1
ATOM 2688 C C . SER B 1 81 ? -4.953 -9.773 15.008 1 92.69 81 SER B C 1
ATOM 2690 O O . SER B 1 81 ? -5.891 -10.57 14.914 1 92.69 81 SER B O 1
ATOM 2692 N N . ASN B 1 82 ? -5.062 -8.594 15.484 1 89.81 82 ASN B N 1
ATOM 2693 C CA . ASN B 1 82 ? -6.387 -8.062 15.789 1 89.81 82 ASN B CA 1
ATOM 2694 C C . ASN B 1 82 ? -7.172 -7.738 14.523 1 89.81 82 ASN B C 1
ATOM 2696 O O . ASN B 1 82 ? -8.406 -7.711 14.539 1 89.81 82 ASN B O 1
ATOM 2700 N N . SER B 1 83 ? -6.457 -7.414 13.469 1 91.06 83 SER B N 1
ATOM 2701 C CA . SER B 1 83 ? -7.066 -7.172 12.164 1 91.06 83 SER B CA 1
ATOM 2702 C C . SER B 1 83 ? -6.969 -8.406 11.273 1 91.06 83 SER B C 1
ATOM 2704 O O . SER B 1 83 ? -5.871 -8.914 11.031 1 91.06 83 SER B O 1
ATOM 2706 N N . LYS B 1 84 ? -8.078 -8.789 10.781 1 96.31 84 LYS B N 1
ATOM 2707 C CA . LYS B 1 84 ? -8.148 -10.078 10.109 1 96.31 84 LYS B CA 1
ATOM 2708 C C . LYS B 1 84 ? -7.988 -9.922 8.602 1 96.31 84 LYS B C 1
ATOM 2710 O O . LYS B 1 84 ? -8.297 -8.859 8.047 1 96.31 84 LYS B O 1
ATOM 2715 N N . VAL B 1 85 ? -7.48 -10.953 7.969 1 98.44 85 VAL B N 1
ATOM 2716 C CA . VAL B 1 85 ? -7.5 -11.055 6.512 1 98.44 85 VAL B CA 1
ATOM 2717 C C . VAL B 1 85 ? -8.914 -11.398 6.035 1 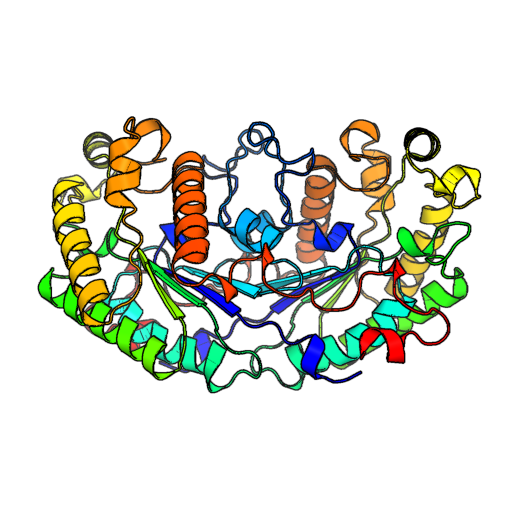98.44 85 VAL B C 1
ATOM 2719 O O . VAL B 1 85 ? -9.492 -12.398 6.461 1 98.44 85 VAL B O 1
ATOM 2722 N N . GLU B 1 86 ? -9.438 -10.547 5.195 1 98.56 86 GLU B N 1
ATOM 2723 C CA . GLU B 1 86 ? -10.789 -10.75 4.688 1 98.56 86 GLU B CA 1
ATOM 2724 C C . GLU B 1 86 ? -10.773 -11.359 3.289 1 98.56 86 GLU B C 1
ATOM 2726 O O . GLU B 1 86 ? -11.633 -12.172 2.947 1 98.56 86 GLU B O 1
ATOM 2731 N N . LEU B 1 87 ? -9.852 -10.945 2.518 1 98.88 87 LEU B N 1
ATOM 2732 C CA . LEU B 1 87 ? -9.703 -11.344 1.121 1 98.88 87 LEU B CA 1
ATOM 2733 C C . LEU B 1 87 ? -8.25 -11.633 0.788 1 98.88 87 LEU B C 1
ATOM 2735 O O . LEU B 1 87 ? -7.344 -10.945 1.269 1 98.88 87 LEU B O 1
ATOM 2739 N N . MET B 1 88 ? -8.062 -12.633 -0.019 1 98.88 88 MET B N 1
ATOM 2740 C CA . MET B 1 88 ? -6.719 -13 -0.457 1 98.88 88 MET B CA 1
ATOM 2741 C C . MET B 1 88 ? -6.734 -13.508 -1.893 1 98.88 88 MET B C 1
ATOM 2743 O O . MET B 1 88 ? -7.57 -14.344 -2.25 1 98.88 88 MET B O 1
ATOM 2747 N N . TRP B 1 89 ? -5.879 -12.938 -2.727 1 98.94 89 TRP B N 1
ATOM 2748 C CA . TRP B 1 89 ? -5.648 -13.68 -3.963 1 98.94 89 TRP B CA 1
ATOM 2749 C C . TRP B 1 89 ? -4.418 -14.57 -3.84 1 98.94 89 TRP B C 1
ATOM 2751 O O . TRP B 1 89 ? -3.523 -14.305 -3.035 1 98.94 89 TRP B O 1
ATOM 2761 N N . ILE B 1 90 ? -4.453 -15.68 -4.402 1 99 90 ILE B N 1
ATOM 2762 C CA . ILE B 1 90 ? -3.324 -16.594 -4.57 1 99 90 ILE B CA 1
ATOM 2763 C C . ILE B 1 90 ? -2.939 -16.656 -6.047 1 99 90 ILE B C 1
ATOM 2765 O O . ILE B 1 90 ? -3.723 -17.141 -6.875 1 99 90 ILE B O 1
ATOM 2769 N 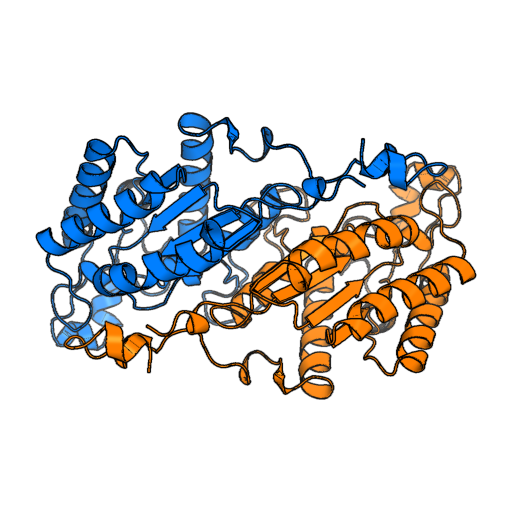N . PHE B 1 91 ? -1.766 -16.125 -6.367 1 98.94 91 PHE B N 1
ATOM 2770 C CA . PHE B 1 91 ? -1.356 -15.914 -7.754 1 98.94 91 PHE B CA 1
ATOM 2771 C C . PHE B 1 91 ? 0.072 -16.406 -7.973 1 98.94 91 PHE B C 1
ATOM 2773 O O . PHE B 1 91 ? 1.026 -15.648 -7.762 1 98.94 91 PHE B O 1
ATOM 2780 N N . PHE B 1 92 ? 0.239 -17.688 -8.289 1 98.88 92 PHE B N 1
ATOM 2781 C CA . PHE B 1 92 ? 1.481 -18.359 -8.641 1 98.88 92 PHE B CA 1
ATOM 2782 C C . PHE B 1 92 ? 1.325 -19.141 -9.953 1 98.88 92 PHE B C 1
ATOM 2784 O O . PHE B 1 92 ? 0.236 -19.172 -10.523 1 98.88 92 PHE B O 1
ATOM 2791 N N . GLY B 1 93 ? 2.398 -19.672 -10.461 1 98.56 93 GLY B N 1
ATOM 2792 C CA . GLY B 1 93 ? 2.271 -20.594 -11.586 1 98.56 93 GLY B CA 1
ATOM 2793 C C . GLY B 1 93 ? 3.326 -20.375 -12.656 1 98.56 93 GLY B C 1
ATOM 2794 O O . GLY B 1 93 ? 3.859 -21.344 -13.211 1 98.56 93 GLY B O 1
ATOM 2795 N N . SER B 1 94 ? 3.621 -19.094 -12.969 1 97.5 94 SER B N 1
ATOM 2796 C CA . SER B 1 94 ? 4.578 -18.812 -14.031 1 97.5 94 SER B CA 1
ATOM 2797 C C . SER B 1 94 ? 5.945 -19.406 -13.711 1 97.5 94 SER B C 1
ATOM 2799 O O . SER B 1 94 ? 6.602 -19.984 -14.586 1 97.5 94 SER B O 1
ATOM 2801 N N . ASN B 1 95 ? 6.41 -19.234 -12.477 1 97.69 95 ASN B N 1
ATOM 2802 C CA . ASN B 1 95 ? 7.672 -19.859 -12.078 1 97.69 95 ASN B CA 1
ATOM 2803 C C . ASN B 1 95 ? 7.566 -21.375 -12.023 1 97.69 95 ASN B C 1
ATOM 2805 O O . ASN B 1 95 ? 8.453 -22.078 -12.516 1 97.69 95 ASN B O 1
ATOM 2809 N N . ASP B 1 96 ? 6.453 -21.906 -11.531 1 98.44 96 ASP B N 1
ATOM 2810 C CA . ASP B 1 96 ? 6.215 -23.344 -11.383 1 98.44 96 ASP B CA 1
ATOM 2811 C C . ASP B 1 96 ? 6.262 -24.047 -12.742 1 98.44 96 ASP B C 1
ATOM 2813 O O . ASP B 1 96 ? 6.723 -25.188 -12.836 1 98.44 96 ASP B O 1
ATOM 2817 N N . ALA B 1 97 ? 5.895 -23.375 -13.734 1 98 97 ALA B N 1
ATOM 2818 C CA . ALA B 1 97 ? 5.609 -24 -15.031 1 98 97 ALA B CA 1
ATOM 2819 C C . ALA B 1 97 ? 6.867 -24.062 -15.891 1 98 97 ALA B C 1
ATOM 2821 O O . ALA B 1 97 ? 6.824 -24.531 -17.031 1 98 97 ALA B O 1
ATOM 2822 N N . VAL B 1 98 ? 7.984 -23.547 -15.344 1 95.94 98 VAL B N 1
ATOM 2823 C CA . VAL B 1 98 ? 9.203 -23.641 -16.141 1 95.94 98 VAL B CA 1
ATOM 2824 C C . VAL B 1 98 ? 9.531 -25.094 -16.422 1 95.94 98 VAL B C 1
ATOM 2826 O O . VAL B 1 98 ? 9.234 -25.969 -15.609 1 95.94 98 VAL B O 1
ATOM 2829 N N . GLU B 1 99 ? 10.055 -25.328 -17.578 1 94.38 99 GLU B N 1
ATOM 2830 C CA . GLU B 1 99 ? 10.273 -26.703 -18.016 1 94.38 99 GLU B CA 1
ATOM 2831 C C . GLU B 1 99 ? 11.328 -27.391 -17.156 1 94.38 99 GLU B C 1
ATOM 2833 O O . GLU B 1 99 ? 11.195 -28.578 -16.844 1 94.38 99 GLU B O 1
ATOM 2838 N N . LYS B 1 100 ? 12.344 -26.703 -16.859 1 92.12 100 LYS B N 1
ATOM 2839 C CA . LYS B 1 100 ? 13.461 -27.219 -16.062 1 92.12 100 LYS B CA 1
ATOM 2840 C C . LYS B 1 100 ? 14.039 -26.141 -15.164 1 92.12 100 LYS B C 1
ATOM 2842 O O . LYS B 1 100 ? 13.82 -24.938 -15.391 1 92.12 100 LYS B O 1
ATOM 2847 N N . GLY B 1 101 ? 14.742 -26.656 -14.133 1 89.38 101 GLY B N 1
ATOM 2848 C CA . GLY B 1 101 ? 15.438 -25.703 -13.281 1 89.38 101 GLY B CA 1
ATOM 2849 C C . GLY B 1 101 ? 14.906 -25.688 -11.859 1 89.38 101 GLY B C 1
ATOM 2850 O O . GLY B 1 101 ? 14.016 -26.453 -11.508 1 89.38 101 GLY B O 1
ATOM 2851 N N . LEU B 1 102 ? 15.422 -24.734 -11.109 1 87.88 102 LEU B N 1
ATOM 2852 C CA . LEU B 1 102 ? 15.211 -24.688 -9.664 1 87.88 102 LEU B CA 1
ATOM 2853 C C . LEU B 1 102 ? 13.766 -24.328 -9.336 1 87.88 102 LEU B C 1
ATOM 2855 O O . LEU B 1 102 ? 13.25 -24.703 -8.281 1 87.88 102 LEU B O 1
ATOM 2859 N N . GLN B 1 103 ? 13.141 -23.703 -10.281 1 94.25 103 GLN B N 1
ATOM 2860 C CA . GLN B 1 103 ? 11.82 -23.172 -9.945 1 94.25 103 GLN B CA 1
ATOM 2861 C C . GLN B 1 103 ? 10.719 -24.156 -10.328 1 94.25 103 GLN B C 1
ATOM 2863 O O . GLN B 1 103 ? 9.57 -24 -9.883 1 94.25 103 GLN B O 1
ATOM 2868 N N . LYS B 1 104 ? 11.039 -25.125 -11.102 1 96.31 104 LYS B N 1
ATOM 2869 C CA . LYS B 1 104 ? 10.016 -26.016 -11.641 1 96.31 104 LYS B CA 1
ATOM 2870 C C . LYS B 1 104 ? 9.297 -26.766 -10.523 1 96.31 104 LYS B C 1
ATOM 2872 O O . LYS B 1 104 ? 9.938 -27.312 -9.625 1 96.31 104 LYS B O 1
ATOM 2877 N N . VAL B 1 105 ? 8 -26.734 -10.57 1 98.12 105 VAL B N 1
ATOM 2878 C CA . VAL B 1 105 ? 7.141 -27.609 -9.781 1 98.12 105 VAL B CA 1
ATOM 2879 C C . VAL B 1 105 ? 6.273 -28.453 -10.703 1 98.12 105 VAL B C 1
ATOM 2881 O O . VAL B 1 105 ? 5.555 -27.922 -11.555 1 98.12 105 VAL B O 1
ATOM 2884 N N . GLU B 1 106 ? 6.375 -29.75 -10.562 1 98.25 106 GLU B N 1
ATOM 2885 C CA . GLU B 1 106 ? 5.574 -30.625 -11.414 1 98.25 106 GLU B CA 1
ATOM 2886 C C . GLU B 1 106 ? 4.086 -30.312 -11.289 1 98.25 106 GLU B C 1
ATOM 2888 O O . GLU B 1 106 ? 3.611 -29.953 -10.211 1 98.25 106 GLU B O 1
ATOM 2893 N N . LEU B 1 107 ? 3.352 -30.5 -12.383 1 98.56 107 LEU B N 1
ATOM 2894 C CA . LEU B 1 107 ? 1.957 -30.078 -12.492 1 98.56 107 LEU B CA 1
ATOM 2895 C C . LEU B 1 107 ? 1.128 -30.656 -11.352 1 98.56 107 LEU B C 1
ATOM 2897 O O . LEU B 1 107 ? 0.362 -29.938 -10.703 1 98.56 107 LEU B O 1
ATOM 2901 N N . GLU B 1 108 ? 1.271 -31.891 -11.078 1 98.69 108 GLU B N 1
ATOM 2902 C CA . GLU B 1 108 ? 0.503 -32.531 -10.016 1 98.69 108 GLU B CA 1
ATOM 2903 C C . GLU B 1 108 ? 0.839 -31.938 -8.656 1 98.69 108 GLU B C 1
ATOM 2905 O O . GLU B 1 108 ? -0.053 -31.703 -7.84 1 98.69 108 GLU B O 1
ATOM 2910 N N . ARG B 1 109 ? 2.111 -31.703 -8.461 1 98.69 109 ARG B N 1
ATOM 2911 C CA . ARG B 1 109 ? 2.555 -31.109 -7.207 1 98.69 109 ARG B CA 1
ATOM 2912 C C . ARG B 1 109 ? 2.062 -29.672 -7.078 1 98.69 109 ARG B C 1
ATOM 2914 O O . ARG B 1 109 ? 1.67 -29.234 -5.992 1 98.69 109 ARG B O 1
ATOM 2921 N N . TYR B 1 110 ? 2.104 -29.016 -8.133 1 98.81 110 TYR B N 1
ATOM 2922 C CA . TYR B 1 110 ? 1.564 -27.656 -8.172 1 98.81 110 TYR B CA 1
ATOM 2923 C C . TYR B 1 110 ? 0.103 -27.641 -7.738 1 98.81 110 TYR B C 1
ATOM 2925 O O . TYR B 1 110 ? -0.294 -26.828 -6.906 1 98.81 110 TYR B O 1
ATOM 2933 N N . GLU B 1 111 ? -0.646 -28.5 -8.32 1 98.88 111 GLU B N 1
ATOM 2934 C CA . GLU B 1 111 ? -2.062 -28.578 -7.973 1 98.88 111 GLU B CA 1
ATOM 2935 C C . GLU B 1 111 ? -2.254 -28.938 -6.5 1 98.88 111 GLU B C 1
ATOM 2937 O O . GLU B 1 111 ? -3.121 -28.375 -5.828 1 98.88 111 GLU B O 1
ATOM 2942 N N . GLN B 1 112 ? -1.452 -29.844 -6.004 1 98.88 112 GLN B N 1
ATOM 2943 C CA . GLN B 1 112 ? -1.496 -30.203 -4.59 1 98.88 112 GLN B CA 1
ATOM 2944 C C . GLN B 1 112 ? -1.182 -29 -3.705 1 98.88 112 GLN B C 1
ATOM 2946 O O . GLN B 1 112 ? -1.827 -28.797 -2.676 1 98.88 112 GLN B O 1
ATOM 2951 N N . ASN B 1 113 ? -0.169 -28.312 -4.09 1 98.94 113 ASN B N 1
ATOM 2952 C CA . ASN B 1 113 ? 0.202 -27.125 -3.332 1 98.94 113 ASN B CA 1
ATOM 2953 C C . ASN B 1 113 ? -0.927 -26.094 -3.314 1 98.94 113 ASN B C 1
ATOM 2955 O O . ASN B 1 113 ? -1.237 -25.531 -2.266 1 98.94 113 ASN B O 1
ATOM 2959 N N . LEU B 1 114 ? -1.563 -25.859 -4.461 1 98.94 114 LEU B N 1
ATOM 2960 C CA . LEU B 1 114 ? -2.67 -24.906 -4.527 1 98.94 114 LEU B CA 1
ATOM 2961 C C . LEU B 1 114 ? -3.826 -25.359 -3.641 1 98.94 114 LEU B C 1
ATOM 2963 O O . LEU B 1 114 ? -4.477 -24.547 -2.994 1 98.94 114 LEU B O 1
ATOM 2967 N N . ASN B 1 115 ? -4.074 -26.672 -3.686 1 98.94 115 ASN B N 1
ATOM 2968 C CA . ASN B 1 115 ? -5.094 -27.203 -2.791 1 98.94 115 ASN B CA 1
ATOM 2969 C C . ASN B 1 115 ? -4.781 -26.891 -1.331 1 98.94 115 ASN B C 1
ATOM 2971 O O . ASN B 1 115 ? -5.652 -26.438 -0.587 1 98.94 115 ASN B O 1
ATOM 2975 N N . PHE B 1 116 ? -3.58 -27.125 -0.952 1 98.94 116 PHE B N 1
ATOM 2976 C CA . PHE B 1 116 ? -3.131 -26.891 0.416 1 98.94 116 PHE B CA 1
ATOM 2977 C C . PHE B 1 116 ? -3.273 -25.422 0.788 1 98.94 116 PHE B C 1
ATOM 2979 O O . PHE B 1 116 ? -3.826 -25.094 1.839 1 98.94 116 PHE B O 1
ATOM 2986 N N . LEU B 1 117 ? -2.779 -24.531 -0.04 1 98.94 117 LEU B N 1
ATOM 2987 C CA . LEU B 1 117 ? -2.82 -23.094 0.209 1 98.94 117 LEU B CA 1
ATOM 2988 C C . LEU B 1 117 ? -4.258 -22.609 0.334 1 98.94 117 LEU B C 1
ATOM 2990 O O . LEU B 1 117 ? -4.582 -21.844 1.245 1 98.94 117 LEU B O 1
ATOM 2994 N N . THR B 1 118 ? -5.094 -23.062 -0.621 1 98.94 118 THR B N 1
ATOM 2995 C CA . THR B 1 118 ? -6.488 -22.641 -0.644 1 98.94 118 THR B CA 1
ATOM 2996 C C . THR B 1 118 ? -7.215 -23.109 0.612 1 98.94 118 THR B C 1
ATOM 2998 O O . THR B 1 118 ? -7.922 -22.344 1.26 1 98.94 118 THR B O 1
ATOM 3001 N N . GLN B 1 119 ? -6.996 -24.328 0.994 1 98.88 119 GLN B N 1
ATOM 3002 C CA . GLN B 1 119 ? -7.629 -24.891 2.184 1 98.88 119 GLN B CA 1
ATOM 3003 C C . GLN B 1 119 ? -7.223 -24.125 3.438 1 98.88 119 GLN B C 1
ATOM 3005 O O . GLN B 1 119 ? -8.062 -23.844 4.301 1 98.88 119 GLN B O 1
ATOM 3010 N N . LEU B 1 120 ? -5.977 -23.828 3.545 1 98.81 120 LEU B N 1
ATOM 3011 C CA . LEU B 1 120 ? -5.453 -23.094 4.695 1 98.81 120 LEU B CA 1
ATOM 3012 C C . LEU B 1 120 ? -6.195 -21.781 4.891 1 98.81 120 LEU B C 1
ATOM 3014 O O . LEU B 1 120 ? -6.527 -21.406 6.02 1 98.81 120 LEU B O 1
ATOM 3018 N N . ALA B 1 121 ? -6.402 -21.016 3.824 1 98.88 121 ALA B N 1
ATOM 3019 C CA . ALA B 1 121 ? -7.086 -19.734 3.879 1 98.88 121 ALA B CA 1
ATOM 3020 C C . ALA B 1 121 ? -8.57 -19.906 4.195 1 98.88 121 ALA B C 1
ATOM 3022 O O . ALA B 1 121 ? -9.117 -19.203 5.051 1 98.88 121 ALA B O 1
ATOM 3023 N N . LEU B 1 122 ? -9.188 -20.906 3.564 1 98.88 122 LEU B N 1
ATOM 3024 C CA . LEU B 1 122 ? -10.617 -21.125 3.736 1 98.88 122 LEU B CA 1
ATOM 3025 C C . LEU B 1 122 ? -10.93 -21.578 5.156 1 98.88 122 LEU B C 1
ATOM 3027 O O . LEU B 1 122 ? -11.977 -21.234 5.707 1 98.88 122 LEU B O 1
ATOM 3031 N N . ASP B 1 123 ? -10.047 -22.312 5.719 1 98.75 123 ASP B N 1
ATOM 3032 C CA . ASP B 1 123 ? -10.234 -22.781 7.09 1 98.75 123 ASP B CA 1
ATOM 3033 C C . ASP B 1 123 ? -10.305 -21.609 8.07 1 98.75 123 ASP B C 1
ATOM 3035 O O . ASP B 1 123 ? -10.812 -21.75 9.18 1 98.75 123 ASP B O 1
ATOM 3039 N N . ARG B 1 124 ? -9.852 -20.5 7.676 1 98.69 124 ARG B N 1
ATOM 3040 C CA . ARG B 1 124 ? -9.812 -19.312 8.523 1 98.69 124 ARG B CA 1
ATOM 3041 C C . ARG B 1 124 ? -10.938 -18.359 8.164 1 98.69 124 ARG B C 1
ATOM 3043 O O . ARG B 1 124 ? -10.977 -17.219 8.664 1 98.69 124 ARG B O 1
ATOM 3050 N N . GLY B 1 125 ? -11.766 -18.766 7.242 1 98.62 125 GLY B N 1
ATOM 3051 C CA . GLY B 1 125 ? -12.883 -17.953 6.824 1 98.62 125 GLY B CA 1
ATOM 3052 C C . GLY B 1 125 ? -12.492 -16.859 5.844 1 98.62 125 GLY B C 1
ATOM 3053 O O . GLY B 1 125 ? -13.258 -15.922 5.609 1 98.62 125 GLY B O 1
ATOM 3054 N N . ILE B 1 126 ? -11.297 -16.906 5.309 1 98.88 126 ILE B N 1
ATOM 3055 C CA . ILE B 1 126 ? -10.812 -15.914 4.355 1 98.88 126 ILE B CA 1
ATOM 3056 C C . ILE B 1 126 ? -11.43 -16.172 2.984 1 98.88 126 ILE B C 1
ATOM 3058 O O . ILE B 1 126 ? -11.5 -17.312 2.533 1 98.88 126 ILE B O 1
ATOM 3062 N N . LYS B 1 127 ? -11.93 -15.141 2.35 1 98.88 127 LYS B N 1
ATOM 3063 C CA . LYS B 1 127 ? -12.352 -15.242 0.958 1 98.88 127 LYS B CA 1
ATOM 3064 C C . LYS B 1 127 ? -11.156 -15.312 0.018 1 98.88 127 LYS B C 1
ATOM 3066 O O . LYS B 1 127 ? -10.211 -14.523 0.144 1 98.88 127 LYS B O 1
ATOM 3071 N N . VAL B 1 128 ? -11.211 -16.266 -0.921 1 98.94 128 VAL B N 1
ATOM 3072 C CA . VAL B 1 128 ? -10.039 -16.531 -1.746 1 98.94 128 VAL B CA 1
ATOM 3073 C C . VAL B 1 128 ? -10.383 -16.312 -3.219 1 98.94 128 VAL B C 1
ATOM 3075 O O . VAL B 1 128 ? -11.461 -16.703 -3.678 1 98.94 128 VAL B O 1
ATOM 3078 N N . ILE B 1 129 ? -9.531 -15.68 -3.945 1 99 129 ILE B N 1
ATOM 3079 C CA . ILE B 1 129 ? -9.531 -15.625 -5.402 1 99 129 ILE B CA 1
ATOM 3080 C C . ILE B 1 129 ? -8.25 -16.266 -5.941 1 99 129 ILE B C 1
ATOM 3082 O O . ILE B 1 129 ? -7.145 -15.859 -5.582 1 99 129 ILE B O 1
ATOM 3086 N N . LEU B 1 130 ? -8.422 -17.297 -6.723 1 99 130 LEU B N 1
ATOM 3087 C CA . LEU B 1 130 ? -7.277 -17.891 -7.414 1 99 130 LEU B CA 1
ATOM 3088 C C . LEU B 1 130 ? -7.062 -17.219 -8.773 1 99 130 LEU B C 1
ATOM 3090 O O . LEU B 1 130 ? -8.031 -16.906 -9.477 1 99 130 LEU B O 1
ATOM 3094 N N . ILE B 1 131 ? -5.832 -16.969 -9.148 1 99 131 ILE B N 1
ATOM 3095 C CA . ILE B 1 131 ? -5.512 -16.344 -10.422 1 99 131 ILE B CA 1
ATOM 3096 C C . ILE B 1 131 ? -4.617 -17.266 -11.242 1 99 131 ILE B C 1
ATOM 3098 O O . ILE B 1 131 ? -3.633 -17.797 -10.727 1 99 131 ILE B O 1
ATOM 3102 N N . THR B 1 132 ? -4.965 -17.531 -12.438 1 98.94 132 THR B N 1
ATOM 3103 C CA . THR B 1 132 ? -4.133 -18.344 -13.312 1 98.94 132 THR B CA 1
ATOM 3104 C C . THR B 1 132 ? -2.848 -17.609 -13.68 1 98.94 132 THR B C 1
ATOM 3106 O O . THR B 1 132 ? -2.801 -16.375 -13.656 1 98.94 132 THR B O 1
ATOM 3109 N N . PRO B 1 133 ? -1.744 -18.391 -13.977 1 98.69 133 PRO B N 1
ATOM 3110 C CA . PRO B 1 133 ? -0.589 -17.688 -14.547 1 98.69 133 PRO B CA 1
ATOM 3111 C C . PRO B 1 133 ? -0.926 -16.953 -15.836 1 98.69 133 PRO B C 1
ATOM 3113 O O . PRO B 1 133 ? -1.956 -17.219 -16.453 1 98.69 133 PRO B O 1
ATOM 3116 N N . GLY B 1 134 ? -0.149 -15.953 -16.141 1 97.94 134 GLY B N 1
ATOM 3117 C CA . GLY B 1 134 ? -0.358 -15.172 -17.344 1 97.94 134 GLY B CA 1
ATOM 3118 C C . GLY B 1 134 ? 0.263 -15.812 -18.578 1 97.94 134 GLY B C 1
ATOM 3119 O O . GLY B 1 134 ? 0.524 -17.016 -18.594 1 97.94 134 GLY B O 1
ATOM 3120 N N . VAL B 1 135 ? 0.407 -15 -19.609 1 97.69 135 VAL B N 1
ATOM 3121 C CA . VAL B 1 135 ? 1.04 -15.422 -20.859 1 97.69 135 VAL B CA 1
ATOM 3122 C C . VAL B 1 135 ? 2.545 -15.18 -20.781 1 97.69 135 VAL B C 1
ATOM 3124 O O . VAL B 1 135 ? 3.016 -14.422 -19.922 1 97.69 135 VAL B O 1
ATOM 3127 N N . VAL B 1 136 ? 3.258 -15.852 -21.562 1 95.94 136 VAL B N 1
ATOM 3128 C CA . VAL B 1 136 ? 4.68 -15.586 -21.75 1 95.94 136 VAL B CA 1
ATOM 3129 C C . VAL B 1 136 ? 4.965 -15.398 -23.25 1 95.94 136 VAL B C 1
ATOM 3131 O O . VAL B 1 136 ? 4.262 -15.961 -24.094 1 95.94 136 VAL B O 1
ATOM 3134 N N . ASP B 1 137 ? 5.855 -14.547 -23.531 1 94.69 137 ASP B N 1
ATOM 3135 C CA . ASP B 1 137 ? 6.375 -14.383 -24.891 1 94.69 137 ASP B CA 1
ATOM 3136 C C . ASP B 1 137 ? 7.688 -15.148 -25.078 1 94.69 137 ASP B C 1
ATOM 3138 O O . ASP B 1 137 ? 8.766 -14.594 -24.859 1 94.69 137 ASP B O 1
ATOM 3142 N N . ASP B 1 138 ? 7.504 -16.344 -25.578 1 89.62 138 ASP B N 1
ATOM 3143 C CA . ASP B 1 138 ? 8.648 -17.25 -25.688 1 89.62 138 ASP B CA 1
ATOM 3144 C C . ASP B 1 138 ? 9.703 -16.688 -26.625 1 89.62 138 ASP B C 1
ATOM 3146 O O . ASP B 1 138 ? 10.898 -16.922 -26.438 1 89.62 138 ASP B O 1
ATOM 3150 N N . SER B 1 139 ? 9.281 -15.992 -27.594 1 90.44 139 SER B N 1
ATOM 3151 C CA . SER B 1 139 ? 10.219 -15.414 -28.562 1 90.44 139 SER B CA 1
ATOM 3152 C C . SER B 1 139 ? 11.141 -14.406 -27.891 1 90.44 139 SER B C 1
ATOM 3154 O O . SER B 1 139 ? 12.336 -14.359 -28.188 1 90.44 139 SER B O 1
ATOM 3156 N N . VAL B 1 140 ? 10.594 -13.672 -27.062 1 91.5 140 VAL B N 1
ATOM 3157 C CA . VAL B 1 140 ? 11.375 -12.672 -26.344 1 91.5 140 VAL B CA 1
ATOM 3158 C C . VAL B 1 140 ? 12.227 -13.352 -25.281 1 91.5 140 VAL B C 1
ATOM 3160 O O . VAL B 1 140 ? 13.414 -13.039 -25.125 1 91.5 140 VAL B O 1
ATOM 3163 N N . LEU B 1 141 ? 11.672 -14.273 -24.562 1 90.75 141 LEU B N 1
ATOM 3164 C CA . LEU B 1 141 ? 12.367 -14.945 -23.469 1 90.75 141 LEU B CA 1
ATOM 3165 C C . LEU B 1 141 ? 13.57 -15.727 -24 1 90.75 141 LEU B C 1
ATOM 3167 O O . LEU B 1 141 ? 14.625 -15.75 -23.344 1 90.75 141 LEU B O 1
ATOM 3171 N N . SER B 1 142 ? 13.367 -16.359 -25.109 1 89.06 142 SER B N 1
ATOM 3172 C CA . SER B 1 142 ? 14.438 -17.172 -25.672 1 89.06 142 SER B CA 1
ATOM 3173 C C . SER B 1 142 ? 15.656 -16.328 -26.016 1 89.06 142 SER B C 1
ATOM 3175 O O . SER B 1 142 ? 16.781 -16.828 -26.016 1 89.06 142 SER B O 1
ATOM 3177 N N . GLN B 1 143 ? 15.461 -15.062 -26.219 1 88 143 GLN B N 1
ATOM 3178 C CA . GLN B 1 143 ? 16.547 -14.156 -26.594 1 88 143 GLN B CA 1
ATOM 3179 C C . GLN B 1 143 ? 17.172 -13.516 -25.359 1 88 143 GLN B C 1
ATOM 31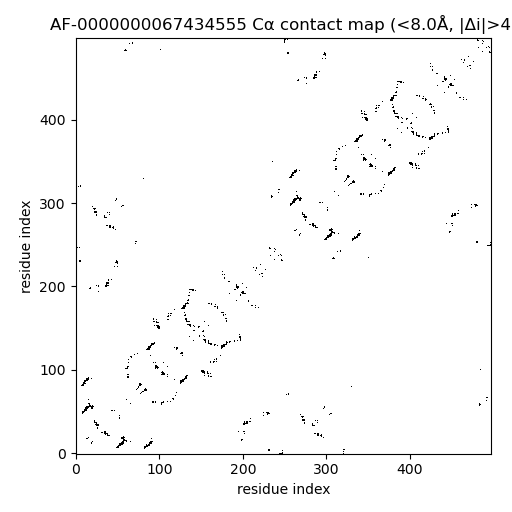81 O O . GLN B 1 143 ? 18.359 -13.211 -25.344 1 88 143 GLN B O 1
ATOM 3186 N N . ARG B 1 144 ? 16.359 -13.391 -24.328 1 85 144 ARG B N 1
ATOM 3187 C CA . ARG B 1 144 ? 16.797 -12.555 -23.219 1 85 144 ARG B CA 1
ATOM 3188 C C . ARG B 1 144 ? 17.25 -13.414 -22.047 1 85 144 ARG B C 1
ATOM 3190 O O . ARG B 1 144 ? 18.125 -13 -21.266 1 85 144 ARG B O 1
ATOM 3197 N N . ASP B 1 145 ? 16.672 -14.516 -21.906 1 81.19 145 ASP B N 1
ATOM 3198 C CA . ASP B 1 145 ? 16.922 -15.344 -20.734 1 81.19 145 ASP B CA 1
ATOM 3199 C C . ASP B 1 145 ? 18.109 -16.281 -20.969 1 81.19 145 ASP B C 1
ATOM 3201 O O . ASP B 1 145 ? 18.016 -17.203 -21.766 1 81.19 145 ASP B O 1
ATOM 3205 N N . PRO B 1 146 ? 19.141 -16.062 -20.281 1 80.62 146 PRO B N 1
ATOM 3206 C CA . PRO B 1 146 ? 20.312 -16.922 -20.5 1 80.62 146 PRO B CA 1
ATOM 3207 C C . PRO B 1 146 ? 20.047 -18.375 -20.141 1 80.62 146 PRO B C 1
ATOM 3209 O O . PRO B 1 146 ? 20.688 -19.281 -20.688 1 80.62 146 PRO B O 1
ATOM 3212 N N . GLU B 1 147 ? 19.094 -18.578 -19.312 1 82.06 147 GLU B N 1
ATOM 3213 C CA . GLU B 1 147 ? 18.828 -19.938 -18.875 1 82.06 147 GLU B CA 1
ATOM 3214 C C . GLU B 1 147 ? 17.953 -20.688 -19.875 1 82.06 147 GLU B C 1
ATOM 3216 O O . GLU B 1 147 ? 17.797 -21.906 -19.797 1 82.06 147 GLU B O 1
ATOM 3221 N N . TRP B 1 148 ? 17.484 -19.984 -20.828 1 82.75 148 TRP B N 1
ATOM 3222 C CA . TRP B 1 148 ? 16.672 -20.594 -21.875 1 82.75 148 TRP B CA 1
ATOM 3223 C C . TRP B 1 148 ? 17.453 -21.672 -22.609 1 82.75 148 TRP B C 1
ATOM 3225 O O . TRP B 1 148 ? 16.938 -22.75 -22.891 1 82.75 148 TRP B O 1
ATOM 3235 N N . LYS B 1 149 ? 18.75 -21.312 -22.875 1 78.69 149 LYS B N 1
ATOM 3236 C CA . LYS B 1 149 ? 19.625 -22.219 -23.625 1 78.69 149 LYS B CA 1
ATOM 3237 C C . LYS B 1 149 ? 19.906 -23.5 -22.844 1 78.69 149 LYS B C 1
ATOM 3239 O O . LYS B 1 149 ? 20.188 -24.547 -23.422 1 78.69 149 LYS B O 1
ATOM 3244 N N . ASP B 1 150 ? 19.656 -23.312 -21.547 1 85.31 150 ASP B N 1
ATOM 3245 C CA . ASP B 1 150 ? 19.906 -24.453 -20.672 1 85.31 150 ASP B CA 1
ATOM 3246 C C . ASP B 1 150 ? 18.641 -25.281 -20.484 1 85.31 150 ASP B C 1
ATOM 3248 O O . ASP B 1 150 ? 18.609 -26.203 -19.656 1 85.31 150 ASP B O 1
ATOM 3252 N N . GLY B 1 151 ? 17.562 -24.906 -21.203 1 83.62 151 GLY B N 1
ATOM 3253 C CA . GLY B 1 151 ? 16.344 -25.688 -21.188 1 83.62 151 GLY B CA 1
ATOM 3254 C C . GLY B 1 151 ? 15.297 -25.125 -20.234 1 83.62 151 GLY B C 1
ATOM 3255 O O . GLY B 1 151 ? 14.273 -25.781 -19.984 1 83.62 151 GLY B O 1
ATOM 3256 N N . HIS B 1 152 ? 15.547 -24.062 -19.578 1 87.38 152 HIS B N 1
ATOM 3257 C CA . HIS B 1 152 ? 14.609 -23.422 -18.672 1 87.38 152 HIS B CA 1
ATOM 3258 C C . HIS B 1 152 ? 13.547 -22.641 -19.453 1 87.38 152 HIS B C 1
ATOM 3260 O O . HIS B 1 152 ? 13.305 -21.469 -19.172 1 87.38 152 HIS B O 1
ATOM 3266 N N . PHE B 1 153 ? 12.906 -23.422 -20.312 1 90.12 153 PHE B N 1
ATOM 3267 C CA . PHE B 1 153 ? 11.938 -22.797 -21.203 1 90.12 153 PHE B CA 1
ATOM 3268 C C . PHE B 1 153 ? 10.641 -22.484 -20.469 1 90.12 153 PHE B C 1
ATOM 3270 O O . PHE B 1 153 ? 10.203 -23.25 -19.625 1 90.12 153 PHE B O 1
ATOM 3277 N N . ARG B 1 154 ? 10.117 -21.328 -20.812 1 93.12 154 ARG B N 1
ATOM 3278 C CA . ARG B 1 154 ? 8.781 -20.906 -20.422 1 93.12 154 ARG B CA 1
ATOM 3279 C C . ARG B 1 154 ? 7.898 -20.672 -21.641 1 93.12 154 ARG B C 1
ATOM 3281 O O . ARG B 1 154 ? 8.312 -20 -22.594 1 93.12 154 ARG B O 1
ATOM 3288 N N . THR B 1 155 ? 6.738 -21.328 -21.656 1 93.88 155 THR B N 1
ATOM 3289 C CA . THR B 1 155 ? 5.824 -21.156 -22.781 1 93.88 155 THR B CA 1
ATOM 3290 C C . THR B 1 155 ? 4.398 -20.938 -22.297 1 93.88 155 THR B C 1
ATOM 3292 O O . THR B 1 155 ? 4.027 -21.422 -21.219 1 93.88 155 THR B O 1
ATOM 3295 N N . THR B 1 156 ? 3.678 -20.188 -23.109 1 95.94 156 THR B N 1
ATOM 3296 C CA . THR B 1 156 ? 2.26 -20.031 -22.812 1 95.94 156 THR B CA 1
ATOM 3297 C C . THR B 1 156 ? 1.552 -21.375 -22.797 1 95.94 156 THR B C 1
ATOM 3299 O O . THR B 1 156 ? 0.634 -21.594 -22 1 95.94 156 THR B O 1
ATOM 3302 N N . THR B 1 157 ? 2.008 -22.328 -23.609 1 96 157 THR B N 1
ATOM 3303 C CA . THR B 1 157 ? 1.433 -23.672 -23.641 1 96 157 THR B CA 1
ATOM 3304 C C . THR B 1 157 ? 1.554 -24.344 -22.281 1 96 157 THR B C 1
ATOM 3306 O O . THR B 1 157 ? 0.594 -24.953 -21.797 1 96 157 THR B O 1
ATOM 3309 N N . ARG B 1 158 ? 2.68 -24.25 -21.672 1 96.44 158 ARG B N 1
ATOM 3310 C CA . ARG B 1 158 ? 2.855 -24.828 -20.344 1 96.44 158 ARG B CA 1
ATOM 3311 C C . ARG B 1 158 ? 2.018 -24.094 -19.312 1 96.44 158 ARG B C 1
ATOM 3313 O O . ARG B 1 158 ? 1.394 -24.719 -18.453 1 96.44 158 ARG B O 1
ATOM 3320 N N . ASN B 1 159 ? 1.976 -22.734 -19.422 1 98.19 159 ASN B N 1
ATOM 3321 C CA . ASN B 1 159 ? 1.151 -21.969 -18.5 1 98.19 159 ASN B CA 1
ATOM 3322 C C . ASN B 1 159 ? -0.319 -22.359 -18.594 1 98.19 159 ASN B C 1
ATOM 3324 O O . ASN B 1 159 ? -1.046 -22.312 -17.594 1 98.19 159 ASN B O 1
ATOM 3328 N N . LYS B 1 160 ? -0.741 -22.812 -19.781 1 98.56 160 LYS B N 1
ATOM 3329 C CA . LYS B 1 160 ? -2.119 -23.266 -19.969 1 98.56 160 LYS B CA 1
ATOM 3330 C C . LYS B 1 160 ? -2.398 -24.516 -19.156 1 98.56 160 LYS B C 1
ATOM 3332 O O . LYS B 1 160 ? -3.49 -24.672 -18.594 1 98.56 160 LYS B O 1
ATOM 3337 N N . MET B 1 161 ? -1.437 -25.406 -19.062 1 98.62 161 MET B N 1
ATOM 3338 C CA . MET B 1 161 ? -1.592 -26.609 -18.25 1 98.62 161 MET B CA 1
ATOM 3339 C C . MET B 1 161 ? -1.745 -26.25 -16.781 1 98.62 161 MET B C 1
ATOM 3341 O O . MET B 1 161 ? -2.598 -26.812 -16.078 1 98.62 161 MET B O 1
ATOM 3345 N N . TYR B 1 162 ? -0.978 -25.375 -16.359 1 98.88 162 TYR B N 1
ATOM 3346 C CA . TYR B 1 162 ? -1.027 -24.953 -14.961 1 98.88 162 TYR B CA 1
ATOM 3347 C C . TYR B 1 162 ? -2.285 -24.125 -14.688 1 98.88 162 TYR B C 1
ATOM 3349 O O . TYR B 1 162 ? -2.871 -24.234 -13.602 1 98.88 162 TYR B O 1
ATOM 3357 N N . ALA B 1 163 ? -2.727 -23.328 -15.672 1 98.88 163 ALA B N 1
ATOM 3358 C CA . ALA B 1 163 ? -3.982 -22.594 -15.547 1 98.88 163 ALA B CA 1
ATOM 3359 C C . ALA B 1 163 ? -5.16 -23.547 -15.375 1 98.88 163 ALA B C 1
ATOM 3361 O O . ALA B 1 163 ? -6.074 -23.281 -14.586 1 98.88 163 ALA B O 1
ATOM 3362 N N . ALA B 1 164 ? -5.109 -24.625 -16.094 1 98.88 164 ALA B N 1
ATOM 3363 C CA . ALA B 1 164 ? -6.16 -25.625 -15.961 1 98.88 164 ALA B CA 1
ATOM 3364 C C . ALA B 1 164 ? -6.203 -26.203 -14.547 1 98.88 164 ALA B C 1
ATOM 3366 O O . ALA B 1 164 ? -7.281 -26.453 -14.008 1 98.88 164 ALA B O 1
ATOM 3367 N N . ALA B 1 165 ? -5.039 -26.422 -13.992 1 98.94 165 ALA B N 1
ATOM 3368 C CA . ALA B 1 165 ? -4.973 -26.891 -12.609 1 98.94 165 ALA B CA 1
ATOM 3369 C C . ALA B 1 165 ? -5.59 -25.875 -11.648 1 98.94 165 ALA B C 1
ATOM 3371 O O . ALA B 1 165 ? -6.309 -26.25 -10.719 1 98.94 165 ALA B O 1
ATOM 3372 N N . VAL B 1 166 ? -5.332 -24.578 -11.844 1 98.94 166 VAL B N 1
ATOM 3373 C CA . VAL B 1 166 ? -5.922 -23.531 -11.016 1 98.94 166 VAL B CA 1
ATOM 3374 C C . VAL B 1 166 ? -7.445 -23.625 -11.078 1 98.94 166 VAL B C 1
ATOM 3376 O O . VAL B 1 166 ? -8.117 -23.531 -10.055 1 98.94 166 VAL B O 1
ATOM 3379 N N . LYS B 1 167 ? -7.949 -23.781 -12.289 1 98.94 167 LYS B N 1
ATOM 3380 C CA . LYS B 1 167 ? -9.391 -23.844 -12.484 1 98.94 167 LYS B CA 1
ATOM 3381 C C . LYS B 1 167 ? -9.984 -25.078 -11.797 1 98.94 167 LYS B C 1
ATOM 3383 O O . LYS B 1 167 ? -11.07 -25 -11.219 1 98.94 167 LYS B O 1
ATOM 3388 N N . ARG B 1 168 ? -9.258 -26.172 -11.836 1 98.94 168 ARG B N 1
ATOM 3389 C CA . ARG B 1 168 ? -9.727 -27.375 -11.148 1 98.94 168 ARG B CA 1
ATOM 3390 C C . ARG B 1 168 ? -9.773 -27.156 -9.641 1 98.94 168 ARG B C 1
ATOM 3392 O O . ARG B 1 168 ? -10.734 -27.562 -8.977 1 98.94 168 ARG B O 1
ATOM 3399 N N . VAL B 1 169 ? -8.75 -26.547 -9.086 1 98.94 169 VAL B N 1
ATOM 3400 C CA . VAL B 1 169 ? -8.711 -26.281 -7.652 1 98.94 169 VAL B CA 1
ATOM 3401 C C . VAL B 1 169 ? -9.852 -25.328 -7.281 1 98.94 169 VAL B C 1
ATOM 3403 O O . VAL B 1 169 ? -10.523 -25.516 -6.266 1 98.94 169 VAL B O 1
ATOM 3406 N N . GLY B 1 170 ? -10.031 -24.25 -8.102 1 98.94 170 GLY B N 1
ATOM 3407 C CA . GLY B 1 170 ? -11.141 -23.344 -7.867 1 98.94 170 GLY B CA 1
ATOM 3408 C C . GLY B 1 170 ? -12.492 -24.047 -7.82 1 98.94 170 GLY B C 1
ATOM 3409 O O . GLY B 1 170 ? -13.312 -23.766 -6.945 1 98.94 170 GLY B O 1
ATOM 3410 N N . LYS B 1 171 ? -12.703 -24.922 -8.719 1 98.81 171 LYS B N 1
ATOM 3411 C CA . LYS B 1 171 ? -13.938 -25.688 -8.766 1 98.81 171 LYS B CA 1
ATOM 3412 C C . LYS B 1 171 ? -14.078 -26.594 -7.543 1 98.81 171 LYS B C 1
ATOM 3414 O O . LYS B 1 171 ? -15.156 -26.688 -6.953 1 98.81 171 LYS B O 1
ATOM 3419 N N . HIS B 1 172 ? -13.016 -27.234 -7.195 1 98.81 172 HIS B N 1
ATOM 3420 C CA . HIS B 1 172 ? -13.008 -28.156 -6.062 1 98.81 172 HIS B CA 1
ATOM 3421 C C . HIS B 1 172 ? -13.453 -27.453 -4.785 1 98.81 172 HIS B C 1
ATOM 3423 O O . HIS B 1 172 ? -14.242 -28 -4.008 1 98.81 172 HIS B O 1
ATOM 3429 N N . PHE B 1 173 ? -12.992 -26.25 -4.566 1 98.81 173 PHE B N 1
ATOM 3430 C CA . PHE B 1 173 ? -13.258 -25.531 -3.32 1 98.81 173 PHE B CA 1
ATOM 3431 C C . PHE B 1 173 ? -14.422 -24.562 -3.486 1 98.81 173 PHE B C 1
ATOM 3433 O O . PHE B 1 173 ? -14.852 -23.922 -2.521 1 98.81 173 PHE B O 1
ATOM 3440 N N . ASN B 1 174 ? -14.945 -24.453 -4.746 1 98.62 174 ASN B N 1
ATOM 3441 C CA . ASN B 1 174 ? -15.984 -23.469 -5.07 1 98.62 174 ASN B CA 1
ATOM 3442 C C . ASN B 1 174 ? -15.531 -22.047 -4.746 1 98.62 174 ASN B C 1
ATOM 3444 O O . ASN B 1 174 ? -16.234 -21.312 -4.047 1 98.62 174 ASN B O 1
ATOM 3448 N N . VAL B 1 175 ? -14.312 -21.719 -5.145 1 98.81 175 VAL B N 1
ATOM 3449 C CA . VAL B 1 175 ? -13.812 -20.359 -5.016 1 98.81 175 VAL B CA 1
ATOM 3450 C C . VAL B 1 175 ? -13.633 -19.75 -6.402 1 98.81 175 VAL B C 1
ATOM 3452 O O . VAL B 1 175 ? -13.375 -20.453 -7.375 1 98.81 175 VAL B O 1
ATOM 3455 N N . PRO B 1 176 ? -13.805 -18.391 -6.531 1 98.88 176 PRO B N 1
ATOM 3456 C CA . PRO B 1 176 ? -13.656 -17.75 -7.836 1 98.88 176 PRO B CA 1
ATOM 3457 C C . PRO B 1 176 ? -12.242 -17.859 -8.391 1 98.88 176 PRO B C 1
ATOM 3459 O O . PRO B 1 176 ? -11.273 -17.781 -7.633 1 98.88 176 PRO B O 1
ATOM 3462 N N . VAL B 1 177 ? -12.18 -18.062 -9.68 1 98.94 177 VAL B N 1
ATOM 3463 C CA . VAL B 1 177 ? -10.906 -18.078 -10.398 1 98.94 177 VAL B CA 1
ATOM 3464 C C . VAL B 1 177 ? -10.875 -16.938 -11.414 1 98.94 177 VAL B C 1
ATOM 3466 O O . VAL B 1 177 ? -11.805 -16.766 -12.203 1 98.94 177 VAL B O 1
ATOM 3469 N N . LEU B 1 178 ? -9.898 -16.109 -11.32 1 98.94 178 LEU B N 1
ATOM 3470 C CA . LEU B 1 178 ? -9.617 -15.133 -12.367 1 98.94 178 LEU B CA 1
ATOM 3471 C C . LEU B 1 178 ? -8.75 -15.742 -13.461 1 98.94 178 LEU B C 1
ATOM 3473 O O . LEU B 1 178 ? -7.547 -15.938 -13.273 1 98.94 178 LEU B O 1
ATOM 3477 N N . ASP B 1 179 ? -9.344 -16.016 -14.539 1 98.88 179 ASP B N 1
ATOM 3478 C CA . ASP B 1 179 ? -8.633 -16.594 -15.672 1 98.88 179 ASP B CA 1
ATOM 3479 C C . ASP B 1 179 ? -7.82 -15.523 -16.406 1 98.88 179 ASP B C 1
ATOM 3481 O O . ASP B 1 179 ? -8.172 -15.125 -17.516 1 98.88 179 ASP B O 1
ATOM 3485 N N . LEU B 1 180 ? -6.707 -15.164 -15.844 1 98.88 180 LEU B N 1
ATOM 3486 C CA . LEU B 1 180 ? -5.867 -14.086 -16.375 1 98.88 180 LEU B CA 1
ATOM 3487 C C . LEU B 1 180 ? -5.234 -14.492 -17.703 1 98.88 180 LEU B C 1
ATOM 3489 O O . LEU B 1 180 ? -5.059 -13.656 -18.578 1 98.88 180 LEU B O 1
ATOM 3493 N N . LEU B 1 181 ? -4.844 -15.75 -17.812 1 98.62 181 LEU B N 1
ATOM 3494 C CA . LEU B 1 181 ? -4.223 -16.234 -19.047 1 98.62 181 LEU B CA 1
ATOM 3495 C C . LEU B 1 181 ? -5.109 -15.945 -20.25 1 98.62 181 LEU B C 1
ATOM 3497 O O . LEU B 1 181 ? -4.66 -15.344 -21.234 1 98.62 181 LEU B O 1
ATOM 3501 N N . SER B 1 182 ? -6.352 -16.344 -20.156 1 98.38 182 SER B N 1
ATOM 3502 C CA . SER B 1 182 ? -7.289 -16.125 -21.266 1 98.38 182 SER B CA 1
ATOM 3503 C C . SER B 1 182 ? -7.484 -14.633 -21.531 1 98.38 182 SER B C 1
ATOM 3505 O O . SER B 1 182 ? -7.57 -14.219 -22.688 1 98.38 182 SER B O 1
ATOM 3507 N N . ALA B 1 183 ? -7.566 -13.828 -20.453 1 98.31 183 ALA B N 1
ATOM 3508 C CA . ALA B 1 183 ? -7.762 -12.391 -20.609 1 98.31 183 ALA B CA 1
ATOM 3509 C C . ALA B 1 183 ? -6.598 -11.758 -21.359 1 98.31 183 ALA B C 1
ATOM 3511 O O . ALA B 1 183 ? -6.801 -10.914 -22.234 1 98.31 183 ALA B O 1
ATOM 3512 N N . LEU B 1 184 ? -5.406 -12.164 -21.047 1 98.31 184 LEU B N 1
ATOM 3513 C CA . LEU B 1 184 ? -4.223 -11.617 -21.688 1 98.31 184 LEU B CA 1
ATOM 3514 C C . LEU B 1 184 ? -4.086 -12.141 -23.109 1 98.31 184 LEU B C 1
ATOM 3516 O O . LEU B 1 184 ? -3.676 -11.406 -24.016 1 98.31 184 LEU B O 1
ATOM 3520 N N . GLU B 1 185 ? -4.414 -13.406 -23.312 1 96.88 185 GLU B N 1
ATOM 3521 C CA . GLU B 1 185 ? -4.375 -13.969 -24.656 1 96.88 185 GLU B CA 1
ATOM 3522 C C . GLU B 1 185 ? -5.32 -13.234 -25.594 1 96.88 185 GLU B C 1
ATOM 3524 O O . GLU B 1 185 ? -5.004 -13.023 -26.766 1 96.88 185 GLU B O 1
ATOM 3529 N N . THR B 1 186 ? -6.461 -12.93 -25.094 1 95.81 186 THR B N 1
ATOM 3530 C CA . THR B 1 186 ? -7.473 -12.234 -25.891 1 95.81 186 THR B CA 1
ATOM 3531 C C . THR B 1 186 ? -6.973 -10.859 -26.328 1 95.81 186 THR B C 1
ATOM 3533 O O . THR B 1 186 ? -7.273 -10.406 -27.438 1 95.81 186 THR B O 1
ATOM 3536 N N . HIS B 1 187 ? -6.246 -10.156 -25.422 1 91.06 187 HIS B N 1
ATOM 3537 C CA . HIS B 1 187 ? -5.66 -8.875 -25.797 1 91.06 187 HIS B CA 1
ATOM 3538 C C . HIS B 1 187 ? -4.664 -9.031 -26.938 1 91.06 187 HIS B C 1
ATOM 3540 O O . HIS B 1 187 ? -4.688 -8.258 -27.906 1 91.06 187 HIS B O 1
ATOM 3546 N N . GLY B 1 188 ? -3.986 -9.977 -26.797 1 86.12 188 GLY B N 1
ATOM 3547 C CA . GLY B 1 188 ? -2.949 -10.141 -27.797 1 86.12 188 GLY B CA 1
ATOM 3548 C C . GLY B 1 188 ? -1.851 -9.102 -27.688 1 86.12 188 GLY B C 1
ATOM 3549 O O . GLY B 1 188 ? -1.698 -8.453 -26.656 1 86.12 188 GLY B O 1
ATOM 3550 N N . ASN B 1 189 ? -0.853 -9.055 -28.625 1 92.25 189 ASN B N 1
ATOM 3551 C CA . ASN B 1 189 ? 0.293 -8.148 -28.672 1 92.25 189 ASN B CA 1
ATOM 3552 C C . ASN B 1 189 ? 1.109 -8.211 -27.375 1 92.25 189 ASN B C 1
ATOM 3554 O O . ASN B 1 189 ? 1.158 -7.234 -26.625 1 92.25 189 ASN B O 1
ATOM 3558 N N . PHE B 1 190 ? 1.703 -9.258 -27.172 1 94.19 190 PHE B N 1
ATOM 3559 C CA . PHE B 1 190 ? 2.41 -9.547 -25.922 1 94.19 190 PHE B CA 1
ATOM 3560 C C . PHE B 1 190 ? 3.469 -8.484 -25.641 1 94.19 190 PHE B C 1
ATOM 3562 O O . PHE B 1 190 ? 3.824 -8.242 -24.484 1 94.19 190 PHE B O 1
ATOM 3569 N N . GLU B 1 191 ? 3.893 -7.77 -26.672 1 92.44 191 GLU B N 1
ATOM 3570 C CA . GLU B 1 191 ? 4.895 -6.723 -26.516 1 92.44 191 GLU B CA 1
ATOM 3571 C C . GLU B 1 191 ? 4.352 -5.559 -25.688 1 92.44 191 GLU B C 1
ATOM 3573 O O . GLU B 1 191 ? 5.113 -4.848 -25.031 1 92.44 191 GLU B O 1
ATOM 3578 N N . GLN B 1 192 ? 3.07 -5.438 -25.734 1 94.62 192 GLN B N 1
ATOM 3579 C CA . GLN B 1 192 ? 2.428 -4.367 -24.969 1 94.62 192 GLN B CA 1
ATOM 3580 C C . GLN B 1 192 ? 2.119 -4.812 -23.547 1 94.62 192 GLN B C 1
ATOM 3582 O O . GLN B 1 192 ? 1.811 -3.984 -22.688 1 94.62 192 GLN B O 1
ATOM 3587 N N . LEU B 1 193 ? 2.223 -6.102 -23.297 1 97.06 193 LEU B N 1
ATOM 3588 C CA . LEU B 1 193 ? 1.782 -6.652 -22.016 1 97.06 193 LEU B CA 1
ATOM 3589 C C . LEU B 1 193 ? 2.977 -7.008 -21.141 1 97.06 193 LEU B C 1
ATOM 3591 O O . LEU B 1 193 ? 2.875 -6.996 -19.906 1 97.06 193 LEU B O 1
ATOM 3595 N N . LEU B 1 194 ? 4.098 -7.297 -21.797 1 96.56 194 LEU B N 1
ATOM 3596 C CA . LEU B 1 194 ? 5.207 -7.895 -21.062 1 96.56 194 LEU B CA 1
ATOM 3597 C C . LEU B 1 194 ? 6.496 -7.109 -21.297 1 96.56 194 LEU B C 1
ATOM 3599 O O . LEU B 1 194 ? 6.801 -6.723 -22.422 1 96.56 194 LEU B O 1
ATOM 3603 N N . VAL B 1 195 ? 7.234 -6.887 -20.188 1 93.5 195 VAL B N 1
ATOM 3604 C CA . VAL B 1 195 ? 8.438 -6.066 -20.281 1 93.5 195 VAL B CA 1
ATOM 3605 C C . VAL B 1 195 ? 9.602 -6.906 -20.812 1 93.5 195 VAL B C 1
ATOM 3607 O O . VAL B 1 195 ? 10.469 -6.398 -21.516 1 93.5 195 VAL B O 1
ATOM 3610 N N . ASP B 1 196 ? 9.633 -8.211 -20.453 1 92.94 196 ASP B N 1
ATOM 3611 C CA . ASP B 1 196 ? 10.766 -9.07 -20.797 1 92.94 196 ASP B CA 1
ATOM 3612 C C . ASP B 1 196 ? 10.289 -10.445 -21.266 1 92.94 196 ASP B C 1
ATOM 3614 O O . ASP B 1 196 ? 11.023 -11.43 -21.156 1 92.94 196 ASP B O 1
ATOM 3618 N N . GLY B 1 197 ? 8.992 -10.477 -21.656 1 95.25 197 GLY B N 1
ATOM 3619 C CA . GLY B 1 197 ? 8.406 -11.734 -22.094 1 95.25 197 GLY B CA 1
ATOM 3620 C C . GLY B 1 197 ? 7.742 -12.508 -20.984 1 95.25 197 GLY B C 1
ATOM 3621 O O . GLY B 1 197 ? 7.082 -13.523 -21.234 1 95.25 197 GLY B O 1
ATOM 3622 N N . LEU B 1 198 ? 7.871 -12.008 -19.734 1 95.69 198 LEU B N 1
ATOM 3623 C CA . LEU B 1 198 ? 7.324 -12.719 -18.578 1 95.69 198 LEU B CA 1
ATOM 3624 C C . LEU B 1 198 ? 6.609 -11.75 -17.641 1 95.69 198 LEU B C 1
ATOM 3626 O O . LEU B 1 198 ? 5.438 -11.945 -17.312 1 95.69 198 LEU B O 1
ATOM 3630 N N . HIS B 1 199 ? 7.363 -10.68 -17.281 1 96.81 199 HIS B N 1
ATOM 3631 C CA . HIS B 1 199 ? 6.828 -9.75 -16.297 1 96.81 199 HIS B CA 1
ATOM 3632 C C . HIS B 1 199 ? 5.922 -8.711 -16.953 1 96.81 199 HIS B C 1
ATOM 3634 O O . HIS B 1 199 ? 6.113 -8.367 -18.125 1 96.81 199 HIS B O 1
ATOM 3640 N N . PHE B 1 200 ? 5.039 -8.211 -16.219 1 97.88 200 PHE B N 1
ATOM 3641 C CA . PHE B 1 200 ? 3.932 -7.422 -16.75 1 97.88 200 PHE B CA 1
ATOM 3642 C C . PHE B 1 200 ? 4.348 -5.969 -16.922 1 97.88 200 PHE B C 1
ATOM 3644 O O . PHE B 1 200 ? 5.086 -5.418 -16.109 1 97.88 200 PHE B O 1
ATOM 3651 N N . LEU B 1 201 ? 3.877 -5.426 -18 1 95.88 201 LEU B N 1
ATOM 3652 C CA . LEU B 1 201 ? 3.779 -3.975 -18.125 1 95.88 201 LEU B CA 1
ATOM 3653 C C . LEU B 1 201 ? 2.457 -3.469 -17.562 1 95.88 201 LEU B C 1
ATOM 3655 O O . LEU B 1 201 ? 1.593 -4.266 -17.188 1 95.88 201 LEU B O 1
ATOM 3659 N N . GLY B 1 202 ? 2.303 -2.168 -17.484 1 95.5 202 GLY B N 1
ATOM 3660 C CA . GLY B 1 202 ? 1.115 -1.555 -16.922 1 95.5 202 GLY B CA 1
ATOM 3661 C C . GLY B 1 202 ? -0.172 -2.029 -17.562 1 95.5 202 GLY B C 1
ATOM 3662 O O . GLY B 1 202 ? -1.185 -2.211 -16.875 1 95.5 202 GLY B O 1
ATOM 3663 N N . LYS B 1 203 ? -0.115 -2.186 -18.828 1 95.56 203 LYS B N 1
ATOM 3664 C CA . LYS B 1 203 ? -1.316 -2.605 -19.547 1 95.56 203 LYS B CA 1
ATOM 3665 C C . LYS B 1 203 ? -1.812 -3.959 -19.047 1 95.56 203 LYS B C 1
ATOM 3667 O O . LYS B 1 203 ? -3.018 -4.168 -18.891 1 95.56 203 LYS B O 1
ATOM 3672 N N . ALA B 1 204 ? -0.955 -4.91 -18.812 1 98.19 204 ALA B N 1
ATOM 3673 C CA . ALA B 1 204 ? -1.341 -6.211 -18.281 1 98.19 204 ALA B CA 1
ATOM 3674 C C . ALA B 1 204 ? -1.91 -6.07 -16.875 1 98.19 204 ALA B C 1
ATOM 3676 O O . ALA B 1 204 ? -2.891 -6.73 -16.516 1 98.19 204 ALA B O 1
ATOM 3677 N N . TYR B 1 205 ? -1.316 -5.191 -16.078 1 97.94 205 TYR B N 1
ATOM 3678 C CA . TYR B 1 205 ? -1.824 -4.941 -14.742 1 97.94 205 TYR B CA 1
ATOM 3679 C C . TYR B 1 205 ? -3.201 -4.289 -14.789 1 97.94 205 TYR B C 1
ATOM 3681 O O . TYR B 1 205 ? -4.043 -4.539 -13.922 1 97.94 205 TYR B O 1
ATOM 3689 N N . GLN B 1 206 ? -3.416 -3.463 -15.781 1 96.75 206 GLN B N 1
ATOM 3690 C CA . GLN B 1 206 ? -4.727 -2.844 -15.945 1 96.75 206 GLN B CA 1
ATOM 3691 C C . GLN B 1 206 ? -5.797 -3.893 -16.25 1 96.75 206 GLN B C 1
ATOM 3693 O O . GLN B 1 206 ? -6.91 -3.818 -15.734 1 96.75 206 GLN B O 1
ATOM 3698 N N . ILE B 1 207 ? -5.445 -4.797 -17.094 1 98.12 207 ILE B N 1
ATOM 3699 C CA . ILE B 1 207 ? -6.359 -5.887 -17.406 1 98.12 207 ILE B CA 1
ATOM 3700 C C . ILE B 1 207 ? -6.645 -6.715 -16.156 1 98.12 207 ILE B C 1
ATOM 3702 O O . ILE B 1 207 ? -7.801 -7.016 -15.859 1 98.12 207 ILE B O 1
ATOM 3706 N N . LEU B 1 208 ? -5.617 -7.078 -15.422 1 98.81 208 LEU B N 1
ATOM 3707 C CA . LEU B 1 208 ? -5.773 -7.824 -14.18 1 98.81 208 LEU B CA 1
ATOM 3708 C C . LEU B 1 208 ? -6.68 -7.074 -13.211 1 98.81 208 LEU B C 1
ATOM 3710 O O . LEU B 1 208 ? -7.566 -7.672 -12.594 1 98.81 208 LEU B O 1
ATOM 3714 N N . PHE B 1 209 ? -6.5 -5.777 -13.086 1 98.5 209 PHE B N 1
ATOM 3715 C CA . PHE B 1 209 ? -7.301 -4.957 -12.188 1 98.5 209 PHE B CA 1
ATOM 3716 C C . PHE B 1 209 ? -8.773 -5.023 -12.562 1 98.5 209 PHE B C 1
ATOM 3718 O O . PHE B 1 209 ? -9.633 -5.246 -11.703 1 98.5 209 PHE B O 1
ATOM 3725 N N . ARG B 1 210 ? -9.031 -4.801 -13.828 1 97.94 210 ARG B N 1
ATOM 3726 C CA . ARG B 1 210 ? -10.414 -4.793 -14.305 1 97.94 210 ARG B CA 1
ATOM 3727 C C . ARG B 1 210 ? -11.078 -6.145 -14.07 1 97.94 210 ARG B C 1
ATOM 3729 O O . ARG B 1 210 ? -12.203 -6.211 -13.578 1 97.94 210 ARG B O 1
ATOM 3736 N N . GLU B 1 211 ? -10.375 -7.188 -14.438 1 98.69 211 GLU B N 1
ATOM 3737 C CA . GLU B 1 211 ? -10.922 -8.523 -14.258 1 98.69 211 GLU B CA 1
ATOM 3738 C C . GLU B 1 211 ? -11.148 -8.836 -12.781 1 98.69 211 GLU B C 1
ATOM 3740 O O . GLU B 1 211 ? -12.148 -9.461 -12.414 1 98.69 211 GLU B O 1
ATOM 3745 N N . LEU B 1 212 ? -10.242 -8.406 -11.953 1 98.88 212 LEU B N 1
ATOM 3746 C CA . LEU B 1 212 ? -10.336 -8.633 -10.516 1 98.88 212 LEU B CA 1
ATOM 3747 C C . LEU B 1 212 ? -11.555 -7.922 -9.93 1 98.88 212 LEU B C 1
ATOM 3749 O O . LEU B 1 212 ? -12.328 -8.523 -9.18 1 98.88 212 LEU B O 1
ATOM 3753 N N . LEU B 1 213 ? -11.695 -6.645 -10.242 1 98.69 213 LEU B N 1
ATOM 3754 C CA . LEU B 1 213 ? -12.797 -5.871 -9.695 1 98.69 213 LEU B CA 1
ATOM 3755 C C . LEU B 1 213 ? -14.141 -6.422 -10.172 1 98.69 213 LEU B C 1
ATOM 3757 O O . LEU B 1 213 ? -15.109 -6.461 -9.406 1 98.69 213 LEU B O 1
ATOM 3761 N N . ASN B 1 214 ? -14.195 -6.82 -11.438 1 98.69 214 ASN B N 1
ATOM 3762 C CA . ASN B 1 214 ? -15.398 -7.453 -11.953 1 98.69 214 ASN B CA 1
ATOM 3763 C C . ASN B 1 214 ? -15.727 -8.734 -11.195 1 98.69 214 ASN B C 1
ATOM 3765 O O . ASN B 1 214 ? -16.891 -8.992 -10.867 1 98.69 214 ASN B O 1
ATOM 3769 N N . LEU B 1 215 ? -14.711 -9.523 -10.977 1 98.88 215 LEU B N 1
ATOM 3770 C CA . LEU B 1 215 ? -14.898 -10.781 -10.273 1 98.88 215 LEU B CA 1
ATOM 3771 C C . LEU B 1 215 ? -15.375 -10.539 -8.844 1 98.88 215 LEU B C 1
ATOM 3773 O O . LEU B 1 215 ? -16.25 -11.25 -8.352 1 98.88 215 LEU B O 1
ATOM 3777 N N . ILE B 1 216 ? -14.805 -9.539 -8.133 1 98.88 216 ILE B N 1
ATOM 3778 C CA . ILE B 1 216 ? -15.219 -9.195 -6.777 1 98.88 216 ILE B CA 1
ATOM 3779 C C . ILE B 1 216 ? -16.672 -8.734 -6.781 1 98.88 216 ILE B C 1
ATOM 3781 O O . ILE B 1 216 ? -17.469 -9.141 -5.926 1 98.88 216 ILE B O 1
ATOM 3785 N N . GLU B 1 217 ? -17 -7.941 -7.742 1 98.75 217 GLU B N 1
ATOM 3786 C CA . GLU B 1 217 ? -18.359 -7.445 -7.852 1 98.75 217 GLU B CA 1
ATOM 3787 C C . GLU B 1 217 ? -19.359 -8.594 -7.988 1 98.75 217 GLU B C 1
ATOM 3789 O O . GLU B 1 217 ? -20.469 -8.539 -7.441 1 98.75 217 GLU B O 1
ATOM 3794 N N . THR B 1 218 ? -18.969 -9.641 -8.672 1 98.56 218 THR B N 1
ATOM 3795 C CA . THR B 1 218 ? -19.875 -10.742 -8.977 1 98.56 218 THR B CA 1
ATOM 3796 C C . THR B 1 218 ? -19.859 -11.781 -7.859 1 98.56 218 THR B C 1
ATOM 3798 O O . THR B 1 218 ? -20.906 -12.266 -7.441 1 98.56 218 THR B O 1
ATOM 3801 N N . GLU B 1 219 ? -18.688 -12.094 -7.336 1 98.81 219 GLU B N 1
ATOM 3802 C CA . GLU B 1 219 ? -18.531 -13.266 -6.473 1 98.81 219 GLU B CA 1
ATOM 3803 C C . GLU B 1 219 ? -18.5 -12.859 -5 1 98.81 219 GLU B C 1
ATOM 3805 O O . GLU B 1 219 ? -18.906 -13.633 -4.129 1 98.81 219 GLU B O 1
ATOM 3810 N N . TYR B 1 220 ? -17.938 -11.727 -4.715 1 98.75 220 TYR B N 1
ATOM 3811 C CA . TYR B 1 220 ? -17.844 -11.195 -3.359 1 98.75 220 TYR B CA 1
ATOM 3812 C C . TYR B 1 220 ? -18.297 -9.742 -3.311 1 98.75 220 TYR B C 1
ATOM 3814 O O . TYR B 1 220 ? -17.562 -8.875 -2.832 1 98.75 220 TYR B O 1
ATOM 3822 N N . PRO B 1 221 ? -19.562 -9.461 -3.701 1 98.5 221 PRO B N 1
ATOM 3823 C CA . PRO B 1 221 ? -20.016 -8.07 -3.844 1 98.5 221 PRO B CA 1
ATOM 3824 C C . PRO B 1 221 ? -19.875 -7.27 -2.553 1 98.5 221 PRO B C 1
ATOM 3826 O O . PRO B 1 221 ? -19.672 -6.055 -2.594 1 98.5 221 PRO B O 1
ATOM 3829 N N . GLU B 1 222 ? -19.875 -7.883 -1.4 1 98.44 222 GLU B N 1
ATOM 3830 C CA . GLU B 1 222 ? -19.781 -7.199 -0.113 1 98.44 222 GLU B CA 1
ATOM 3831 C C . GLU B 1 222 ? -18.391 -6.621 0.104 1 98.44 222 GLU B C 1
ATOM 3833 O O . GLU B 1 222 ? -18.203 -5.777 0.982 1 98.44 222 GLU B O 1
ATOM 3838 N N . LEU B 1 223 ? -17.453 -7.082 -0.736 1 98.69 223 LEU B N 1
ATOM 3839 C CA . LEU B 1 223 ? -16.078 -6.621 -0.573 1 98.69 223 LEU B CA 1
ATOM 3840 C C . LEU B 1 223 ? -15.703 -5.625 -1.666 1 98.69 223 LEU B C 1
ATOM 3842 O O . LEU B 1 223 ? -14.562 -5.145 -1.713 1 98.69 223 LEU B O 1
ATOM 3846 N N . HIS B 1 224 ? -16.656 -5.363 -2.592 1 98.69 224 HIS B N 1
ATOM 3847 C CA . HIS B 1 224 ? -16.406 -4.293 -3.551 1 98.69 224 HIS B CA 1
ATOM 3848 C C . HIS B 1 224 ? -16.234 -2.953 -2.846 1 98.69 224 HIS B C 1
ATOM 3850 O O . HIS B 1 224 ? -16.938 -2.648 -1.887 1 98.69 224 HIS B O 1
ATOM 3856 N N . PRO B 1 225 ? -15.281 -2.166 -3.264 1 98.12 225 PRO B N 1
ATOM 3857 C CA . PRO B 1 225 ? -15.008 -0.921 -2.545 1 98.12 225 PRO B CA 1
ATOM 3858 C C . PRO B 1 225 ? -16.25 -0.047 -2.377 1 98.12 225 PRO B C 1
ATOM 3860 O O . PRO B 1 225 ? -16.375 0.655 -1.372 1 98.12 225 PRO B O 1
ATOM 3863 N N . ASP B 1 226 ? -17.141 -0.108 -3.297 1 97.38 226 ASP B N 1
ATOM 3864 C CA . ASP B 1 226 ? -18.344 0.718 -3.254 1 97.38 226 ASP B CA 1
ATOM 3865 C C . ASP B 1 226 ? -19.297 0.247 -2.154 1 97.38 226 ASP B C 1
ATOM 3867 O O . ASP B 1 226 ? -20.219 0.967 -1.777 1 97.38 226 ASP B O 1
ATOM 3871 N N . LYS B 1 227 ? -19.094 -0.963 -1.689 1 97.69 227 LYS B N 1
ATOM 3872 C CA . LYS B 1 227 ? -20.031 -1.548 -0.727 1 97.69 227 LYS B CA 1
ATOM 3873 C C . LYS B 1 227 ? -19.453 -1.516 0.685 1 97.69 227 LYS B C 1
ATOM 3875 O O . LYS B 1 227 ? -20.141 -1.848 1.651 1 97.69 227 LYS B O 1
ATOM 3880 N N . LEU B 1 228 ? -18.219 -1.158 0.819 1 97.38 228 LEU B N 1
ATOM 3881 C CA . LEU B 1 228 ? -17.562 -1.123 2.125 1 97.38 228 LEU B CA 1
ATOM 3882 C C . LEU B 1 228 ? -17.719 0.246 2.775 1 97.38 228 LEU B C 1
ATOM 3884 O O . LEU B 1 228 ? -17.609 1.274 2.105 1 97.38 228 LEU B O 1
ATOM 3888 N N . PRO B 1 229 ? -18 0.277 4.047 1 93.81 229 PRO B N 1
ATOM 3889 C CA . PRO B 1 229 ? -18.078 1.565 4.742 1 93.81 229 PRO B CA 1
ATOM 3890 C C . PRO B 1 229 ? -16.703 2.207 4.922 1 93.81 229 PRO B C 1
ATOM 3892 O O . PRO B 1 229 ? -15.711 1.505 5.148 1 93.81 229 PRO B O 1
ATOM 3895 N N . MET B 1 230 ? -16.672 3.482 4.902 1 92.94 230 MET B N 1
ATOM 3896 C CA . MET B 1 230 ? -15.445 4.238 5.145 1 92.94 230 MET B CA 1
ATOM 3897 C C . MET B 1 230 ? -15.133 4.301 6.637 1 92.94 230 MET B C 1
ATOM 3899 O O . MET B 1 230 ? -16.031 4.5 7.453 1 92.94 230 MET B O 1
ATOM 3903 N N . LYS B 1 231 ? -13.898 4.035 6.941 1 94 231 LYS B N 1
ATOM 3904 C CA . LYS B 1 231 ? -13.469 4.25 8.32 1 94 231 LYS B CA 1
ATOM 3905 C C . LYS B 1 231 ? -13.5 5.73 8.68 1 94 231 LYS B C 1
ATOM 3907 O O . LYS B 1 231 ? -12.969 6.57 7.949 1 94 231 LYS B O 1
ATOM 3912 N N . LEU B 1 232 ? -14.188 6.062 9.828 1 94.94 232 LEU B N 1
ATOM 3913 C CA . LEU B 1 232 ? -14.336 7.418 10.344 1 94.94 232 LEU B CA 1
ATOM 3914 C C . LEU B 1 232 ? -15.242 8.25 9.438 1 94.94 232 LEU B C 1
ATOM 3916 O O . LEU B 1 232 ? -15.336 7.977 8.234 1 94.94 232 LEU B O 1
ATOM 3920 N N . PRO B 1 233 ? -15.875 9.234 9.906 1 94.12 233 PRO B N 1
ATOM 3921 C CA . PRO B 1 233 ? -16.891 9.961 9.148 1 94.12 233 PRO B CA 1
ATOM 3922 C C . PRO B 1 233 ? -16.281 10.969 8.18 1 94.12 233 PRO B C 1
ATOM 3924 O O . PRO B 1 233 ? -15.102 11.297 8.273 1 94.12 233 PRO B O 1
ATOM 3927 N N . TYR B 1 234 ? -17.156 11.344 7.258 1 94 234 TYR B N 1
ATOM 3928 C CA . TYR B 1 234 ? -16.875 12.523 6.453 1 94 234 TYR B CA 1
ATOM 3929 C C . TYR B 1 234 ? -16.641 13.742 7.336 1 94 234 TYR B C 1
ATOM 3931 O O . TYR B 1 234 ? -17.375 13.961 8.305 1 94 234 TYR B O 1
ATOM 3939 N N . TRP B 1 235 ? -15.641 14.461 7.031 1 93.75 235 TRP B N 1
ATOM 3940 C CA . TRP B 1 235 ? -15.172 15.492 7.957 1 93.75 235 TRP B CA 1
ATOM 3941 C C . TRP B 1 235 ? -16.266 16.516 8.219 1 93.75 235 TRP B C 1
ATOM 3943 O O . TRP B 1 235 ? -16.328 17.094 9.312 1 93.75 235 TRP B O 1
ATOM 3953 N N . ARG B 1 236 ? -17.109 16.781 7.25 1 94.12 236 ARG B N 1
ATOM 3954 C CA . ARG B 1 236 ? -18.156 17.781 7.434 1 94.12 236 ARG B CA 1
ATOM 3955 C C . ARG B 1 236 ? -19.25 17.25 8.367 1 94.12 236 ARG B C 1
ATOM 3957 O O . ARG B 1 236 ? -20.094 18.016 8.844 1 94.12 236 ARG B O 1
ATOM 3964 N N . ASP B 1 237 ? -19.25 15.93 8.578 1 93.81 237 ASP B N 1
ATOM 3965 C CA . ASP B 1 237 ? -20.266 15.32 9.438 1 93.81 237 ASP B CA 1
ATOM 3966 C C . ASP B 1 237 ? -19.781 15.258 10.883 1 93.81 237 ASP B C 1
ATOM 3968 O O . ASP B 1 237 ? -20.531 14.812 11.766 1 93.81 237 ASP B O 1
ATOM 3972 N N . ILE B 1 238 ? -18.625 15.75 11.148 1 93.69 238 ILE B N 1
ATOM 3973 C CA . ILE B 1 238 ? -18.062 15.719 12.5 1 93.69 238 ILE B CA 1
ATOM 3974 C C . ILE B 1 238 ? -18.531 16.953 13.273 1 93.69 238 ILE B C 1
ATOM 3976 O O . ILE B 1 238 ? -18.391 18.078 12.805 1 93.69 238 ILE B O 1
ATOM 3980 N N . ASP B 1 239 ? -19.125 16.719 14.438 1 92.62 239 ASP B N 1
ATOM 3981 C CA . ASP B 1 239 ? -19.516 17.797 15.352 1 92.62 239 ASP B CA 1
ATOM 3982 C C . ASP B 1 239 ? -18.297 18.344 16.094 1 92.62 239 ASP B C 1
ATOM 3984 O O . ASP B 1 239 ? -17.734 17.688 16.969 1 92.62 239 ASP B O 1
ATOM 3988 N N . SER B 1 240 ? -17.953 19.578 15.742 1 90.12 240 SER B N 1
ATOM 3989 C CA . SER B 1 240 ? -16.766 20.188 16.312 1 90.12 240 SER B CA 1
ATOM 3990 C C . SER B 1 240 ? -16.875 20.297 17.828 1 90.12 240 SER B C 1
ATOM 3992 O O . SER B 1 240 ? -15.859 20.391 18.531 1 90.12 240 SER B O 1
ATOM 3994 N N . SER B 1 241 ? -18.047 20.281 18.328 1 91.62 241 SER B N 1
ATOM 3995 C CA . SER B 1 241 ? -18.266 20.391 19.766 1 91.62 241 SER B CA 1
ATOM 3996 C C . SER B 1 241 ? -18.172 19.016 20.453 1 91.62 241 SER B C 1
ATOM 3998 O O . SER B 1 241 ? -18.094 18.938 21.672 1 91.62 241 SER B O 1
ATOM 4000 N N . ASP B 1 242 ? -18.203 18.016 19.625 1 92.88 242 ASP B N 1
ATOM 4001 C CA . ASP B 1 242 ? -18.078 16.656 20.141 1 92.88 242 ASP B CA 1
ATOM 4002 C C . ASP B 1 242 ? -17.344 15.758 19.156 1 92.88 242 ASP B C 1
ATOM 4004 O O . ASP B 1 242 ? -17.922 14.781 18.641 1 92.88 242 ASP B O 1
ATOM 4008 N N . ILE B 1 243 ? -16.125 16 18.984 1 92 243 ILE B N 1
ATOM 4009 C CA . ILE B 1 243 ? -15.312 15.297 18.016 1 92 243 ILE B CA 1
ATOM 4010 C C . ILE B 1 243 ? -15.234 13.812 18.375 1 92 243 ILE B C 1
ATOM 4012 O O . ILE B 1 243 ? -15.445 12.945 17.531 1 92 243 ILE B O 1
ATOM 4016 N N . GLU B 1 244 ? -15.016 13.531 19.641 1 90.38 244 GLU B N 1
ATOM 4017 C CA . GLU B 1 244 ? -14.891 12.148 20.078 1 90.38 244 GLU B CA 1
ATOM 4018 C C . GLU B 1 244 ? -16.172 11.359 19.797 1 90.38 244 GLU B C 1
ATOM 4020 O O . GLU B 1 244 ? -16.109 10.242 19.281 1 90.38 244 GLU B O 1
ATOM 4025 N N . GLY B 1 245 ? -17.266 11.984 20.172 1 89.81 245 GLY B N 1
ATOM 4026 C CA . GLY B 1 245 ? -18.547 11.344 19.906 1 89.81 245 GLY B CA 1
ATOM 4027 C C . GLY B 1 245 ? -18.812 11.125 18.422 1 89.81 245 GLY B C 1
ATOM 4028 O O . GLY B 1 245 ? -19.359 10.086 18.031 1 89.81 245 GLY B O 1
ATOM 4029 N N . SER B 1 246 ? -18.406 12.07 17.578 1 90.88 246 SER B N 1
ATOM 4030 C CA . SER B 1 246 ? -18.609 11.977 16.141 1 90.88 246 SER B CA 1
ATOM 4031 C C . SER B 1 246 ? -17.766 10.859 15.539 1 90.88 246 SER B C 1
ATOM 4033 O O . SER B 1 246 ? -18.203 10.188 14.594 1 90.88 246 SER B O 1
ATOM 4035 N N . LEU B 1 247 ? -16.578 10.688 16.078 1 90.88 247 LEU B N 1
ATOM 4036 C CA . LEU B 1 247 ? -15.664 9.68 15.523 1 90.88 247 LEU B CA 1
ATOM 4037 C C . LEU B 1 247 ? -16.094 8.281 15.945 1 90.88 247 LEU B C 1
ATOM 4039 O O . LEU B 1 247 ? -15.797 7.305 15.25 1 90.88 247 LEU B O 1
ATOM 4043 N N . ASN B 1 248 ? -16.797 8.18 17.047 1 83.94 248 ASN B N 1
ATOM 4044 C CA . ASN B 1 248 ? -17.172 6.879 17.594 1 83.94 248 ASN B CA 1
ATOM 4045 C C . ASN B 1 248 ? -18.578 6.473 17.156 1 83.94 248 ASN B C 1
ATOM 4047 O O . ASN B 1 248 ? -19 5.336 17.375 1 83.94 248 ASN B O 1
ATOM 4051 N N . GLY B 1 249 ? -19.375 7.383 16.656 1 69.94 249 GLY B N 1
ATOM 4052 C CA . GLY B 1 249 ? -20.766 7.102 16.344 1 69.94 249 GLY B CA 1
ATOM 4053 C C . GLY B 1 249 ? -20.984 6.555 14.945 1 69.94 249 GLY B C 1
ATOM 4054 O O . GLY B 1 249 ? -20.094 6.652 14.102 1 69.94 249 GLY B O 1
#

Sequence (498 aa):
MTTKDLLYKKFVLFGDSITQRTFDQYILGGDPSRLDYSLGAQLTSIYNRKLQVLNRGFSGYNTEHARHILPELLRIEHDESNSKVELMWIFFGSNDAVEKGLQKVELERYEQNLNFLTQLALDRGIKVILITPGVVDDSVLSQRDPEWKDGHFRTTTRNKMYAAAVKRVGKHFNVPVLDLLSALETHGNFEQLLVDGLHFLGKAYQILFRELLNLIETEYPELHPDKLPMKLPYWRDIDSSDIEGSLNGMTTKDLLYKKFVLFGDSITQRTFDQYILGGDPSRLDYSLGAQLTSIYNRKLQVLNRGFSGYNTEHARHILPELLRIEHDESNSKVELMWIFFGSNDAVEKGLQKVELERYEQNLNFLTQLALDRGIKVILITPGVVDDSVLSQRDPEWKDGHFRTTTRNKMYAAAVKRVGKHFNVPVLDLLSALETHGNFEQLLVDGLHFLGKAYQILFRELLNLIETEYPELHPDKLPMKLPYWRDIDSSDIEGSLNG

Solvent-accessible surface area (backbone atoms only — not comparable to full-atom values): 25463 Å² total; per-residue (Å²): 100,64,78,68,59,78,57,46,37,24,36,39,39,34,28,15,40,69,43,45,46,25,22,38,35,41,78,80,73,58,43,81,88,48,69,43,53,28,41,44,17,50,51,41,42,63,23,56,53,46,41,41,68,39,80,51,27,37,56,66,42,29,53,74,56,43,62,65,44,49,62,51,46,42,40,55,50,28,72,62,29,88,36,39,50,50,35,33,40,47,39,55,42,64,46,17,40,24,69,37,66,92,43,39,42,58,68,70,56,42,41,51,37,51,46,51,54,51,49,59,41,46,75,69,69,26,43,56,34,39,33,30,20,55,60,40,34,42,76,49,28,60,74,67,37,78,51,30,84,75,48,40,40,55,42,37,71,45,24,47,56,52,27,51,41,47,50,50,48,20,59,73,71,71,37,55,62,47,61,40,28,62,57,49,58,70,66,46,64,59,77,63,28,24,76,63,22,60,46,64,28,29,57,40,33,48,52,50,47,52,54,48,53,52,46,32,50,72,76,40,44,72,70,26,56,90,60,44,67,63,50,57,68,60,50,89,73,46,40,86,91,39,50,60,59,39,58,44,101,96,63,78,68,59,78,58,46,38,26,36,37,39,35,27,15,42,67,43,46,44,26,21,38,34,37,78,80,74,58,43,80,89,46,70,42,54,29,42,44,17,49,52,40,43,62,22,54,54,47,41,41,69,39,80,51,27,38,57,68,43,29,52,77,54,43,62,65,45,49,63,51,47,42,39,56,49,28,73,63,29,88,36,38,50,50,35,32,40,46,39,54,42,65,46,17,42,22,69,37,65,93,44,39,40,58,68,71,56,43,41,51,35,50,44,51,54,53,49,60,41,47,76,69,70,26,43,56,35,39,35,31,20,53,60,40,35,43,74,48,27,60,73,68,38,77,52,31,84,75,47,39,41,53,43,39,70,44,25,48,58,52,26,50,40,44,49,52,48,21,60,74,70,71,38,55,61,47,62,41,29,61,57,49,58,70,68,45,64,58,76,63,28,24,75,64,24,62,47,64,27,29,59,40,34,50,51,50,47,52,54,48,53,53,48,32,51,72,76,40,44,73,71,26,56,89,60,45,68,63,50,54,69,60,48,88,74,45,41,84,91,38,49,57,61,37,58,44,101

InterPro domains:
  IPR013830 SGNH hydrolase-type esterase domain [PF13472] (13-207)
  IPR036514 SGNH hydrolase superfamily [G3DSA:3.40.50.1110] (6-246)
  IPR045136 Isoamyl acetate-hydrolyzing esterase Iah1-like [PTHR14209] (8-244)

Nearest PDB structures (foldseek):
  3mil-assembly1_B  TM=9.575E-01  e=4.569E-27  Saccharomyces cerevisiae
  1vjg-assembly1_A  TM=7.898E-01  e=9.793E-09  Nostoc sp. PCC 7120 = FACHB-418
  4s1p-assembly1_A  TM=7.969E-01  e=1.291E-07  Slackia heliotrinireducens DSM 20476
  4yzp-assembly1_A  TM=4.062E-01  e=2.480E-01  Bacillus licheniformis
  4im4-assembly6_F  TM=3.730E-01  e=1.596E-01  Acetivibrio thermocellus

pLDDT: 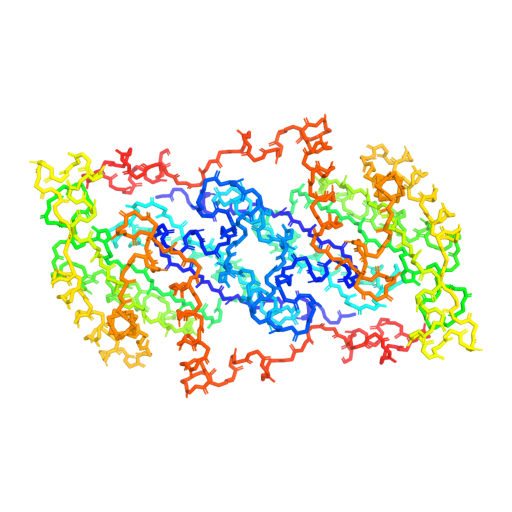mean 94.43, std 8.33, range [42.12, 99.0]